Protein AF-A0A6F9C7K9-F1 (afdb_monomer)

Secondary structure (DSSP, 8-state):
--------PPPHHHHHHHHHHHHHHHHHHHHHHHHHHHHHHHHHHHHHHHHHHHHHHHHHHHHHHHHHHHHHHHHHHHHHHHHHHHHHHHHHHHHHHHHHHHHHHHHHHHS-SSSSS----------------SS-HHHHHHHHHHHHHHHHHHHHHTTHHHHHHHHHHHHHHHHHHHHHHHHHHHHHHHHHHHHHHHHHHHHHHHHHHHHHHHHHHHHHHHHHHHHHHHHHHHHHHHHHHHHHTTTS--SSPPP--S-TTSHHHHHHHHHHHHHHHHHHHHHHTTS-HHHHHHHHHSHHHHHHHHTTS-TT-------------TT-----------S---HHHHHHHHHHHHHHHH------PPPPP--

Mean predicted aligned error: 23.12 Å

Radius of gyration: 60.71 Å; Cα contacts (8 Å, |Δi|>4): 39; chains: 1; bounding box: 145×114×166 Å

Structure (mmCIF, N/CA/C/O backbone):
data_AF-A0A6F9C7K9-F1
#
_entry.id   AF-A0A6F9C7K9-F1
#
loop_
_atom_site.group_PDB
_atom_site.id
_atom_site.type_symbol
_atom_site.label_atom_id
_atom_site.label_alt_id
_atom_site.label_comp_id
_atom_site.label_asym_id
_atom_site.label_entity_id
_atom_site.label_seq_id
_atom_site.pdbx_PDB_ins_code
_atom_site.Cartn_x
_atom_site.Cartn_y
_atom_site.Cartn_z
_atom_site.occupancy
_atom_site.B_iso_or_equiv
_atom_site.auth_seq_id
_atom_site.auth_comp_id
_atom_site.auth_asym_id
_atom_site.auth_atom_id
_atom_site.pdbx_PDB_model_num
ATOM 1 N N . MET A 1 1 ? -5.956 -4.011 73.515 1.00 38.19 1 MET A N 1
ATOM 2 C CA . MET A 1 1 ? -6.904 -3.035 72.945 1.00 38.19 1 MET A CA 1
ATOM 3 C C . MET A 1 1 ? -6.121 -2.080 72.054 1.00 38.19 1 MET A C 1
ATOM 5 O O . MET A 1 1 ? -5.357 -1.295 72.604 1.00 38.19 1 MET A O 1
ATOM 9 N N . PRO A 1 2 ? -6.198 -2.186 70.718 1.00 47.75 2 PRO A N 1
ATOM 10 C CA . PRO A 1 2 ? -5.622 -1.188 69.830 1.00 47.75 2 PRO A CA 1
ATOM 11 C C . PRO A 1 2 ? -6.640 -0.061 69.613 1.00 47.75 2 PRO A C 1
ATOM 13 O O . PRO A 1 2 ? -7.808 -0.307 69.316 1.00 47.75 2 PRO A O 1
ATOM 16 N N . PHE A 1 3 ? -6.195 1.177 69.810 1.00 44.00 3 PHE A N 1
ATOM 17 C CA . PHE A 1 3 ? -6.966 2.378 69.516 1.00 44.00 3 PHE A CA 1
ATOM 18 C C . PHE A 1 3 ? -7.115 2.513 67.998 1.00 44.00 3 PHE A C 1
ATOM 20 O O . PHE A 1 3 ? -6.123 2.657 67.286 1.00 44.00 3 PHE A O 1
ATOM 27 N N . SER A 1 4 ? -8.354 2.453 67.508 1.00 47.62 4 SER A N 1
ATOM 28 C CA . SER A 1 4 ? -8.679 2.854 66.140 1.00 47.62 4 SER A CA 1
ATOM 29 C C . SER A 1 4 ? -8.619 4.375 66.090 1.00 47.62 4 SER A C 1
ATOM 31 O O . SER A 1 4 ? -9.435 5.048 66.716 1.00 47.62 4 SER A O 1
ATOM 33 N N . ALA A 1 5 ? -7.606 4.912 65.415 1.00 49.56 5 ALA A N 1
ATOM 34 C CA . ALA A 1 5 ? -7.524 6.334 65.130 1.00 49.56 5 ALA A CA 1
ATOM 35 C C . ALA A 1 5 ? -8.671 6.688 64.175 1.00 49.56 5 ALA A C 1
ATOM 37 O O . ALA A 1 5 ? -8.606 6.405 62.979 1.00 49.56 5 ALA A O 1
ATOM 38 N N . GLU A 1 6 ? -9.745 7.254 64.722 1.00 51.09 6 GLU A N 1
ATOM 39 C CA . GLU A 1 6 ? -10.795 7.899 63.944 1.00 51.09 6 GLU A CA 1
ATOM 40 C C . GLU A 1 6 ? -10.146 8.973 63.069 1.00 51.09 6 GLU A C 1
ATOM 42 O O . GLU A 1 6 ? -9.633 9.986 63.547 1.00 51.09 6 GLU A O 1
ATOM 47 N N . VAL A 1 7 ? -10.121 8.706 61.765 1.00 58.69 7 VAL A N 1
ATOM 48 C CA . VAL A 1 7 ? -9.693 9.657 60.746 1.00 58.69 7 VAL A CA 1
ATOM 49 C C . VAL A 1 7 ? -10.710 10.794 60.763 1.00 58.69 7 VAL A C 1
ATOM 51 O O . VAL A 1 7 ? -11.802 10.674 60.206 1.00 58.69 7 VAL A O 1
ATOM 54 N N . ILE A 1 8 ? -10.373 11.877 61.463 1.00 62.94 8 ILE A N 1
ATOM 55 C CA . ILE A 1 8 ? -11.171 13.102 61.521 1.00 62.94 8 ILE A CA 1
ATOM 56 C C . ILE A 1 8 ? -11.327 13.592 60.081 1.00 62.94 8 ILE A C 1
ATOM 58 O O . ILE A 1 8 ? -10.369 14.068 59.469 1.00 62.94 8 ILE A O 1
ATOM 62 N N . LYS A 1 9 ? -12.527 13.417 59.516 1.00 65.38 9 LYS A N 1
ATOM 63 C CA . LYS A 1 9 ? -12.838 13.895 58.170 1.00 65.38 9 LYS A CA 1
ATOM 64 C C . LYS A 1 9 ? -12.619 15.412 58.147 1.00 65.38 9 LYS A C 1
ATOM 66 O O . LYS A 1 9 ? -13.168 16.098 59.013 1.00 65.38 9 LYS A O 1
ATOM 71 N N . PRO A 1 10 ? -11.829 15.937 57.195 1.00 69.75 10 PRO A N 1
ATOM 72 C CA . PRO A 1 10 ? -11.591 17.368 57.101 1.00 69.75 10 PRO A CA 1
ATOM 73 C C . PRO A 1 10 ? -12.926 18.112 56.933 1.00 69.75 10 PRO A C 1
ATOM 75 O O . PRO A 1 10 ? -13.879 17.536 56.393 1.00 69.75 10 PRO A O 1
ATOM 78 N N . PRO A 1 11 ? -13.031 19.365 57.406 1.00 84.12 11 PRO A N 1
ATOM 79 C CA . PRO A 1 11 ? -14.241 20.171 57.288 1.00 84.12 11 PRO A CA 1
ATOM 80 C C . PRO A 1 11 ? -14.821 20.127 55.871 1.00 84.12 11 PRO A C 1
ATOM 82 O O . PRO A 1 11 ? -14.082 20.131 54.889 1.00 84.12 11 PRO A O 1
ATOM 85 N N . LEU A 1 12 ? -16.151 20.130 55.745 1.00 80.62 12 LEU A N 1
ATOM 86 C CA . LEU A 1 12 ? -16.840 20.073 54.445 1.00 80.62 12 LEU A CA 1
ATOM 87 C C . LEU A 1 12 ? -16.328 21.126 53.444 1.00 80.62 12 LEU A C 1
ATOM 89 O O . LEU A 1 12 ? -16.279 20.868 52.246 1.00 80.62 12 LEU A O 1
ATOM 93 N N . HIS A 1 13 ? -15.904 22.293 53.932 1.00 86.62 13 HIS A N 1
ATOM 94 C CA . HIS A 1 13 ? -15.316 23.354 53.116 1.00 86.62 13 HIS A CA 1
ATOM 95 C C . HIS A 1 13 ? -13.989 22.951 52.448 1.00 86.62 13 HIS A C 1
ATOM 97 O O . HIS A 1 13 ? -13.770 23.266 51.277 1.00 86.62 13 HIS A O 1
ATOM 103 N N . ASP A 1 14 ? -13.136 22.205 53.150 1.00 87.94 14 ASP A N 1
ATOM 104 C CA . ASP A 1 14 ? -11.855 21.733 52.618 1.00 87.94 14 ASP A CA 1
ATOM 105 C C . ASP A 1 14 ? -12.078 20.655 51.554 1.00 87.94 14 ASP A C 1
ATOM 107 O O . ASP A 1 14 ? -11.445 20.692 50.501 1.00 87.94 14 ASP A O 1
ATOM 111 N N . GLN A 1 15 ? -13.057 19.767 51.765 1.00 89.19 15 GLN A N 1
ATOM 112 C CA . GLN A 1 15 ? -13.453 18.759 50.774 1.00 89.19 15 GLN A CA 1
ATOM 113 C C . GLN A 1 15 ? -14.021 19.402 49.498 1.00 89.19 15 GLN A C 1
ATOM 115 O O . GLN A 1 15 ? -13.693 18.987 48.388 1.00 89.19 15 GLN A O 1
ATOM 120 N N . ILE A 1 16 ? -14.840 20.453 49.636 1.00 89.50 16 ILE A N 1
ATOM 121 C CA . ILE A 1 16 ? -15.353 21.225 48.492 1.00 89.50 16 ILE A CA 1
ATOM 122 C C . ILE A 1 16 ? -14.198 21.891 47.736 1.00 89.50 16 ILE A C 1
ATOM 124 O O . ILE A 1 16 ? -14.149 21.827 46.508 1.00 89.50 16 ILE A O 1
ATOM 128 N N . THR A 1 17 ? -13.250 22.491 48.456 1.00 92.12 17 THR A N 1
ATOM 129 C CA . THR A 1 17 ? -12.086 23.159 47.856 1.00 92.12 17 THR A CA 1
ATOM 130 C C . THR A 1 17 ? -11.175 22.163 47.129 1.00 92.12 17 THR A C 1
ATOM 132 O O . THR A 1 17 ? -10.664 22.450 46.044 1.00 92.12 17 THR A O 1
ATOM 135 N N . GLU A 1 18 ? -10.995 20.966 47.688 1.00 92.25 18 GLU A N 1
ATOM 136 C CA . GLU A 1 18 ? -10.233 19.882 47.069 1.00 92.25 18 GLU A CA 1
ATOM 137 C C . GLU A 1 18 ? -10.902 19.371 45.785 1.00 92.25 18 GLU A C 1
ATOM 139 O O . GLU A 1 18 ? -10.242 19.258 44.748 1.00 92.25 18 GLU A O 1
ATOM 144 N N . LEU A 1 19 ? -12.221 19.145 45.806 1.00 93.31 19 LEU A N 1
ATOM 145 C CA . LEU A 1 19 ? -12.985 18.763 44.614 1.00 93.31 19 LEU A CA 1
ATOM 146 C C . LEU A 1 19 ? -12.933 19.845 43.530 1.00 93.31 19 LEU A C 1
ATOM 148 O O . LEU A 1 19 ? -12.732 19.525 42.360 1.00 93.31 19 LEU A O 1
ATOM 152 N N . GLN A 1 20 ? -13.039 21.123 43.901 1.00 92.88 20 GLN A N 1
ATOM 153 C CA . GLN A 1 20 ? -12.903 22.244 42.966 1.00 92.88 20 GLN A CA 1
ATOM 154 C C . GLN A 1 20 ? -11.512 22.293 42.316 1.00 92.88 20 GLN A C 1
ATOM 156 O O . GLN A 1 20 ? -11.416 22.480 41.101 1.00 92.88 20 GLN A O 1
ATOM 161 N N . ARG A 1 21 ? -10.431 22.058 43.078 1.00 95.00 21 ARG A N 1
ATOM 162 C CA . ARG A 1 21 ? -9.076 21.928 42.505 1.00 95.00 21 ARG A CA 1
ATOM 163 C C . ARG A 1 21 ? -8.968 20.747 41.553 1.00 95.00 21 ARG A C 1
ATOM 165 O O . ARG A 1 21 ? -8.346 20.877 40.502 1.00 95.00 21 ARG A O 1
ATOM 172 N N . LYS A 1 22 ? -9.559 19.602 41.904 1.00 96.62 22 LYS A N 1
ATOM 173 C CA . LYS A 1 22 ? -9.534 18.406 41.055 1.00 96.62 22 LYS A CA 1
ATOM 174 C C . LYS A 1 22 ? -10.280 18.632 39.740 1.00 96.62 22 LYS A C 1
ATOM 176 O O . LYS A 1 22 ? -9.782 18.224 38.697 1.00 96.62 22 LYS A O 1
ATOM 181 N N . ILE A 1 23 ? -11.414 19.333 39.777 1.00 93.25 23 ILE A N 1
ATOM 182 C CA . ILE A 1 23 ? -12.148 19.754 38.576 1.00 93.25 23 ILE A CA 1
ATOM 183 C C . ILE A 1 23 ? -11.272 20.659 37.704 1.00 93.25 23 ILE A C 1
ATOM 185 O O . ILE A 1 23 ? -11.110 20.363 36.526 1.00 93.25 23 ILE A O 1
ATOM 189 N N . GLN A 1 24 ? -10.635 21.688 38.274 1.00 94.50 24 GLN A N 1
ATOM 190 C CA . GLN A 1 24 ? -9.745 22.577 37.511 1.00 94.50 24 GLN A CA 1
ATOM 191 C C . GLN A 1 24 ? -8.566 21.836 36.866 1.00 94.50 24 GLN A C 1
ATOM 193 O O . GLN A 1 24 ? -8.202 22.129 35.729 1.00 94.50 24 GLN A O 1
ATOM 198 N N . LEU A 1 25 ? -7.977 20.863 37.568 1.00 96.00 25 LEU A N 1
ATOM 199 C CA . LEU A 1 25 ? -6.909 20.018 37.028 1.00 96.00 25 LEU A CA 1
ATOM 200 C C . LEU A 1 25 ? -7.401 19.176 35.846 1.00 96.00 25 LEU A C 1
ATOM 202 O O . LEU A 1 25 ? -6.777 19.190 34.789 1.00 96.00 25 LEU A O 1
ATOM 206 N N . LEU A 1 26 ? -8.551 18.513 35.991 1.00 94.62 26 LEU A N 1
ATOM 207 C CA . LEU A 1 26 ? -9.153 17.716 34.919 1.00 94.62 26 LEU A CA 1
ATOM 208 C C . LEU A 1 26 ? -9.571 18.573 33.716 1.00 94.62 26 LEU A C 1
ATOM 210 O O . LEU A 1 26 ? -9.437 18.140 32.573 1.00 94.62 26 LEU A O 1
ATOM 214 N N . GLU A 1 27 ? -10.056 19.793 33.945 1.00 92.50 27 GLU A N 1
ATOM 215 C CA . GLU A 1 27 ? -10.358 20.755 32.882 1.00 92.50 27 GLU A CA 1
ATOM 216 C C . GLU A 1 27 ? -9.091 21.203 32.142 1.00 92.50 27 GLU A C 1
ATOM 218 O O . GLU A 1 27 ? -9.101 21.283 30.908 1.00 92.50 27 GLU A O 1
ATOM 223 N N . GLY A 1 28 ? -7.998 21.437 32.875 1.00 94.44 28 GLY A N 1
ATOM 224 C CA . GLY A 1 28 ? -6.680 21.736 32.318 1.00 94.44 28 GLY A CA 1
ATOM 225 C C . GLY A 1 28 ? -6.133 20.589 31.469 1.00 94.44 28 GLY A C 1
ATOM 226 O O . GLY A 1 28 ? -5.758 20.808 30.315 1.00 94.44 28 GLY A O 1
ATOM 227 N N . ASP A 1 29 ? -6.173 19.362 31.991 1.00 94.06 29 ASP A N 1
ATOM 228 C CA . ASP A 1 29 ? -5.761 18.157 31.267 1.00 94.06 29 ASP A CA 1
ATOM 229 C C . ASP A 1 29 ? -6.604 17.969 30.002 1.00 94.06 29 ASP A C 1
ATOM 231 O O . ASP A 1 29 ? -6.059 17.787 28.912 1.00 94.06 29 ASP A O 1
ATOM 235 N N . ARG A 1 30 ? -7.935 18.100 30.102 1.00 93.12 30 ARG A N 1
ATOM 236 C CA . ARG A 1 30 ? -8.843 18.022 28.947 1.00 93.12 30 ARG A CA 1
ATOM 237 C C . ARG A 1 30 ? -8.480 19.045 27.869 1.00 93.12 30 ARG A C 1
ATOM 239 O O . ARG A 1 30 ? -8.490 18.700 26.686 1.00 93.12 30 ARG A O 1
ATOM 246 N N . SER A 1 31 ? -8.161 20.281 28.258 1.00 94.81 31 SER A N 1
ATOM 247 C CA . SER A 1 31 ? -7.729 21.326 27.320 1.00 94.81 31 SER A CA 1
ATOM 248 C C . SER A 1 31 ? -6.407 20.962 26.644 1.00 94.81 31 SER A C 1
ATOM 250 O O . SER A 1 31 ? -6.309 21.024 25.421 1.00 94.81 31 SER A O 1
ATOM 252 N N . ALA A 1 32 ? -5.412 20.514 27.413 1.00 91.88 32 ALA A N 1
ATOM 253 C CA . ALA A 1 32 ? -4.111 20.122 26.878 1.00 91.88 32 ALA A CA 1
ATOM 254 C C . ALA A 1 32 ? -4.221 18.934 25.905 1.00 91.88 32 ALA A C 1
ATOM 256 O O . ALA A 1 32 ? -3.630 18.958 24.823 1.00 91.88 32 ALA A O 1
ATOM 257 N N . TYR A 1 33 ? -5.026 17.920 26.238 1.00 92.19 33 TYR A N 1
ATOM 258 C CA . TYR A 1 33 ? -5.306 16.793 25.344 1.00 92.19 33 TYR A CA 1
ATOM 259 C C . TYR A 1 33 ? -5.975 17.244 24.044 1.00 92.19 33 TYR A C 1
ATOM 261 O O . TYR A 1 33 ? -5.590 16.790 22.961 1.00 92.19 33 TYR A O 1
ATOM 269 N N . TYR A 1 34 ? -6.952 18.150 24.133 1.00 93.75 34 TYR A N 1
ATOM 270 C CA . TYR A 1 34 ? -7.608 18.708 22.956 1.00 93.75 34 TYR A CA 1
ATOM 271 C C . TYR A 1 34 ? -6.611 19.452 22.059 1.00 93.75 34 TYR A C 1
ATOM 273 O O . TYR A 1 34 ? -6.562 19.189 20.857 1.00 93.75 34 TYR A O 1
ATOM 281 N N . ASP A 1 35 ? -5.751 20.295 22.630 1.00 94.12 35 ASP A N 1
ATOM 282 C CA . ASP A 1 35 ? -4.752 21.058 21.877 1.00 94.12 35 ASP A CA 1
ATOM 283 C C . ASP A 1 35 ? -3.704 20.155 21.203 1.00 94.12 35 ASP A C 1
ATOM 285 O O . ASP A 1 35 ? -3.352 20.357 20.034 1.00 94.12 35 ASP A O 1
ATOM 289 N N . ILE A 1 36 ? -3.244 19.104 21.892 1.00 91.69 36 ILE A N 1
ATOM 290 C CA . ILE A 1 36 ? -2.322 18.101 21.332 1.00 91.69 36 ILE A CA 1
ATOM 291 C C . ILE A 1 36 ? -2.981 17.341 20.173 1.00 91.69 36 ILE A C 1
ATOM 293 O O . ILE A 1 36 ? -2.354 17.136 19.124 1.00 91.69 36 ILE A O 1
ATOM 297 N N . SER A 1 37 ? -4.249 16.952 20.329 1.00 88.81 37 SER A N 1
ATOM 298 C CA . SER A 1 37 ? -5.022 16.275 19.285 1.00 88.81 37 SER A CA 1
ATOM 299 C C . SER A 1 37 ? -5.218 17.178 18.065 1.00 88.81 37 SER A C 1
ATOM 301 O O . SER A 1 37 ? -4.895 16.781 16.944 1.00 88.81 37 SER A O 1
ATOM 303 N N . GLN A 1 38 ? -5.622 18.437 18.264 1.00 93.38 38 GLN A N 1
ATOM 304 C CA . GLN A 1 38 ? -5.781 19.414 17.182 1.00 93.38 38 GLN A CA 1
ATOM 305 C C . GLN A 1 38 ? -4.464 19.691 16.449 1.00 93.38 38 GLN A C 1
ATOM 307 O O . GLN A 1 38 ? -4.428 19.726 15.216 1.00 93.38 38 GLN A O 1
ATOM 312 N N . SER A 1 39 ? -3.358 19.824 17.185 1.00 92.38 39 SER A N 1
ATOM 313 C CA . SER A 1 39 ? -2.019 19.969 16.605 1.00 92.38 39 SER A CA 1
ATOM 314 C C . SER A 1 39 ? -1.637 18.755 15.750 1.00 92.38 39 SER A C 1
ATOM 316 O O . SER A 1 39 ? -1.128 18.908 14.636 1.00 92.38 39 SER A O 1
ATOM 318 N N . SER A 1 40 ? -1.949 17.543 16.216 1.00 91.12 40 SER A N 1
ATOM 319 C CA . SER A 1 40 ? -1.695 16.297 15.481 1.00 91.12 40 SER A CA 1
ATOM 320 C C . SER A 1 40 ? -2.562 16.180 14.225 1.00 91.12 40 SER A C 1
ATOM 322 O O . SER A 1 40 ? -2.051 15.868 13.150 1.00 91.12 40 SER A O 1
ATOM 324 N N . ILE A 1 41 ? -3.852 16.517 14.315 1.00 91.88 41 ILE A N 1
ATOM 325 C CA . ILE A 1 41 ? -4.772 16.564 13.170 1.00 91.88 41 ILE A CA 1
ATOM 326 C C . ILE A 1 41 ? -4.271 17.559 12.121 1.00 91.88 41 ILE A C 1
ATOM 328 O O . ILE A 1 41 ? -4.260 17.244 10.929 1.00 91.88 41 ILE A O 1
ATOM 332 N N . LYS A 1 42 ? -3.808 18.740 12.546 1.00 96.31 42 LYS A N 1
ATOM 333 C CA . LYS A 1 42 ? -3.253 19.755 11.646 1.00 96.31 42 LYS A CA 1
ATOM 334 C C . LYS A 1 42 ? -1.996 19.253 10.933 1.00 96.31 42 LYS A C 1
ATOM 336 O O . LYS A 1 42 ? -1.933 19.332 9.710 1.00 96.31 42 LYS A O 1
ATOM 341 N N . LYS A 1 43 ? -1.049 18.649 11.659 1.00 95.12 43 LYS A N 1
ATOM 342 C CA . LYS A 1 43 ? 0.160 18.042 11.067 1.00 95.12 43 LYS A CA 1
ATOM 343 C C . LYS A 1 43 ? -0.180 16.934 10.069 1.00 95.12 43 LYS A C 1
ATOM 345 O O . LYS A 1 43 ? 0.381 16.904 8.976 1.00 95.12 43 LYS A O 1
ATOM 350 N N . ASN A 1 44 ? -1.128 16.062 10.408 1.00 89.06 44 ASN A N 1
ATOM 351 C CA . ASN A 1 44 ? -1.586 15.002 9.511 1.00 89.06 44 ASN A CA 1
ATOM 352 C C . ASN A 1 44 ? -2.235 15.586 8.251 1.00 89.06 44 ASN A C 1
ATOM 354 O O . ASN A 1 44 ? -1.951 15.137 7.142 1.00 89.06 44 ASN A O 1
ATOM 358 N N . ARG A 1 45 ? -3.062 16.627 8.398 1.00 95.69 45 ARG A N 1
ATOM 359 C CA . ARG A 1 45 ? -3.682 17.337 7.275 1.00 95.69 45 ARG A CA 1
ATOM 360 C C . ARG A 1 45 ? -2.634 17.956 6.350 1.00 95.69 45 ARG A C 1
ATOM 362 O O . ARG A 1 45 ? -2.732 17.781 5.136 1.00 95.69 45 ARG A O 1
ATOM 369 N N . ASP A 1 46 ? -1.626 18.617 6.909 1.00 95.50 46 ASP A N 1
ATOM 370 C CA . ASP A 1 46 ? -0.535 19.224 6.144 1.00 95.50 46 ASP A CA 1
ATOM 371 C C . ASP A 1 46 ? 0.308 18.156 5.427 1.00 95.50 46 ASP A C 1
ATOM 373 O O . ASP A 1 46 ? 0.612 18.300 4.242 1.00 95.50 46 ASP A O 1
ATOM 377 N N . SER A 1 47 ? 0.597 17.033 6.093 1.00 95.00 47 SER A N 1
ATOM 378 C CA . SER A 1 47 ? 1.300 15.893 5.491 1.00 95.00 47 SER A CA 1
ATOM 379 C C . SER A 1 47 ? 0.518 15.286 4.318 1.00 95.00 47 SER A C 1
ATOM 381 O O . SER A 1 47 ? 1.076 15.071 3.241 1.00 95.00 47 SER A O 1
ATOM 383 N N . ILE A 1 48 ? -0.800 15.099 4.462 1.00 94.19 48 ILE A N 1
ATOM 384 C CA . ILE A 1 48 ? -1.667 14.622 3.372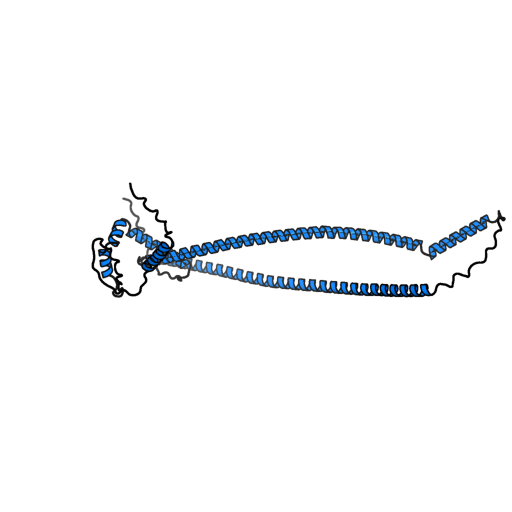 1.00 94.19 48 ILE A CA 1
ATOM 385 C C . ILE A 1 48 ? -1.649 15.597 2.189 1.00 94.19 48 ILE A C 1
ATOM 387 O O . ILE A 1 48 ? -1.608 15.161 1.036 1.00 94.19 48 ILE A O 1
ATOM 391 N N . LEU A 1 49 ? -1.673 16.910 2.438 1.00 96.06 49 LEU A N 1
ATOM 392 C CA . LEU A 1 49 ? -1.595 17.914 1.373 1.00 96.06 49 LEU A CA 1
ATOM 393 C C . LEU A 1 49 ? -0.253 17.856 0.635 1.00 96.06 49 LEU A C 1
ATOM 395 O O . LEU A 1 49 ? -0.247 17.854 -0.599 1.00 96.06 49 LEU A O 1
ATOM 399 N N . GLN A 1 50 ? 0.858 17.738 1.363 1.00 95.19 50 GLN A N 1
ATOM 400 C CA . GLN A 1 50 ? 2.190 17.583 0.773 1.00 95.19 50 GLN A CA 1
ATOM 401 C C . GLN A 1 50 ? 2.278 16.318 -0.088 1.00 95.19 50 GLN A C 1
ATOM 403 O O . GLN A 1 50 ? 2.655 16.398 -1.258 1.00 95.19 50 GLN A O 1
ATOM 408 N N . LEU A 1 51 ? 1.831 15.171 0.433 1.00 93.88 51 LEU A N 1
ATOM 409 C CA . LEU A 1 51 ? 1.813 13.903 -0.304 1.00 93.88 51 LEU A CA 1
ATOM 410 C C . LEU A 1 51 ? 0.938 13.973 -1.561 1.00 93.88 51 LEU A C 1
ATOM 412 O O . LEU A 1 51 ? 1.292 13.421 -2.604 1.00 93.88 51 LEU A O 1
ATOM 416 N N . ARG A 1 52 ? -0.201 14.673 -1.508 1.00 93.62 52 ARG A N 1
ATOM 417 C CA . ARG A 1 52 ? -1.056 14.894 -2.687 1.00 93.62 52 ARG A CA 1
ATOM 418 C C . ARG A 1 52 ? -0.366 15.764 -3.734 1.00 93.62 52 ARG A C 1
ATOM 420 O O . ARG A 1 52 ? -0.434 15.457 -4.926 1.00 93.62 52 ARG A O 1
ATOM 427 N N . GLN A 1 53 ? 0.303 16.835 -3.313 1.00 95.81 53 GLN A N 1
ATOM 428 C CA . GLN A 1 53 ? 1.036 17.718 -4.218 1.00 95.81 53 GLN A CA 1
ATOM 429 C C . GLN A 1 53 ? 2.228 17.000 -4.861 1.00 95.81 53 GLN A C 1
ATOM 431 O O . GLN A 1 53 ? 2.461 17.139 -6.065 1.00 95.81 53 GLN A O 1
ATOM 436 N N . GLU A 1 54 ? 2.944 16.184 -4.090 1.00 95.31 54 GLU A N 1
ATOM 437 C CA . GLU A 1 54 ? 4.046 15.373 -4.590 1.00 95.31 54 GLU A CA 1
ATOM 438 C C . GLU A 1 54 ? 3.571 14.297 -5.569 1.00 95.31 54 GLU A C 1
ATOM 440 O O . GLU A 1 54 ? 4.135 14.194 -6.659 1.00 95.31 54 GLU A O 1
ATOM 445 N N . ASN A 1 55 ? 2.483 13.584 -5.266 1.00 91.81 55 ASN A N 1
ATOM 446 C CA . ASN A 1 55 ? 1.869 12.647 -6.210 1.00 91.81 55 ASN A CA 1
ATOM 447 C C . ASN A 1 55 ? 1.495 13.338 -7.525 1.00 91.81 55 ASN A C 1
ATOM 449 O O . ASN A 1 55 ? 1.846 12.861 -8.604 1.00 91.81 55 ASN A O 1
ATOM 453 N N . LYS A 1 56 ? 0.862 14.515 -7.457 1.00 97.12 56 LYS A N 1
ATOM 454 C CA . LYS A 1 56 ? 0.534 15.307 -8.652 1.00 97.12 56 LYS A CA 1
ATOM 455 C C . LYS A 1 56 ? 1.786 15.657 -9.465 1.00 97.12 56 LYS A C 1
ATOM 457 O O . LYS A 1 56 ? 1.776 15.565 -10.693 1.00 97.12 56 LYS A O 1
ATOM 462 N N . ARG A 1 57 ? 2.878 16.041 -8.795 1.00 95.62 57 ARG A N 1
ATOM 463 C CA . ARG A 1 57 ? 4.168 16.346 -9.433 1.00 95.62 57 ARG A CA 1
ATOM 464 C C . ARG A 1 57 ? 4.787 15.108 -10.086 1.00 95.62 57 ARG A C 1
ATOM 466 O O . ARG A 1 57 ? 5.279 15.212 -11.208 1.00 95.62 57 ARG A O 1
ATOM 473 N N . LEU A 1 58 ? 4.770 13.962 -9.409 1.00 94.94 58 LEU A N 1
ATOM 474 C CA . LEU A 1 58 ? 5.304 12.700 -9.927 1.00 94.94 58 LEU A CA 1
ATOM 475 C C . LEU A 1 58 ? 4.520 12.225 -11.153 1.00 94.94 58 LEU A C 1
ATOM 477 O O . LEU A 1 58 ? 5.135 11.894 -12.164 1.00 94.94 58 LEU A O 1
ATOM 481 N N . HIS A 1 59 ? 3.188 12.298 -11.118 1.00 92.12 59 HIS A N 1
ATOM 482 C CA . HIS A 1 59 ? 2.355 12.001 -12.284 1.00 92.12 59 HIS A CA 1
ATOM 483 C C . HIS A 1 59 ? 2.678 12.904 -13.476 1.00 92.12 59 HIS A C 1
ATOM 485 O O . HIS A 1 59 ? 2.803 12.410 -14.595 1.00 92.12 59 HIS A O 1
ATOM 491 N N . LYS A 1 60 ? 2.877 14.209 -13.247 1.00 95.94 60 LYS A N 1
ATOM 492 C CA . LYS A 1 60 ? 3.277 15.134 -14.316 1.00 95.94 60 LYS A CA 1
ATOM 493 C C . LYS A 1 60 ? 4.638 14.759 -14.912 1.00 95.94 60 LYS A C 1
ATOM 495 O O . LYS A 1 60 ? 4.754 14.649 -16.125 1.00 95.94 60 LYS A O 1
ATOM 500 N N . LYS A 1 61 ? 5.642 14.494 -14.070 1.00 95.56 61 LYS A N 1
ATOM 501 C CA . LYS A 1 61 ? 6.973 14.057 -14.528 1.00 95.56 61 LYS A CA 1
ATOM 502 C C . LYS A 1 61 ? 6.915 12.767 -15.341 1.00 95.56 61 LYS A C 1
ATOM 504 O O . LYS A 1 61 ? 7.612 12.652 -16.343 1.00 95.56 61 LYS A O 1
ATOM 509 N N . LEU A 1 62 ? 6.093 11.810 -14.914 1.00 93.44 62 LEU A N 1
ATOM 510 C CA . LEU A 1 62 ? 5.893 10.561 -15.641 1.00 93.44 62 LEU A CA 1
ATOM 511 C C . LEU A 1 62 ? 5.268 10.820 -17.017 1.00 93.44 62 LEU A C 1
ATOM 513 O O . LEU A 1 62 ? 5.757 10.292 -18.011 1.00 93.44 62 LEU A O 1
ATOM 517 N N . ALA A 1 63 ? 4.237 11.666 -17.088 1.00 94.00 63 ALA A N 1
ATOM 518 C CA . ALA A 1 63 ? 3.612 12.047 -18.352 1.00 94.00 63 ALA A CA 1
ATOM 519 C C . ALA A 1 63 ? 4.607 12.734 -19.305 1.00 94.00 63 ALA A C 1
ATOM 521 O O . ALA A 1 63 ? 4.681 12.370 -20.478 1.00 94.00 63 ALA A O 1
ATOM 522 N N . ASP A 1 64 ? 5.423 13.661 -18.795 1.00 94.81 64 ASP A N 1
ATOM 523 C CA . ASP A 1 64 ? 6.449 14.354 -19.581 1.00 94.81 64 ASP A CA 1
ATOM 524 C C . ASP A 1 64 ? 7.519 13.375 -20.106 1.00 94.81 64 ASP A C 1
ATOM 526 O O . ASP A 1 64 ? 7.918 13.445 -21.271 1.00 94.81 64 ASP A O 1
ATOM 530 N N . ALA A 1 65 ? 7.951 12.415 -19.279 1.00 94.44 65 ALA A N 1
ATOM 531 C CA . ALA A 1 65 ? 8.911 11.385 -19.674 1.00 94.44 65 ALA A CA 1
ATOM 532 C C . ALA A 1 65 ? 8.346 10.443 -20.751 1.00 94.44 65 ALA A C 1
ATOM 534 O O . ALA A 1 65 ? 9.040 10.132 -21.722 1.00 94.44 65 ALA A O 1
ATOM 535 N N . LEU A 1 66 ? 7.081 10.031 -20.618 1.00 92.75 66 LEU A N 1
ATOM 536 C CA . LEU A 1 66 ? 6.391 9.223 -21.627 1.00 92.75 66 LEU A CA 1
ATOM 537 C C . LEU A 1 66 ? 6.253 9.983 -22.951 1.00 92.75 66 LEU A C 1
ATOM 539 O O . LEU A 1 66 ? 6.551 9.428 -24.008 1.00 92.75 66 LEU A O 1
ATOM 543 N N . ALA A 1 67 ? 5.878 11.263 -22.903 1.00 95.38 67 ALA A N 1
ATOM 544 C CA . ALA A 1 67 ? 5.783 12.107 -24.091 1.00 95.38 67 ALA A CA 1
ATOM 545 C C . ALA A 1 67 ? 7.144 12.276 -24.791 1.00 95.38 67 ALA A C 1
ATOM 547 O O . ALA A 1 67 ? 7.224 12.222 -26.020 1.00 95.38 67 ALA A O 1
ATOM 548 N N . ALA A 1 68 ? 8.227 12.444 -24.027 1.00 94.94 68 ALA A N 1
ATOM 549 C CA . ALA A 1 68 ? 9.579 12.517 -24.575 1.00 94.94 68 ALA A CA 1
ATOM 550 C C . ALA A 1 68 ? 10.011 11.192 -25.230 1.00 94.94 68 ALA A C 1
ATOM 552 O O . ALA A 1 68 ? 10.540 11.200 -26.343 1.00 94.94 68 ALA A O 1
ATOM 553 N N . ALA A 1 69 ? 9.747 10.055 -24.580 1.00 93.12 69 ALA A N 1
ATOM 554 C CA . ALA A 1 69 ? 10.060 8.735 -25.124 1.00 93.12 69 ALA A CA 1
ATOM 555 C C . ALA A 1 69 ? 9.303 8.456 -26.433 1.00 93.12 69 ALA A C 1
ATOM 557 O O . ALA A 1 69 ? 9.897 7.953 -27.389 1.00 93.12 69 ALA A O 1
ATOM 558 N N . LEU A 1 70 ? 8.024 8.838 -26.499 1.00 95.06 70 LEU A N 1
ATOM 559 C CA . LEU A 1 70 ? 7.193 8.675 -27.690 1.00 95.06 70 LEU A CA 1
ATOM 560 C C . LEU A 1 70 ? 7.736 9.489 -28.873 1.00 95.06 70 LEU A C 1
ATOM 562 O O . LEU A 1 70 ? 7.920 8.938 -29.954 1.00 95.06 70 LEU A O 1
ATOM 566 N N . LYS A 1 71 ? 8.143 10.747 -28.648 1.00 95.50 71 LYS A N 1
ATOM 567 C CA . LYS A 1 71 ? 8.802 11.570 -29.682 1.00 95.50 71 LYS A CA 1
ATOM 568 C C . LYS A 1 71 ? 10.089 10.938 -30.220 1.00 95.50 71 LYS A C 1
ATOM 570 O O . LYS A 1 71 ? 10.339 10.967 -31.423 1.00 95.50 71 LYS A O 1
ATOM 575 N N . VAL A 1 72 ? 10.920 10.366 -29.345 1.00 95.94 72 VAL A N 1
ATOM 576 C CA . VAL A 1 72 ? 12.159 9.683 -29.762 1.00 95.94 72 VAL A CA 1
ATOM 577 C C . VAL A 1 72 ? 11.847 8.435 -30.587 1.00 95.94 72 VAL A C 1
ATOM 579 O O . VAL A 1 72 ? 12.555 8.142 -31.556 1.00 95.94 72 VAL A O 1
ATOM 582 N N . LEU A 1 73 ? 10.806 7.689 -30.212 1.00 94.88 73 LEU A N 1
ATOM 583 C CA . LEU A 1 73 ? 10.373 6.512 -30.955 1.00 94.88 73 LEU A CA 1
ATOM 584 C C . LEU A 1 73 ? 9.869 6.896 -32.350 1.00 94.88 73 LEU A C 1
ATOM 586 O O . LEU A 1 73 ? 10.338 6.314 -33.328 1.00 94.88 73 LEU A O 1
ATOM 590 N N . ASP A 1 74 ? 9.011 7.912 -32.447 1.00 94.75 74 ASP A N 1
ATOM 591 C CA . ASP A 1 74 ? 8.496 8.426 -33.721 1.00 94.75 74 ASP A CA 1
ATOM 592 C C . ASP A 1 74 ? 9.630 8.870 -34.648 1.00 94.75 74 ASP A C 1
ATOM 594 O O . ASP A 1 74 ? 9.664 8.495 -35.824 1.00 94.75 74 ASP A O 1
ATOM 598 N N . GLN A 1 75 ? 10.623 9.587 -34.110 1.00 95.56 75 GLN A N 1
ATOM 599 C CA . GLN A 1 75 ? 11.802 9.989 -34.875 1.00 95.56 75 GLN A CA 1
ATOM 600 C C . GLN A 1 75 ? 12.569 8.769 -35.411 1.00 95.56 75 GLN A C 1
ATOM 602 O O . GLN A 1 75 ? 12.879 8.702 -36.602 1.00 95.56 75 GLN A O 1
ATOM 607 N N . LYS A 1 76 ? 12.820 7.756 -34.569 1.00 96.06 76 LYS A N 1
ATOM 608 C CA . LYS A 1 76 ? 13.504 6.520 -34.991 1.00 96.06 76 LYS A CA 1
ATOM 609 C C . LYS A 1 76 ? 12.722 5.752 -36.054 1.00 96.06 76 LYS A C 1
ATOM 611 O O . LYS A 1 76 ? 13.334 5.180 -36.959 1.00 96.06 76 LYS A O 1
ATOM 616 N N . VAL A 1 77 ? 11.395 5.705 -35.946 1.00 95.94 77 VAL A N 1
ATOM 617 C CA . VAL A 1 77 ? 10.525 5.062 -36.941 1.00 95.94 77 VAL A CA 1
ATOM 618 C C . VAL A 1 77 ? 10.609 5.810 -38.269 1.00 95.94 77 VAL A C 1
ATOM 620 O O . VAL A 1 77 ? 10.823 5.178 -39.305 1.00 95.94 77 VAL A O 1
ATOM 623 N N . CYS A 1 78 ? 10.541 7.141 -38.242 1.00 95.44 78 CYS A N 1
ATOM 624 C CA . CYS A 1 78 ? 10.692 7.983 -39.426 1.00 95.44 78 CYS A CA 1
ATOM 625 C C . CYS A 1 78 ? 12.051 7.766 -40.111 1.00 95.44 78 CYS A C 1
ATOM 627 O O . CYS A 1 78 ? 12.115 7.535 -41.321 1.00 95.44 78 CYS A O 1
ATOM 629 N N . ASP A 1 79 ? 13.142 7.737 -39.344 1.00 94.94 79 ASP A N 1
ATOM 630 C CA . ASP A 1 79 ? 14.487 7.521 -39.886 1.00 94.94 79 ASP A CA 1
ATOM 631 C C . ASP A 1 79 ? 14.660 6.116 -40.478 1.00 94.94 79 ASP A C 1
ATOM 633 O O . ASP A 1 79 ? 15.260 5.956 -41.547 1.00 94.94 79 ASP A O 1
ATOM 637 N N . LYS A 1 80 ? 14.099 5.083 -39.833 1.00 95.50 80 LYS A N 1
ATOM 638 C CA . LYS A 1 80 ? 14.071 3.722 -40.392 1.00 95.50 80 LYS A CA 1
ATOM 639 C C . LYS A 1 80 ? 13.255 3.656 -41.680 1.00 95.50 80 LYS A C 1
ATOM 641 O O . LYS A 1 80 ? 13.702 3.016 -42.628 1.00 95.50 80 LYS A O 1
ATOM 646 N N . MET A 1 81 ? 12.110 4.333 -41.740 1.00 95.88 81 MET A N 1
ATOM 647 C CA . MET A 1 81 ? 11.270 4.389 -42.939 1.00 95.88 81 MET A CA 1
ATOM 648 C C . MET A 1 81 ? 12.014 5.042 -44.109 1.00 95.88 81 MET A C 1
ATOM 650 O O . MET A 1 81 ? 12.036 4.497 -45.212 1.00 95.88 81 MET A O 1
ATOM 654 N N . LYS A 1 82 ? 12.700 6.167 -43.865 1.00 96.06 82 LYS A N 1
ATOM 655 C CA . LYS A 1 82 ? 13.532 6.840 -44.877 1.00 96.06 82 LYS A CA 1
ATOM 656 C C . LYS A 1 82 ? 14.632 5.919 -45.408 1.00 96.06 82 LYS A C 1
ATOM 658 O O . LYS A 1 82 ? 14.777 5.781 -46.622 1.00 96.06 82 LYS A O 1
ATOM 663 N N . LYS A 1 83 ? 15.364 5.240 -44.516 1.00 95.88 83 LYS A N 1
ATOM 664 C CA . LYS A 1 83 ? 16.405 4.266 -44.895 1.00 95.88 83 LYS A CA 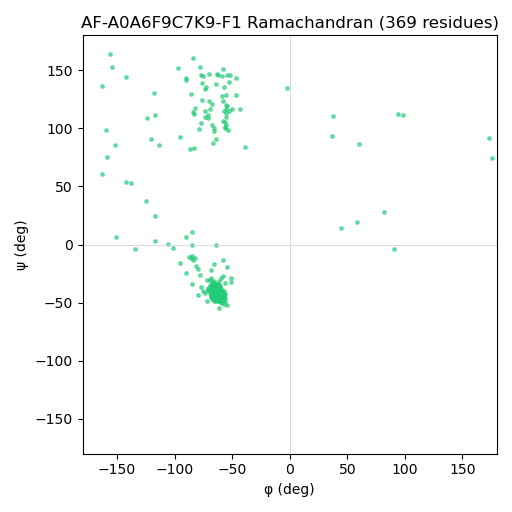1
ATOM 665 C C . LYS A 1 83 ? 15.835 3.096 -45.695 1.00 95.88 83 LYS A C 1
ATOM 667 O O . LYS A 1 83 ? 16.424 2.702 -46.698 1.00 95.88 83 LYS A O 1
ATOM 672 N N . LEU A 1 84 ? 14.681 2.569 -45.285 1.00 94.75 84 LEU A N 1
ATOM 673 C CA . LEU A 1 84 ? 14.001 1.482 -45.986 1.00 94.75 84 LEU A CA 1
ATOM 674 C C . LEU A 1 84 ? 13.588 1.899 -47.401 1.00 94.75 84 LEU A C 1
ATOM 676 O O . LEU A 1 84 ? 13.803 1.144 -48.344 1.00 94.75 84 LEU A O 1
ATOM 680 N N . ASN A 1 85 ? 13.032 3.099 -47.563 1.00 94.44 85 ASN A N 1
ATOM 681 C CA . ASN A 1 85 ? 12.632 3.613 -48.872 1.00 94.44 85 ASN A CA 1
ATOM 682 C C . ASN A 1 85 ? 13.841 3.841 -49.791 1.00 94.44 85 ASN A C 1
ATOM 684 O O . ASN A 1 85 ? 13.788 3.463 -50.961 1.00 94.44 85 ASN A O 1
ATOM 688 N N . ALA A 1 86 ? 14.952 4.362 -49.260 1.00 95.81 86 ALA A N 1
ATOM 689 C CA . ALA A 1 86 ? 16.200 4.487 -50.012 1.00 95.81 86 ALA A CA 1
ATOM 690 C C . ALA A 1 86 ? 16.725 3.118 -50.480 1.00 95.81 86 ALA A C 1
ATOM 692 O O . ALA A 1 86 ? 17.058 2.953 -51.652 1.00 95.81 86 ALA A O 1
ATOM 693 N N . LEU A 1 87 ? 16.731 2.115 -49.592 1.00 94.94 87 LEU A N 1
ATOM 694 C CA . LEU A 1 87 ? 17.173 0.758 -49.921 1.00 94.94 87 LEU A CA 1
ATOM 695 C C . LEU A 1 87 ? 16.253 0.069 -50.941 1.00 94.94 87 LEU A C 1
ATOM 697 O O . LEU A 1 87 ? 16.724 -0.632 -51.835 1.00 94.94 87 LEU A O 1
ATOM 701 N N . LYS A 1 88 ? 14.935 0.277 -50.840 1.00 95.56 88 LYS A N 1
ATOM 702 C CA . LYS A 1 88 ? 13.972 -0.212 -51.838 1.00 95.56 88 LYS A CA 1
ATOM 703 C C . LYS A 1 88 ? 14.264 0.376 -53.215 1.00 95.56 88 LYS A C 1
ATOM 705 O O . LYS A 1 88 ? 14.299 -0.376 -54.185 1.00 95.56 88 LYS A O 1
ATOM 710 N N . HIS A 1 89 ? 14.523 1.682 -53.292 1.00 95.38 89 HIS A N 1
ATOM 711 C CA . HIS A 1 89 ? 14.853 2.345 -54.551 1.00 95.38 89 HIS A CA 1
ATOM 712 C C . HIS A 1 89 ? 16.156 1.806 -55.156 1.00 95.38 89 HIS A C 1
ATOM 714 O O . HIS A 1 89 ? 16.175 1.438 -56.327 1.00 95.38 89 HIS A O 1
ATOM 720 N N . THR A 1 90 ? 17.234 1.682 -54.372 1.00 94.06 90 THR A N 1
ATOM 721 C CA . THR A 1 90 ? 18.500 1.124 -54.884 1.00 94.06 90 THR A CA 1
ATOM 722 C C . THR A 1 90 ? 18.327 -0.312 -55.370 1.00 94.06 90 THR A C 1
ATOM 724 O O . THR A 1 90 ? 18.760 -0.637 -56.473 1.00 94.06 90 THR A O 1
ATOM 727 N N . THR A 1 91 ? 17.627 -1.150 -54.601 1.00 92.56 91 THR A N 1
ATOM 728 C CA . THR A 1 91 ? 17.320 -2.539 -54.978 1.00 92.56 91 THR A CA 1
ATOM 729 C C . THR A 1 91 ? 16.530 -2.605 -56.285 1.00 92.56 91 THR A C 1
ATOM 731 O O . THR A 1 91 ? 16.831 -3.423 -57.151 1.00 92.56 91 THR A O 1
ATOM 734 N N . GLN A 1 92 ? 15.536 -1.731 -56.456 1.00 94.06 92 GLN A N 1
ATOM 735 C CA . GLN A 1 92 ? 14.732 -1.667 -57.674 1.00 94.06 92 GLN A CA 1
ATOM 736 C C . GLN A 1 92 ? 15.560 -1.231 -58.890 1.00 94.06 92 GLN A C 1
ATOM 738 O O . GLN A 1 92 ? 15.394 -1.793 -59.971 1.00 94.06 92 GLN A O 1
ATOM 743 N N . THR A 1 93 ? 16.485 -0.286 -58.716 1.00 92.75 93 THR A N 1
ATOM 744 C CA . THR A 1 93 ? 17.408 0.143 -59.777 1.00 92.75 93 THR A CA 1
ATOM 745 C C . THR A 1 93 ? 18.343 -0.983 -60.205 1.00 92.75 93 THR A C 1
ATOM 747 O O . THR A 1 93 ? 18.517 -1.202 -61.402 1.00 92.75 93 THR A O 1
ATOM 750 N N . TYR A 1 94 ? 18.922 -1.725 -59.255 1.00 90.50 94 TYR A N 1
ATOM 751 C CA . TYR A 1 94 ? 19.754 -2.886 -59.584 1.00 90.50 94 TYR A CA 1
ATOM 752 C C . TYR A 1 94 ? 18.954 -3.977 -60.294 1.00 90.50 94 TYR A C 1
ATOM 754 O O . TYR A 1 94 ? 19.450 -4.550 -61.257 1.00 90.50 94 TYR A O 1
ATOM 762 N N . ARG A 1 95 ? 17.704 -4.217 -59.876 1.00 93.44 95 ARG A N 1
ATOM 763 C CA . ARG A 1 95 ? 16.816 -5.181 -60.536 1.00 93.44 95 ARG A CA 1
ATOM 764 C C . ARG A 1 95 ? 16.550 -4.811 -61.997 1.00 93.44 95 ARG A C 1
ATOM 766 O O . ARG A 1 95 ? 16.730 -5.663 -62.853 1.00 93.44 95 ARG A O 1
ATOM 773 N N . ARG A 1 96 ? 16.224 -3.543 -62.284 1.00 93.88 96 ARG A N 1
ATOM 774 C CA . ARG A 1 96 ? 16.042 -3.065 -63.668 1.00 93.88 96 ARG A CA 1
ATOM 775 C C . ARG A 1 96 ? 17.297 -3.257 -64.516 1.00 93.88 96 ARG A C 1
ATOM 777 O O . ARG A 1 96 ? 17.211 -3.801 -65.603 1.00 93.88 96 ARG A O 1
ATOM 784 N N . ARG A 1 97 ? 18.474 -2.891 -63.992 1.00 92.88 97 ARG A N 1
ATOM 785 C CA . ARG A 1 97 ? 19.746 -3.101 -64.710 1.00 92.88 97 ARG A CA 1
ATOM 786 C C . ARG A 1 97 ? 20.018 -4.578 -65.002 1.00 92.88 97 ARG A C 1
ATOM 788 O O . ARG A 1 97 ? 20.601 -4.891 -66.033 1.00 92.88 97 ARG A O 1
ATOM 795 N N . LEU A 1 98 ? 19.629 -5.470 -64.090 1.00 87.75 98 LEU A N 1
ATOM 796 C CA . LEU A 1 98 ? 19.764 -6.911 -64.281 1.00 87.75 98 LEU A CA 1
ATOM 797 C C . LEU A 1 98 ? 18.833 -7.414 -65.395 1.00 87.75 98 LEU A C 1
ATOM 799 O O . LEU A 1 98 ? 19.275 -8.171 -66.253 1.00 87.75 98 LEU A O 1
ATOM 803 N N . GLU A 1 99 ? 17.576 -6.961 -65.397 1.00 90.69 99 GLU A N 1
ATOM 804 C CA . GLU A 1 99 ? 16.599 -7.251 -66.455 1.00 90.69 99 GLU A CA 1
ATOM 805 C C . GLU A 1 99 ? 17.105 -6.741 -67.818 1.00 90.69 99 GLU A C 1
ATOM 807 O O . GLU A 1 99 ? 17.113 -7.495 -68.790 1.00 90.69 99 GLU A O 1
ATOM 812 N N . ASP A 1 100 ? 17.628 -5.511 -67.881 1.00 90.12 100 ASP A N 1
ATOM 813 C CA . ASP A 1 100 ? 18.201 -4.934 -69.104 1.00 90.12 100 ASP A CA 1
ATOM 814 C C . ASP A 1 100 ? 19.361 -5.795 -69.644 1.00 90.12 100 ASP A C 1
ATOM 816 O O . ASP A 1 100 ? 19.370 -6.152 -70.824 1.00 90.12 100 ASP A O 1
ATOM 820 N N . LEU A 1 101 ? 20.308 -6.202 -68.788 1.00 87.25 101 LEU A N 1
ATOM 821 C CA . LEU A 1 101 ? 21.431 -7.067 -69.183 1.00 87.25 101 LEU A CA 1
ATOM 822 C C . LEU A 1 101 ? 20.962 -8.430 -69.709 1.00 87.25 101 LEU A C 1
ATOM 824 O O . LEU A 1 101 ? 21.431 -8.865 -70.759 1.00 87.25 101 LEU A O 1
ATOM 828 N N . GLN A 1 102 ? 19.993 -9.065 -69.044 1.00 86.06 102 GLN A N 1
ATOM 829 C CA . GLN A 1 102 ? 19.421 -10.338 -69.495 1.00 86.06 102 GLN A CA 1
ATOM 830 C C . GLN A 1 102 ? 18.740 -10.213 -70.867 1.00 86.06 102 GLN A C 1
ATOM 832 O O . GLN A 1 102 ? 18.856 -11.113 -71.699 1.00 86.06 102 GLN A O 1
ATOM 837 N N . THR A 1 103 ? 18.072 -9.087 -71.150 1.00 81.88 103 THR A N 1
ATOM 838 C CA . THR A 1 103 ? 17.490 -8.852 -72.484 1.00 81.88 103 THR A CA 1
ATOM 839 C C . THR A 1 103 ? 18.548 -8.623 -73.565 1.00 81.88 103 THR A C 1
ATOM 841 O O . THR A 1 103 ? 18.349 -9.044 -74.704 1.00 81.88 103 THR A O 1
ATOM 844 N N . HIS A 1 104 ? 19.673 -7.982 -73.236 1.00 77.38 104 HIS A N 1
ATOM 845 C CA . HIS A 1 104 ? 20.785 -7.785 -74.168 1.00 77.38 104 HIS A CA 1
ATOM 846 C C . HIS A 1 104 ? 21.539 -9.088 -74.463 1.00 77.38 104 HIS A C 1
ATOM 848 O O . HIS A 1 104 ? 21.874 -9.329 -75.620 1.00 77.38 104 HIS A O 1
ATOM 854 N N . GLU A 1 105 ? 21.752 -9.951 -73.466 1.00 72.25 105 GLU A N 1
ATOM 855 C CA . GLU A 1 105 ? 22.336 -11.285 -73.670 1.00 72.25 105 GLU A CA 1
ATOM 856 C C . GLU A 1 105 ? 21.426 -12.187 -74.513 1.00 72.25 105 GLU A C 1
ATOM 858 O O . GLU A 1 105 ? 21.911 -12.855 -75.425 1.00 72.25 105 GLU A O 1
ATOM 863 N N . GLY A 1 106 ? 20.105 -12.152 -74.291 1.00 69.25 106 GLY A N 1
ATOM 864 C CA . GLY A 1 106 ? 19.142 -12.876 -75.129 1.00 69.25 106 GLY A CA 1
ATOM 865 C C . GLY A 1 106 ? 19.177 -12.439 -76.599 1.00 69.25 106 GLY A C 1
ATOM 866 O O . GLY A 1 106 ? 19.173 -13.281 -77.491 1.00 69.25 106 GLY A O 1
ATOM 867 N N . LYS A 1 107 ? 19.299 -11.130 -76.861 1.00 68.81 107 LYS A N 1
ATOM 868 C CA . LYS A 1 107 ? 19.435 -10.582 -78.225 1.00 68.81 107 LYS A CA 1
ATOM 869 C C . LYS A 1 107 ? 20.793 -10.904 -78.862 1.00 68.81 107 LYS A C 1
ATOM 871 O O . LYS A 1 107 ? 20.848 -11.231 -80.041 1.00 68.81 107 LYS A O 1
ATOM 876 N N . ALA A 1 108 ? 21.886 -10.856 -78.098 1.00 62.28 108 ALA A N 1
ATOM 877 C CA . ALA A 1 108 ? 23.223 -11.199 -78.592 1.00 62.28 108 ALA A CA 1
ATOM 878 C C . ALA A 1 108 ? 23.378 -12.702 -78.899 1.00 62.28 108 ALA A C 1
ATOM 880 O O . ALA A 1 108 ? 24.120 -13.067 -79.811 1.00 62.28 108 ALA A O 1
ATOM 881 N N . ALA A 1 109 ? 22.662 -13.569 -78.176 1.00 60.25 109 ALA A N 1
ATOM 882 C CA . ALA A 1 109 ? 22.597 -15.000 -78.467 1.00 60.25 109 ALA A CA 1
ATOM 883 C C . ALA A 1 109 ? 21.840 -15.310 -79.776 1.00 60.25 109 ALA A C 1
ATOM 885 O O . ALA A 1 109 ? 22.173 -16.288 -80.443 1.00 60.25 109 ALA A O 1
ATOM 886 N N . GLU A 1 110 ? 20.877 -14.472 -80.184 1.00 57.31 110 GLU A N 1
ATOM 887 C CA . GLU A 1 110 ? 20.200 -14.594 -81.487 1.00 57.31 110 GLU A CA 1
ATOM 888 C C . GLU A 1 110 ? 21.045 -14.062 -82.666 1.00 57.31 110 GLU A C 1
ATOM 890 O O . GLU A 1 110 ? 20.910 -14.554 -83.786 1.00 57.31 110 GLU A O 1
ATOM 895 N N . GLU A 1 111 ? 21.966 -13.114 -82.445 1.00 56.91 111 GLU A N 1
ATOM 896 C CA . GLU A 1 111 ? 22.777 -12.491 -83.511 1.00 56.91 111 GLU A CA 1
ATOM 897 C C . GLU A 1 111 ? 24.059 -13.262 -83.908 1.00 56.91 111 GLU A C 1
ATOM 899 O O . GLU A 1 111 ? 24.781 -12.830 -84.814 1.00 56.91 111 GLU A O 1
ATOM 904 N N . HIS A 1 112 ? 24.372 -14.409 -83.288 1.00 47.94 112 HIS A N 1
ATOM 905 C CA . HIS A 1 112 ? 25.647 -15.109 -83.513 1.00 47.94 112 HIS A CA 1
ATOM 906 C C . HIS A 1 112 ? 25.508 -16.481 -84.209 1.00 47.94 112 HIS A C 1
ATOM 908 O O . HIS A 1 112 ? 25.568 -17.526 -83.560 1.00 47.94 112 HIS A O 1
ATOM 914 N N . PRO A 1 113 ? 25.458 -16.496 -85.560 1.00 48.03 113 PRO A N 1
ATOM 915 C CA . PRO A 1 113 ? 26.270 -17.462 -86.304 1.00 48.03 113 PRO A CA 1
ATOM 916 C C . PRO A 1 113 ? 26.850 -16.880 -87.612 1.00 48.03 113 PRO A C 1
ATOM 918 O O . PRO A 1 113 ? 26.636 -17.460 -88.670 1.00 48.03 113 PRO A O 1
ATOM 921 N N . GLN A 1 114 ? 27.560 -15.736 -87.611 1.00 53.50 114 GLN A N 1
ATOM 922 C CA . GLN A 1 114 ? 28.106 -15.220 -88.892 1.00 53.50 114 GLN A CA 1
ATOM 923 C C . GLN A 1 114 ? 29.405 -14.390 -88.871 1.00 53.50 114 GLN A C 1
ATOM 925 O O . GLN A 1 114 ? 29.833 -13.915 -89.920 1.00 53.50 114 GLN A O 1
ATOM 930 N N . LYS A 1 115 ? 30.105 -14.244 -87.737 1.00 52.19 115 LYS A N 1
ATOM 931 C CA . LYS A 1 115 ? 31.351 -13.440 -87.660 1.00 52.19 115 LYS A CA 1
ATOM 932 C C . LYS A 1 115 ? 32.573 -14.191 -87.113 1.00 52.19 115 LYS A C 1
ATOM 934 O O . LYS A 1 115 ? 33.396 -13.610 -86.421 1.00 52.19 115 LYS A O 1
ATOM 939 N N . ALA A 1 116 ? 32.726 -15.469 -87.461 1.00 47.16 116 ALA A N 1
ATOM 940 C CA . ALA A 1 116 ? 33.913 -16.271 -87.120 1.00 47.16 116 ALA A CA 1
ATOM 941 C C . ALA A 1 116 ? 34.707 -16.755 -88.352 1.00 47.16 116 ALA A C 1
ATOM 943 O O . ALA A 1 116 ? 35.407 -17.759 -88.287 1.00 47.16 116 ALA A O 1
ATOM 944 N N . GLN A 1 117 ? 34.611 -16.059 -89.492 1.00 48.69 117 GLN A N 1
ATOM 945 C CA . GLN A 1 117 ? 35.255 -16.495 -90.737 1.00 48.69 117 GLN A CA 1
ATOM 946 C C . GLN A 1 117 ? 35.906 -15.332 -91.499 1.00 48.69 117 GLN A C 1
ATOM 948 O O . GLN A 1 117 ? 35.615 -15.101 -92.667 1.00 48.69 117 GLN A O 1
ATOM 953 N N . ARG A 1 118 ? 36.766 -14.544 -90.834 1.00 45.16 118 ARG A N 1
ATOM 954 C CA . ARG A 1 118 ? 37.643 -13.576 -91.525 1.00 45.16 118 ARG A CA 1
ATOM 955 C C . ARG A 1 118 ? 38.814 -13.085 -90.664 1.00 45.16 118 ARG A C 1
ATOM 957 O O . ARG A 1 118 ? 38.923 -11.900 -90.389 1.00 45.16 118 ARG A O 1
ATOM 964 N N . ALA A 1 119 ? 39.681 -13.992 -90.223 1.00 44.19 119 ALA A N 1
ATOM 965 C CA . ALA A 1 119 ? 41.012 -13.637 -89.714 1.00 44.19 119 ALA A CA 1
ATOM 966 C C . ALA A 1 119 ? 41.944 -14.860 -89.775 1.00 44.19 119 ALA A C 1
ATOM 968 O O . ALA A 1 119 ? 42.205 -15.522 -88.778 1.00 44.19 119 ALA A O 1
ATOM 969 N N . ALA A 1 120 ? 42.396 -15.186 -90.982 1.00 42.16 120 ALA A N 1
ATOM 970 C CA . ALA A 1 120 ? 43.518 -16.079 -91.257 1.00 42.16 120 ALA A CA 1
ATOM 971 C C . ALA A 1 120 ? 44.266 -15.484 -92.463 1.00 42.16 120 ALA A C 1
ATOM 973 O O . ALA A 1 120 ? 43.593 -14.965 -93.352 1.00 42.16 120 ALA A O 1
ATOM 974 N N . MET A 1 121 ? 45.605 -15.592 -92.483 1.00 33.56 121 MET A N 1
ATOM 975 C CA . MET A 1 121 ? 46.611 -14.907 -93.339 1.00 33.56 121 MET A CA 1
ATOM 976 C C . MET A 1 121 ? 47.160 -13.633 -92.653 1.00 33.56 121 MET A C 1
ATOM 978 O O . MET A 1 121 ? 46.404 -12.692 -92.463 1.00 33.56 121 MET A O 1
ATOM 982 N N . GLN A 1 122 ? 48.423 -13.503 -92.216 1.00 37.56 122 GLN A N 1
ATOM 983 C CA . GLN A 1 122 ? 49.702 -14.141 -92.584 1.00 37.56 122 GLN A CA 1
ATOM 984 C C . GLN A 1 122 ? 50.739 -14.078 -91.426 1.00 37.56 122 GLN A C 1
ATOM 986 O O . GLN A 1 122 ? 50.578 -13.231 -90.545 1.00 37.56 122 GLN A O 1
ATOM 991 N N . PRO A 1 123 ? 51.830 -14.874 -91.462 1.00 41.00 123 PRO A N 1
ATOM 992 C CA . PRO A 1 123 ? 53.094 -14.567 -90.787 1.00 41.00 123 PRO A CA 1
ATOM 993 C C . PRO A 1 123 ? 54.264 -14.419 -91.786 1.00 41.00 123 PRO A C 1
ATOM 995 O O . PRO A 1 123 ? 54.475 -15.295 -92.617 1.00 41.00 123 PRO A O 1
ATOM 998 N N . ASP A 1 124 ? 55.023 -13.331 -91.668 1.00 29.94 124 ASP A N 1
ATOM 999 C CA . ASP A 1 124 ? 56.307 -13.046 -92.339 1.00 29.94 124 ASP A CA 1
ATOM 1000 C C . ASP A 1 124 ? 56.936 -11.897 -91.520 1.00 29.94 124 ASP A C 1
ATOM 1002 O O . ASP A 1 124 ? 56.210 -11.001 -91.093 1.00 29.94 124 ASP A O 1
ATOM 1006 N N . GLU A 1 125 ? 58.209 -11.812 -91.153 1.00 34.50 125 GLU A N 1
ATOM 1007 C CA . GLU A 1 125 ? 59.420 -12.574 -91.434 1.00 34.50 125 GLU A CA 1
ATOM 1008 C C . GLU A 1 125 ? 60.367 -12.343 -90.225 1.00 34.50 125 GLU A C 1
ATOM 1010 O O . GLU A 1 125 ? 60.285 -11.320 -89.537 1.00 34.50 125 GLU A O 1
ATOM 1015 N N . LEU A 1 126 ? 61.252 -13.296 -89.932 1.00 35.78 126 LEU A N 1
ATOM 1016 C CA . LEU A 1 126 ? 62.307 -13.179 -88.919 1.00 35.78 126 LEU A CA 1
ATOM 1017 C C . LEU A 1 126 ? 63.552 -12.469 -89.481 1.00 35.78 126 LEU A C 1
ATOM 1019 O O . LEU A 1 126 ? 63.853 -12.582 -90.662 1.00 35.78 126 LEU A O 1
ATOM 1023 N N . SER A 1 127 ? 64.370 -11.958 -88.553 1.00 28.78 127 SER A N 1
ATOM 1024 C CA . SER A 1 127 ? 65.841 -11.876 -88.625 1.00 28.78 127 SER A CA 1
ATOM 1025 C C . SER A 1 127 ? 66.480 -10.552 -89.061 1.00 28.78 127 SER A C 1
ATOM 1027 O O . SER A 1 127 ? 66.483 -10.176 -90.228 1.00 28.78 127 SER A O 1
ATOM 1029 N N . SER A 1 128 ? 67.157 -9.904 -88.107 1.00 37.50 128 SER A N 1
ATOM 1030 C CA . SER A 1 128 ? 68.520 -9.383 -88.294 1.00 37.50 128 SER A CA 1
ATOM 1031 C C . SER A 1 128 ? 69.163 -9.173 -86.925 1.00 37.50 128 SER A C 1
ATOM 1033 O O . SER A 1 128 ? 68.910 -8.202 -86.214 1.00 37.50 128 SER A O 1
ATOM 1035 N N . GLU A 1 129 ? 69.959 -10.164 -86.559 1.00 35.06 129 GLU A N 1
ATOM 1036 C CA . GLU A 1 129 ? 70.814 -10.229 -85.388 1.00 35.06 129 GLU A CA 1
ATOM 1037 C C . GLU A 1 129 ? 71.997 -9.254 -85.517 1.00 35.06 129 GLU A C 1
ATOM 1039 O O . GLU A 1 129 ? 72.515 -9.021 -86.604 1.00 35.06 129 GLU A O 1
ATOM 1044 N N . ALA A 1 130 ? 72.402 -8.710 -84.369 1.00 35.56 130 ALA A N 1
ATOM 1045 C CA . ALA A 1 130 ? 73.772 -8.386 -83.977 1.00 35.56 130 ALA A CA 1
ATOM 1046 C C . ALA A 1 130 ? 74.751 -7.845 -85.042 1.00 35.56 130 ALA A C 1
ATOM 1048 O O . ALA A 1 130 ? 75.295 -8.612 -85.825 1.00 35.56 130 ALA A O 1
ATOM 1049 N N . GLN A 1 131 ? 75.120 -6.558 -84.923 1.00 39.03 131 GLN A N 1
ATOM 1050 C CA . GLN A 1 131 ? 76.521 -6.078 -84.908 1.00 39.03 131 GLN A CA 1
ATOM 1051 C C . GLN A 1 131 ? 76.592 -4.539 -84.934 1.00 39.03 131 GLN A C 1
ATOM 1053 O O . GLN A 1 131 ? 76.685 -3.939 -85.999 1.00 39.03 131 GLN A O 1
ATOM 1058 N N . ARG A 1 132 ? 76.637 -3.895 -83.756 1.00 38.97 132 ARG A N 1
ATOM 1059 C CA . ARG A 1 132 ? 77.464 -2.695 -83.489 1.00 38.97 132 ARG A CA 1
ATOM 1060 C C . ARG A 1 132 ? 77.829 -2.648 -82.008 1.00 38.97 132 ARG A C 1
ATOM 1062 O O . ARG A 1 132 ? 77.169 -2.022 -81.188 1.00 38.97 132 ARG A O 1
ATOM 1069 N N . SER A 1 133 ? 78.905 -3.347 -81.677 1.00 46.34 133 SER A N 1
ATOM 1070 C CA . SER A 1 133 ? 79.611 -3.210 -80.408 1.00 46.34 133 SER A CA 1
ATOM 1071 C C . SER A 1 133 ? 80.477 -1.943 -80.427 1.00 46.34 133 SER A C 1
ATOM 1073 O O . SER A 1 133 ? 81.061 -1.604 -81.453 1.00 46.34 133 SER A O 1
ATOM 1075 N N . ALA A 1 134 ? 80.600 -1.308 -79.257 1.00 44.94 134 ALA A N 1
ATOM 1076 C CA . ALA A 1 134 ? 81.641 -0.343 -78.877 1.00 44.94 134 ALA A CA 1
ATOM 1077 C C . ALA A 1 134 ? 81.512 1.136 -79.312 1.00 44.94 134 ALA A C 1
ATOM 1079 O O . ALA A 1 134 ? 82.501 1.863 -79.368 1.00 44.94 134 ALA A O 1
ATOM 1080 N N . THR A 1 135 ? 80.290 1.641 -79.499 1.00 48.31 135 THR A N 1
ATOM 1081 C CA . THR A 1 135 ? 79.983 3.082 -79.288 1.00 48.31 135 THR A CA 1
ATOM 1082 C C . THR A 1 135 ? 78.680 3.298 -78.493 1.00 48.31 135 THR A C 1
ATOM 1084 O O . THR A 1 135 ? 78.363 4.416 -78.102 1.00 48.31 135 THR A O 1
ATOM 1087 N N . GLY A 1 136 ? 77.961 2.214 -78.171 1.00 50.59 136 GLY A N 1
ATOM 1088 C CA . GLY A 1 136 ? 76.628 2.251 -77.565 1.00 50.59 136 GLY A CA 1
ATOM 1089 C C . GLY A 1 136 ? 76.570 2.358 -76.040 1.00 50.59 136 GLY A C 1
ATOM 1090 O O . GLY A 1 136 ? 75.505 2.667 -75.535 1.00 50.59 136 GLY A O 1
ATOM 1091 N N . LEU A 1 137 ? 77.665 2.188 -75.286 1.00 50.69 137 LEU A N 1
ATOM 1092 C CA . LEU A 1 137 ? 77.591 2.220 -73.810 1.00 50.69 137 LEU A CA 1
ATOM 1093 C C . LEU A 1 137 ? 77.105 3.577 -73.275 1.00 50.69 137 LEU A C 1
ATOM 1095 O O . LEU A 1 137 ? 76.335 3.625 -72.324 1.00 50.69 137 LEU A O 1
ATOM 1099 N N . GLY A 1 138 ? 77.474 4.676 -73.939 1.00 56.31 138 GLY A N 1
ATOM 1100 C CA . GLY A 1 138 ? 76.974 6.008 -73.590 1.00 56.31 138 GLY A CA 1
ATOM 1101 C C . GLY A 1 138 ? 75.564 6.308 -74.113 1.00 56.31 138 GLY A C 1
ATOM 1102 O O . GLY A 1 138 ? 74.910 7.204 -73.590 1.00 56.31 138 GLY A O 1
ATOM 1103 N N . GLU A 1 139 ? 75.088 5.602 -75.143 1.00 58.41 139 GLU A N 1
ATOM 1104 C CA . GLU A 1 139 ? 73.717 5.736 -75.661 1.00 58.41 139 GLU A CA 1
ATOM 1105 C C . GLU A 1 139 ? 72.734 4.863 -74.880 1.00 58.41 139 GLU A C 1
ATOM 1107 O O . GLU A 1 139 ? 71.612 5.288 -74.642 1.00 58.41 139 GLU A O 1
ATOM 1112 N N . GLU A 1 140 ? 73.172 3.697 -74.414 1.00 57.69 140 GLU A N 1
ATOM 1113 C CA . GLU A 1 140 ? 72.420 2.768 -73.574 1.00 57.69 140 GLU A CA 1
ATOM 1114 C C . GLU A 1 140 ? 72.298 3.315 -72.147 1.00 57.69 140 GLU A C 1
ATOM 1116 O O . GLU A 1 140 ? 71.204 3.337 -71.599 1.00 57.69 140 GLU A O 1
ATOM 1121 N N . GLU A 1 141 ? 73.361 3.901 -71.585 1.00 63.50 141 GLU A N 1
ATOM 1122 C CA . GLU A 1 141 ? 73.306 4.616 -70.301 1.00 63.50 141 GLU A CA 1
ATOM 1123 C C . GLU A 1 141 ? 72.451 5.896 -70.379 1.00 63.50 141 GLU A C 1
ATOM 1125 O O . GLU A 1 141 ? 71.675 6.190 -69.465 1.00 63.50 141 GLU A O 1
ATOM 1130 N N . ARG A 1 142 ? 72.507 6.635 -71.501 1.00 70.06 142 ARG A N 1
ATOM 1131 C CA . ARG A 1 142 ? 71.580 7.753 -71.760 1.00 70.06 142 ARG A CA 1
ATOM 1132 C C . ARG A 1 142 ? 70.144 7.269 -71.941 1.00 70.06 142 ARG A C 1
ATOM 1134 O O . ARG A 1 142 ? 69.245 7.892 -71.389 1.00 70.06 142 ARG A O 1
ATOM 1141 N N . ALA A 1 143 ? 69.915 6.167 -72.652 1.00 76.56 143 ALA A N 1
ATOM 1142 C CA . ALA A 1 143 ? 68.591 5.578 -72.825 1.00 76.56 143 ALA A CA 1
ATOM 1143 C C . ALA A 1 143 ? 68.021 5.120 -71.477 1.00 76.56 143 ALA A C 1
ATOM 1145 O O . ALA A 1 143 ? 66.903 5.497 -71.135 1.00 76.56 143 ALA A O 1
ATOM 1146 N N . ILE A 1 144 ? 68.810 4.412 -70.665 1.00 79.62 144 ILE A N 1
ATOM 1147 C CA . ILE A 1 144 ? 68.466 4.018 -69.293 1.00 79.62 144 ILE A CA 1
ATOM 1148 C C . ILE A 1 144 ? 68.124 5.256 -68.461 1.00 79.62 144 ILE A C 1
ATOM 1150 O O . ILE A 1 144 ? 67.044 5.302 -67.881 1.00 79.62 144 ILE A O 1
ATOM 1154 N N . SER A 1 145 ? 68.953 6.304 -68.493 1.00 82.75 145 SER A N 1
ATOM 1155 C CA . SER A 1 145 ? 68.680 7.557 -67.772 1.00 82.75 145 SER A CA 1
ATOM 1156 C C . SER A 1 145 ? 67.377 8.224 -68.230 1.00 82.75 145 SER A C 1
ATOM 1158 O O . SER A 1 145 ? 66.584 8.676 -67.405 1.00 82.75 145 SER A O 1
ATOM 1160 N N . THR A 1 146 ? 67.102 8.250 -69.539 1.00 83.81 146 THR A N 1
ATOM 1161 C CA . THR A 1 146 ? 65.849 8.807 -70.074 1.00 83.81 146 THR A CA 1
ATOM 1162 C C . THR A 1 146 ? 64.629 7.960 -69.721 1.00 83.81 146 THR A C 1
ATOM 1164 O O . THR A 1 146 ? 63.571 8.517 -69.429 1.00 83.81 146 THR A O 1
ATOM 1167 N N . PHE A 1 147 ? 64.757 6.630 -69.691 1.00 86.00 147 PHE A N 1
ATOM 1168 C CA . PHE A 1 147 ? 63.693 5.737 -69.245 1.00 86.00 147 PHE A CA 1
ATOM 1169 C C . PHE A 1 147 ? 63.446 5.888 -67.748 1.00 86.00 147 PHE A C 1
ATOM 1171 O O . PHE A 1 147 ? 62.294 5.988 -67.341 1.00 86.00 147 PHE A O 1
ATOM 1178 N N . GLU A 1 148 ? 64.488 5.968 -66.925 1.00 85.31 148 GLU A N 1
ATOM 1179 C CA . GLU A 1 148 ? 64.368 6.223 -65.489 1.00 85.31 148 GLU A CA 1
ATOM 1180 C C . GLU A 1 148 ? 63.702 7.570 -65.201 1.00 85.31 148 GLU A C 1
ATOM 1182 O O . GLU A 1 148 ? 62.836 7.662 -64.325 1.00 85.31 148 GLU A O 1
ATOM 1187 N N . GLU A 1 149 ? 64.051 8.612 -65.957 1.00 83.75 149 GLU A N 1
ATOM 1188 C CA . GLU A 1 149 ? 63.407 9.916 -65.848 1.00 83.75 149 GLU A CA 1
ATOM 1189 C C . GLU A 1 149 ? 61.943 9.861 -66.312 1.00 83.75 149 GLU A C 1
ATOM 1191 O O . GLU A 1 149 ? 61.064 10.395 -65.633 1.00 83.75 149 GLU A O 1
ATOM 1196 N N . ALA A 1 150 ? 61.639 9.147 -67.401 1.00 84.38 150 ALA A N 1
ATOM 1197 C CA . ALA A 1 150 ? 60.269 8.912 -67.852 1.00 84.38 150 ALA A CA 1
ATOM 1198 C C . ALA A 1 150 ? 59.453 8.115 -66.817 1.00 84.38 150 ALA A C 1
ATOM 1200 O O . ALA A 1 150 ? 58.326 8.493 -66.512 1.00 84.38 150 ALA A O 1
ATOM 1201 N N . PHE A 1 151 ? 60.024 7.075 -66.202 1.00 83.00 151 PHE A N 1
ATOM 1202 C CA . PHE A 1 151 ? 59.397 6.313 -65.119 1.00 83.00 151 PHE A CA 1
ATOM 1203 C C . PHE A 1 151 ? 59.168 7.166 -63.874 1.00 83.00 151 PHE A C 1
ATOM 1205 O O . PHE A 1 151 ? 58.140 7.008 -63.215 1.00 83.00 151 PHE A O 1
ATOM 1212 N N . ARG A 1 152 ? 60.089 8.078 -63.545 1.00 82.94 152 ARG A N 1
ATOM 1213 C CA . ARG A 1 152 ? 59.922 9.027 -62.439 1.00 82.94 152 ARG A CA 1
ATOM 1214 C C . ARG A 1 152 ? 58.785 10.002 -62.723 1.00 82.94 152 ARG A C 1
ATOM 1216 O O . ARG A 1 152 ? 57.882 10.109 -61.900 1.00 82.94 152 ARG A O 1
ATOM 1223 N N . ARG A 1 153 ? 58.757 10.601 -63.917 1.00 83.25 153 ARG A N 1
ATOM 1224 C CA . ARG A 1 153 ? 57.667 11.481 -64.367 1.00 83.25 153 ARG A CA 1
ATOM 1225 C C . ARG A 1 153 ? 56.326 10.754 -64.404 1.00 83.25 153 ARG A C 1
ATOM 1227 O O . ARG A 1 153 ? 55.332 11.321 -63.977 1.00 83.25 153 ARG A O 1
ATOM 1234 N N . ILE A 1 154 ? 56.285 9.494 -64.844 1.00 82.00 154 ILE A N 1
ATOM 1235 C CA . ILE A 1 154 ? 55.075 8.662 -64.789 1.00 82.00 154 ILE A CA 1
ATOM 1236 C C . ILE A 1 154 ? 54.684 8.394 -63.333 1.00 82.00 154 ILE A C 1
ATOM 1238 O O . ILE A 1 154 ? 53.523 8.562 -62.982 1.00 82.00 154 ILE A O 1
ATOM 1242 N N . LYS A 1 155 ? 55.616 8.017 -62.455 1.00 82.94 155 LYS A N 1
ATOM 1243 C CA . LYS A 1 155 ? 55.336 7.760 -61.032 1.00 82.94 155 LYS A CA 1
ATOM 1244 C C . LYS A 1 155 ? 54.794 9.005 -60.314 1.00 82.94 155 LYS A C 1
ATOM 1246 O O . LYS A 1 155 ? 53.868 8.873 -59.516 1.00 82.94 155 LYS A O 1
ATOM 1251 N N . GLU A 1 156 ? 55.323 10.181 -60.640 1.00 78.69 156 GLU A N 1
ATOM 1252 C CA . GLU A 1 156 ? 54.867 11.484 -60.141 1.00 78.69 156 GLU A CA 1
ATOM 1253 C C . GLU A 1 156 ? 53.511 11.885 -60.748 1.00 78.69 156 GLU A C 1
ATOM 1255 O O . GLU A 1 156 ? 52.582 12.188 -60.005 1.00 78.69 156 GLU A O 1
ATOM 1260 N N . ALA A 1 157 ? 53.340 11.800 -62.073 1.00 75.50 157 ALA A N 1
ATOM 1261 C CA . ALA A 1 157 ? 52.099 12.161 -62.770 1.00 75.50 157 ALA A CA 1
ATOM 1262 C C . ALA A 1 157 ? 50.927 11.225 -62.442 1.00 75.50 157 ALA A C 1
ATOM 1264 O O . ALA A 1 157 ? 49.777 11.652 -62.398 1.00 75.50 157 ALA A O 1
ATOM 1265 N N . THR A 1 158 ? 51.216 9.947 -62.195 1.00 74.62 158 THR A N 1
ATOM 1266 C CA . THR A 1 158 ? 50.208 8.955 -61.800 1.00 74.62 158 THR A CA 1
ATOM 1267 C C . THR A 1 158 ? 49.913 9.035 -60.293 1.00 74.62 158 THR A C 1
ATOM 1269 O O . THR A 1 158 ? 48.961 8.416 -59.826 1.00 74.62 158 THR A O 1
ATOM 1272 N N . GLY A 1 159 ? 50.714 9.771 -59.505 1.00 79.12 159 GLY A N 1
ATOM 1273 C CA . GLY A 1 159 ? 50.482 9.996 -58.071 1.00 79.12 159 GLY A CA 1
ATOM 1274 C C . GLY A 1 159 ? 50.418 8.716 -57.228 1.00 79.12 159 GLY A C 1
ATOM 1275 O O . GLY A 1 159 ? 49.869 8.718 -56.125 1.00 79.12 159 GLY A O 1
ATOM 1276 N N . VAL A 1 160 ? 50.944 7.595 -57.739 1.00 79.56 160 VAL A N 1
ATOM 1277 C CA . VAL A 1 160 ? 50.763 6.255 -57.147 1.00 79.56 160 VAL A CA 1
ATOM 1278 C C . VAL A 1 160 ? 51.423 6.171 -55.774 1.00 79.56 160 VAL A C 1
ATOM 1280 O O . VAL A 1 160 ? 50.897 5.542 -54.863 1.00 79.56 160 VAL A O 1
ATOM 1283 N N . THR A 1 161 ? 52.556 6.848 -55.582 1.00 78.81 161 THR A N 1
ATOM 1284 C CA . THR A 1 161 ? 53.237 6.894 -54.282 1.00 78.81 161 THR A CA 1
ATOM 1285 C C . THR A 1 161 ? 52.451 7.673 -53.236 1.00 78.81 161 THR A C 1
ATOM 1287 O O . THR A 1 161 ? 52.469 7.302 -52.062 1.00 78.81 161 THR A O 1
ATOM 1290 N N . ASP A 1 162 ? 51.758 8.735 -53.639 1.00 82.50 162 ASP A N 1
ATOM 1291 C CA . ASP A 1 162 ? 50.999 9.581 -52.719 1.00 82.50 162 ASP A CA 1
ATOM 1292 C C . ASP A 1 162 ? 49.660 8.938 -52.369 1.00 82.50 162 ASP A C 1
ATOM 1294 O O . ASP A 1 162 ? 49.340 8.812 -51.188 1.00 82.50 162 ASP A O 1
ATOM 1298 N N . THR A 1 163 ? 48.963 8.381 -53.361 1.00 81.69 163 THR A N 1
ATOM 1299 C CA . THR A 1 163 ? 47.770 7.546 -53.141 1.00 81.69 163 THR A CA 1
ATOM 1300 C C . THR A 1 163 ? 48.084 6.294 -52.317 1.00 81.69 163 THR A C 1
ATOM 1302 O O . THR A 1 163 ? 47.299 5.919 -51.450 1.00 81.69 163 THR A O 1
ATOM 1305 N N . GLN A 1 164 ? 49.253 5.664 -52.483 1.00 80.50 164 GLN A N 1
ATOM 1306 C CA . GLN A 1 164 ? 49.680 4.538 -51.643 1.00 80.50 164 GLN A CA 1
ATOM 1307 C C . GLN A 1 164 ? 49.938 4.956 -50.186 1.00 80.50 164 GLN A C 1
ATOM 1309 O O . GLN A 1 164 ? 49.535 4.244 -49.263 1.00 80.50 164 GLN A O 1
ATOM 1314 N N . LYS A 1 165 ? 50.572 6.114 -49.955 1.00 87.44 165 LYS A N 1
ATOM 1315 C CA . LYS A 1 165 ? 50.766 6.672 -48.604 1.00 87.44 165 LYS A CA 1
ATOM 1316 C C . LYS A 1 165 ? 49.437 7.068 -47.960 1.00 87.44 165 LYS A C 1
ATOM 1318 O O . LYS A 1 165 ? 49.245 6.824 -46.771 1.00 87.44 165 LYS A O 1
ATOM 1323 N N . GLU A 1 166 ? 48.520 7.656 -48.720 1.00 86.75 166 GLU A N 1
ATOM 1324 C CA . GLU A 1 166 ? 47.186 8.042 -48.253 1.00 86.75 166 GLU A CA 1
ATOM 1325 C C . GLU A 1 166 ? 46.318 6.819 -47.930 1.00 86.75 166 GLU A C 1
ATOM 1327 O O . GLU A 1 166 ? 45.735 6.744 -46.847 1.00 86.75 166 GLU A O 1
ATOM 1332 N N . ASN A 1 167 ? 46.332 5.796 -48.787 1.00 85.88 167 ASN A N 1
ATOM 1333 C CA . ASN A 1 167 ? 45.707 4.502 -48.513 1.00 85.88 167 ASN A CA 1
ATOM 1334 C C . ASN A 1 167 ? 46.284 3.852 -47.252 1.00 85.88 167 ASN A C 1
ATOM 1336 O O . ASN A 1 167 ? 45.543 3.292 -46.454 1.00 85.88 167 ASN A O 1
ATOM 1340 N N . HIS A 1 168 ? 47.599 3.945 -47.030 1.00 90.56 168 HIS A N 1
ATOM 1341 C CA . HIS A 1 168 ? 48.217 3.423 -45.813 1.00 90.56 168 HIS A CA 1
ATOM 1342 C C . HIS A 1 168 ? 47.761 4.186 -44.558 1.00 90.56 168 HIS A C 1
ATOM 1344 O O . HIS A 1 168 ? 47.430 3.566 -43.548 1.00 90.56 168 HIS A O 1
ATOM 1350 N N . ARG A 1 169 ? 47.686 5.522 -44.629 1.00 92.00 169 ARG A N 1
ATOM 1351 C CA . ARG A 1 169 ? 47.191 6.375 -43.534 1.00 92.00 169 ARG A CA 1
ATOM 1352 C C . ARG A 1 169 ? 45.729 6.086 -43.200 1.00 92.00 169 ARG A C 1
ATOM 1354 O O . ARG A 1 169 ? 45.402 5.911 -42.031 1.00 92.00 169 ARG A O 1
ATOM 1361 N N . THR A 1 170 ? 44.869 5.980 -44.209 1.00 91.19 170 THR A N 1
ATOM 1362 C CA . THR A 1 170 ? 43.447 5.655 -44.018 1.00 91.19 170 THR A CA 1
ATOM 1363 C C . THR A 1 170 ? 43.258 4.241 -43.466 1.00 91.19 170 THR A C 1
ATOM 1365 O O . THR A 1 170 ? 42.440 4.044 -42.573 1.00 91.19 170 THR A O 1
ATOM 1368 N N . LEU A 1 171 ? 44.063 3.261 -43.896 1.00 92.94 171 LEU A N 1
ATOM 1369 C CA . LEU A 1 171 ? 44.060 1.910 -43.319 1.00 92.94 171 LEU A CA 1
ATOM 1370 C C . LEU A 1 171 ? 44.435 1.900 -41.834 1.00 92.94 171 LEU A C 1
ATOM 1372 O O . LEU A 1 171 ? 43.844 1.142 -41.067 1.00 92.94 171 LEU A O 1
ATOM 1376 N N . LEU A 1 172 ? 45.418 2.709 -41.429 1.00 94.75 172 LEU A N 1
ATOM 1377 C CA . LEU A 1 172 ? 45.802 2.842 -40.022 1.00 94.75 172 LEU A CA 1
ATOM 1378 C C . LEU A 1 172 ? 44.676 3.476 -39.200 1.00 94.75 172 LEU A C 1
ATOM 1380 O O . LEU A 1 172 ? 44.286 2.906 -38.186 1.00 94.75 17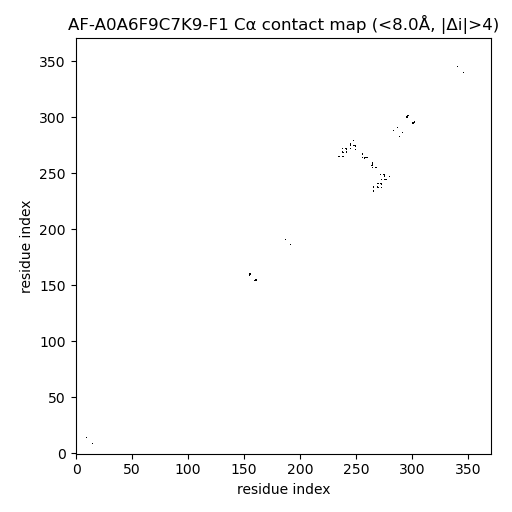2 LEU A O 1
ATOM 1384 N N . GLN A 1 173 ? 44.080 4.566 -39.686 1.00 93.50 173 GLN A N 1
ATOM 1385 C CA . GLN A 1 173 ? 42.933 5.204 -39.030 1.00 93.50 173 GLN A CA 1
ATOM 1386 C C . GLN A 1 173 ? 41.743 4.248 -38.892 1.00 93.50 173 GLN A C 1
ATOM 1388 O O . GLN A 1 173 ? 41.168 4.130 -37.816 1.00 93.50 173 GLN A O 1
ATOM 1393 N N . LEU A 1 174 ? 41.412 3.493 -39.944 1.00 93.44 174 LEU A N 1
ATOM 1394 C CA . LEU A 1 174 ? 40.336 2.501 -39.897 1.00 93.44 174 LEU A CA 1
ATOM 1395 C C . LEU A 1 174 ? 40.630 1.362 -38.914 1.00 93.44 174 LEU A C 1
ATOM 1397 O O . LEU A 1 174 ? 39.703 0.843 -38.294 1.00 93.44 174 LEU A O 1
ATOM 1401 N N . LYS A 1 175 ? 41.897 0.961 -38.751 1.00 93.31 175 LYS A N 1
ATOM 1402 C CA . LYS A 1 175 ? 42.293 -0.025 -37.734 1.00 93.31 175 LYS A CA 1
ATOM 1403 C C . LYS A 1 175 ? 42.121 0.532 -36.324 1.00 93.31 175 LYS A C 1
ATOM 1405 O O . LYS A 1 175 ? 41.538 -0.149 -35.486 1.00 93.31 175 LYS A O 1
ATOM 1410 N N . GLU A 1 176 ? 42.567 1.760 -36.081 1.00 95.69 176 GLU A N 1
ATOM 1411 C CA . GLU A 1 176 ? 42.395 2.434 -34.791 1.00 95.69 176 GLU A CA 1
ATOM 1412 C C . GLU A 1 176 ? 40.913 2.643 -34.456 1.00 95.69 176 GLU A C 1
ATOM 1414 O O . GLU A 1 176 ? 40.479 2.336 -33.345 1.00 95.69 176 GLU A O 1
ATOM 1419 N N . ASP A 1 177 ? 40.107 3.087 -35.422 1.00 92.44 177 ASP A N 1
ATOM 1420 C CA . ASP A 1 177 ? 38.663 3.256 -35.260 1.00 92.44 177 ASP A CA 1
ATOM 1421 C C . ASP A 1 177 ? 37.957 1.918 -35.019 1.00 92.44 177 ASP A C 1
ATOM 1423 O O . ASP A 1 177 ? 37.086 1.833 -34.148 1.00 92.44 177 ASP A O 1
ATOM 1427 N N . ARG A 1 178 ? 38.351 0.853 -35.733 1.00 93.81 178 ARG A N 1
ATOM 1428 C CA . ARG A 1 178 ? 37.864 -0.513 -35.488 1.00 93.81 178 ARG A CA 1
ATOM 1429 C C . ARG A 1 178 ? 38.170 -0.945 -34.057 1.00 93.81 178 ARG A C 1
ATOM 1431 O O . ARG A 1 178 ? 37.277 -1.454 -33.384 1.00 93.81 178 ARG A O 1
ATOM 1438 N N . ASP A 1 179 ? 39.397 -0.743 -33.589 1.00 94.00 179 ASP A N 1
ATOM 1439 C CA . ASP A 1 179 ? 39.823 -1.175 -32.255 1.00 94.00 179 ASP A CA 1
ATOM 1440 C C . ASP A 1 179 ? 39.142 -0.351 -31.156 1.00 94.00 179 ASP A C 1
ATOM 1442 O O . ASP A 1 179 ? 38.658 -0.911 -30.166 1.00 94.00 179 ASP A O 1
ATOM 1446 N N . ARG A 1 180 ? 38.986 0.962 -31.367 1.00 96.06 180 ARG A N 1
ATOM 1447 C CA . ARG A 1 180 ? 38.217 1.842 -30.478 1.00 96.06 180 ARG A CA 1
ATOM 1448 C C . ARG A 1 180 ? 36.760 1.400 -30.388 1.00 96.06 180 ARG A C 1
ATOM 1450 O O . ARG A 1 180 ? 36.212 1.301 -29.289 1.00 96.06 180 ARG A O 1
ATOM 1457 N N . LEU A 1 181 ? 36.134 1.120 -31.530 1.00 93.56 181 LEU A N 1
ATOM 1458 C CA . LEU A 1 181 ? 34.741 0.688 -31.584 1.00 93.56 181 LEU A CA 1
ATOM 1459 C C . LEU A 1 181 ? 34.558 -0.695 -30.949 1.00 93.56 181 LEU A C 1
ATOM 1461 O O . LEU A 1 181 ? 33.583 -0.915 -30.234 1.00 93.56 181 LEU A O 1
ATOM 1465 N N . HIS A 1 182 ? 35.512 -1.604 -31.154 1.00 92.06 182 HIS A N 1
ATOM 1466 C CA . HIS A 1 182 ? 35.494 -2.930 -30.549 1.00 92.06 182 HIS A CA 1
ATOM 1467 C C . HIS A 1 182 ? 35.568 -2.857 -29.020 1.00 92.06 182 HIS A C 1
ATOM 1469 O O . HIS A 1 182 ? 34.759 -3.489 -28.339 1.00 92.06 182 HIS A O 1
ATOM 1475 N N . LYS A 1 183 ? 36.472 -2.034 -28.475 1.00 94.38 183 LYS A N 1
ATOM 1476 C CA . LYS A 1 183 ? 36.565 -1.799 -27.029 1.00 94.38 183 LYS A CA 1
ATOM 1477 C C . LYS A 1 183 ? 35.267 -1.212 -26.472 1.00 94.38 183 LYS A C 1
ATOM 1479 O O . LYS A 1 183 ? 34.733 -1.721 -25.493 1.00 94.38 183 LYS A O 1
ATOM 1484 N N . HIS A 1 184 ? 34.703 -0.211 -27.148 1.00 89.75 184 HIS A N 1
ATOM 1485 C CA . HIS A 1 184 ? 33.441 0.395 -26.724 1.00 89.75 184 HIS A CA 1
ATOM 1486 C C . HIS A 1 184 ? 32.269 -0.599 -26.737 1.00 89.75 184 HIS A C 1
ATOM 1488 O O . HIS A 1 184 ? 31.427 -0.585 -25.840 1.00 89.75 184 HIS A O 1
ATOM 1494 N N . PHE A 1 185 ? 32.225 -1.495 -27.727 1.00 89.56 185 PHE A N 1
ATOM 1495 C CA . PHE A 1 185 ? 31.223 -2.554 -27.783 1.00 89.56 185 PHE A CA 1
ATOM 1496 C C . PHE A 1 185 ? 31.358 -3.535 -26.615 1.00 89.56 185 PHE A C 1
ATOM 1498 O O . PHE A 1 185 ? 30.350 -3.890 -26.006 1.00 89.56 185 PHE A O 1
ATOM 1505 N N . GLN A 1 186 ? 32.582 -3.952 -26.279 1.00 91.12 186 GLN A N 1
ATOM 1506 C CA . GLN A 1 186 ? 32.824 -4.802 -25.113 1.00 91.12 186 GLN A CA 1
ATOM 1507 C C . GLN A 1 186 ? 32.365 -4.108 -23.825 1.00 91.12 186 GLN A C 1
ATOM 1509 O O . GLN A 1 186 ? 31.599 -4.699 -23.066 1.00 91.12 186 GLN A O 1
ATOM 1514 N N . ASP A 1 187 ? 32.736 -2.842 -23.625 1.00 89.81 187 ASP A N 1
ATOM 1515 C CA . ASP A 1 187 ? 32.326 -2.068 -22.449 1.00 89.81 187 ASP A CA 1
ATOM 1516 C C . ASP A 1 187 ? 30.799 -1.995 -22.328 1.00 89.81 187 ASP A C 1
ATOM 1518 O O . ASP A 1 187 ? 30.248 -2.234 -21.253 1.00 89.81 187 ASP A O 1
ATOM 1522 N N . ILE A 1 188 ? 30.085 -1.717 -23.426 1.00 80.88 188 ILE A N 1
ATOM 1523 C CA . ILE A 1 188 ? 28.615 -1.687 -23.432 1.00 80.88 188 ILE A CA 1
ATOM 1524 C C . ILE A 1 188 ? 28.035 -3.071 -23.145 1.00 80.88 188 ILE A C 1
ATOM 1526 O O . ILE A 1 188 ? 27.082 -3.174 -22.375 1.00 80.88 188 ILE A O 1
ATOM 1530 N N . LYS A 1 189 ? 28.589 -4.130 -23.742 1.00 87.38 189 LYS A N 1
ATOM 1531 C CA . LYS A 1 189 ? 28.093 -5.495 -23.559 1.00 87.38 189 LYS A CA 1
ATOM 1532 C C . LYS A 1 189 ? 28.194 -5.913 -22.094 1.00 87.38 189 LYS A C 1
ATOM 1534 O O . LYS A 1 189 ? 27.182 -6.248 -21.489 1.00 87.38 189 LYS A O 1
ATOM 1539 N N . TYR A 1 190 ? 29.385 -5.811 -21.510 1.00 83.31 190 TYR A N 1
ATOM 1540 C CA . TYR A 1 190 ? 29.626 -6.282 -20.148 1.00 83.31 190 TYR A CA 1
ATOM 1541 C C . TYR A 1 190 ? 29.033 -5.345 -19.087 1.00 83.31 190 TYR A C 1
ATOM 1543 O O . TYR A 1 190 ? 28.433 -5.815 -18.123 1.00 83.31 190 TYR A O 1
ATOM 1551 N N . SER A 1 191 ? 29.116 -4.019 -19.264 1.00 79.06 191 SER A N 1
ATOM 1552 C CA . SER A 1 191 ? 28.488 -3.084 -18.314 1.00 79.06 191 SER A CA 1
ATOM 1553 C C . SER A 1 191 ? 26.961 -3.072 -18.422 1.00 79.06 191 SER A C 1
ATOM 1555 O O . SER A 1 191 ? 26.279 -2.851 -17.422 1.00 79.06 191 SER A O 1
ATOM 1557 N N . GLY A 1 192 ? 26.407 -3.321 -19.611 1.00 76.06 192 GLY A N 1
ATOM 1558 C CA . GLY A 1 192 ? 24.971 -3.463 -19.827 1.00 76.06 192 GLY A CA 1
ATOM 1559 C C . GLY A 1 192 ? 24.423 -4.727 -19.173 1.00 76.06 192 GLY A C 1
ATOM 1560 O O . GLY A 1 192 ? 23.417 -4.659 -18.471 1.00 76.06 192 GLY A O 1
ATOM 1561 N N . GLU A 1 193 ? 25.116 -5.852 -19.338 1.00 76.88 193 GLU A N 1
ATOM 1562 C CA . GLU A 1 193 ? 24.757 -7.132 -18.722 1.00 76.88 193 GLU A CA 1
ATOM 1563 C C . GLU A 1 193 ? 24.833 -7.069 -17.189 1.00 76.88 193 GLU A C 1
ATOM 1565 O O . GLU A 1 193 ? 23.880 -7.456 -16.513 1.00 76.88 193 GLU A O 1
ATOM 1570 N N . ALA A 1 194 ? 25.884 -6.456 -16.632 1.00 76.19 194 ALA A N 1
ATOM 1571 C CA . ALA A 1 194 ? 26.002 -6.235 -15.190 1.00 76.19 194 ALA A CA 1
ATOM 1572 C C . ALA A 1 194 ? 24.871 -5.353 -14.628 1.00 76.19 194 ALA A C 1
ATOM 1574 O O . ALA A 1 194 ? 24.306 -5.655 -13.577 1.00 76.19 194 ALA A O 1
ATOM 1575 N N . LYS A 1 195 ? 24.493 -4.277 -15.335 1.00 82.19 195 LYS A N 1
ATOM 1576 C CA . LYS A 1 195 ? 23.375 -3.406 -14.928 1.00 82.19 195 LYS A CA 1
ATOM 1577 C C . LYS A 1 195 ? 22.022 -4.107 -15.028 1.00 82.19 195 LYS A C 1
ATOM 1579 O O . LYS A 1 195 ? 21.175 -3.892 -14.167 1.00 82.19 195 LYS A O 1
ATOM 1584 N N . LEU A 1 196 ? 21.813 -4.932 -16.056 1.00 76.44 196 LEU A N 1
ATOM 1585 C CA . LEU A 1 196 ? 20.592 -5.725 -16.212 1.00 76.44 196 LEU A CA 1
ATOM 1586 C C . LEU A 1 196 ? 20.463 -6.758 -15.093 1.00 76.44 196 LEU A C 1
ATOM 1588 O O . LEU A 1 196 ? 19.412 -6.825 -14.464 1.00 76.44 196 LEU A O 1
ATOM 1592 N N . SER A 1 197 ? 21.538 -7.495 -14.807 1.00 83.62 197 SER A N 1
ATOM 1593 C CA . SER A 1 197 ? 21.574 -8.478 -13.722 1.00 83.62 197 SER A CA 1
ATOM 1594 C C . SER A 1 197 ? 21.355 -7.820 -12.355 1.00 83.62 197 SER A C 1
ATOM 1596 O O . SER A 1 197 ? 20.498 -8.258 -11.592 1.00 83.62 197 SER A O 1
ATOM 1598 N N . SER A 1 198 ? 22.029 -6.699 -12.078 1.00 80.31 198 SER A N 1
ATOM 1599 C CA . SER A 1 198 ? 21.817 -5.934 -10.844 1.00 80.31 198 SER A CA 1
ATOM 1600 C C . SER A 1 198 ? 20.381 -5.406 -10.724 1.00 80.31 198 SER A C 1
ATOM 1602 O O . SER A 1 198 ? 19.781 -5.499 -9.655 1.00 80.31 198 SER A O 1
ATOM 1604 N N . GLY A 1 199 ? 19.797 -4.903 -11.815 1.00 80.12 199 GLY A N 1
ATOM 1605 C CA . GLY A 1 199 ? 18.408 -4.444 -11.833 1.00 80.12 199 GLY A CA 1
ATOM 1606 C C . GLY A 1 199 ? 17.395 -5.576 -11.628 1.00 80.12 199 GLY A C 1
ATOM 1607 O O . GLY A 1 199 ? 16.390 -5.374 -10.949 1.00 80.12 199 GLY A O 1
ATOM 1608 N N . GLN A 1 200 ? 17.662 -6.765 -12.177 1.00 81.50 200 GLN A N 1
ATOM 1609 C CA . GLN A 1 200 ? 16.847 -7.962 -11.952 1.00 81.50 200 GLN A CA 1
ATOM 1610 C C . GLN A 1 200 ? 16.890 -8.400 -10.486 1.00 81.50 200 GLN A C 1
ATOM 1612 O O . GLN A 1 200 ? 15.826 -8.607 -9.906 1.00 81.50 200 GLN A O 1
ATOM 1617 N N . GLN A 1 201 ? 18.075 -8.436 -9.870 1.00 87.38 201 GLN 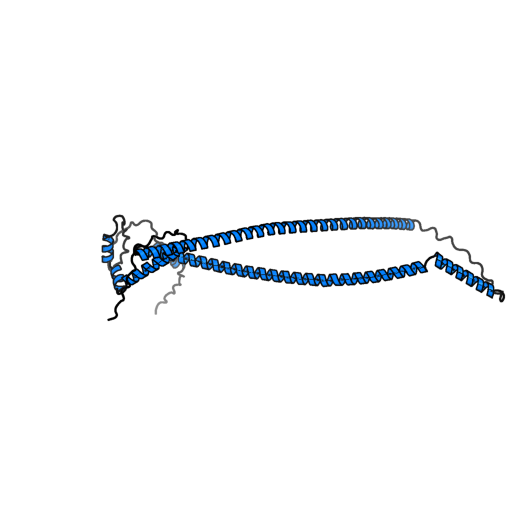A N 1
ATOM 1618 C CA . GLN A 1 201 ? 18.219 -8.759 -8.448 1.00 87.38 201 GLN A CA 1
ATOM 1619 C C . GLN A 1 201 ? 17.429 -7.783 -7.567 1.00 87.38 201 GLN A C 1
ATOM 1621 O O . GLN A 1 201 ? 16.639 -8.202 -6.728 1.00 87.38 201 GLN A O 1
ATOM 1626 N N . MET A 1 202 ? 17.561 -6.473 -7.806 1.00 84.88 202 MET A N 1
ATOM 1627 C CA . MET A 1 202 ? 16.799 -5.468 -7.057 1.00 84.88 202 MET A CA 1
ATOM 1628 C C . MET A 1 202 ? 15.285 -5.646 -7.220 1.00 84.88 202 MET A C 1
ATOM 1630 O O . MET A 1 202 ? 14.528 -5.463 -6.269 1.00 84.88 202 MET A O 1
ATOM 1634 N N . LEU A 1 203 ? 14.824 -6.001 -8.423 1.00 86.50 203 LEU A N 1
ATOM 1635 C CA . LEU A 1 203 ? 13.411 -6.266 -8.676 1.00 86.50 203 LEU A CA 1
ATOM 1636 C C . LEU A 1 203 ? 12.921 -7.487 -7.884 1.00 86.50 203 LEU A C 1
ATOM 1638 O O . LEU A 1 203 ? 11.817 -7.453 -7.341 1.00 86.50 203 LEU A O 1
ATOM 1642 N N . GLU A 1 204 ? 13.711 -8.557 -7.832 1.00 90.31 204 GLU A N 1
ATOM 1643 C CA . GLU A 1 204 ? 13.406 -9.757 -7.047 1.00 90.31 204 GLU A CA 1
ATOM 1644 C C . GLU A 1 204 ? 13.376 -9.460 -5.548 1.00 90.31 204 GLU A C 1
ATOM 1646 O O . GLU A 1 204 ? 12.404 -9.819 -4.882 1.00 90.31 204 GLU A O 1
ATOM 1651 N N . ASP A 1 205 ? 14.344 -8.702 -5.036 1.00 87.00 205 ASP A N 1
ATOM 1652 C CA . ASP A 1 205 ? 14.380 -8.280 -3.635 1.00 87.00 205 ASP A CA 1
ATOM 1653 C C . ASP A 1 205 ? 13.149 -7.433 -3.277 1.00 87.00 205 ASP A C 1
ATOM 1655 O O . ASP A 1 205 ? 12.510 -7.657 -2.243 1.00 87.00 205 ASP A O 1
ATOM 1659 N N . CYS A 1 206 ? 12.760 -6.496 -4.152 1.00 82.94 206 CYS A N 1
ATOM 1660 C CA . CYS A 1 206 ? 11.541 -5.704 -3.989 1.00 82.94 206 CYS A CA 1
ATOM 1661 C C . CYS A 1 206 ? 10.276 -6.575 -4.013 1.00 82.94 206 CYS A C 1
ATOM 1663 O O . CYS A 1 206 ? 9.362 -6.339 -3.221 1.00 82.94 206 CYS A O 1
ATOM 1665 N N . LYS A 1 207 ? 10.205 -7.584 -4.892 1.00 83.38 207 LYS A N 1
ATOM 1666 C CA . LYS A 1 207 ? 9.079 -8.532 -4.933 1.00 83.38 207 LYS A CA 1
ATOM 1667 C C . LYS A 1 207 ? 8.995 -9.352 -3.649 1.00 83.38 207 LYS A C 1
ATOM 1669 O O . LYS A 1 207 ? 7.906 -9.474 -3.092 1.00 83.38 207 LYS A O 1
ATOM 1674 N N . HIS A 1 208 ? 10.122 -9.861 -3.156 1.00 88.88 208 HIS A N 1
ATOM 1675 C CA . HIS A 1 208 ? 10.175 -10.591 -1.892 1.00 88.88 208 HIS A CA 1
ATOM 1676 C C . HIS A 1 208 ? 9.742 -9.720 -0.711 1.00 88.88 208 HIS A C 1
ATOM 1678 O O . HIS A 1 208 ? 8.935 -10.165 0.104 1.00 88.88 208 HIS A O 1
ATOM 1684 N N . HIS A 1 209 ? 10.198 -8.465 -0.648 1.00 88.25 209 HIS A N 1
ATOM 1685 C CA . HIS A 1 209 ? 9.761 -7.522 0.385 1.00 88.25 209 HIS A CA 1
ATOM 1686 C C . HIS A 1 209 ? 8.258 -7.255 0.311 1.00 88.25 209 HIS A C 1
ATOM 1688 O O . HIS A 1 209 ? 7.576 -7.310 1.331 1.00 88.25 209 HIS A O 1
ATOM 1694 N N . LEU A 1 210 ? 7.720 -7.023 -0.890 1.00 88.25 210 LEU A N 1
ATOM 1695 C CA . LEU A 1 210 ? 6.285 -6.820 -1.075 1.00 88.25 210 LEU A CA 1
ATOM 1696 C C . LEU A 1 210 ? 5.478 -8.034 -0.599 1.00 88.25 210 LEU A C 1
ATOM 1698 O O . LEU A 1 210 ? 4.485 -7.864 0.102 1.00 88.25 210 LEU A O 1
ATOM 1702 N N . GLN A 1 211 ? 5.911 -9.248 -0.944 1.00 89.75 211 GLN A N 1
ATOM 1703 C CA . GLN A 1 211 ? 5.244 -10.479 -0.527 1.00 89.75 211 GLN A CA 1
ATOM 1704 C C . GLN A 1 211 ? 5.306 -10.679 0.996 1.00 89.75 211 GLN A C 1
ATOM 1706 O O . GLN A 1 211 ? 4.313 -11.073 1.607 1.00 89.75 211 GLN A O 1
ATOM 1711 N N . ALA A 1 212 ? 6.443 -10.371 1.626 1.00 90.31 212 ALA A N 1
ATOM 1712 C CA . ALA A 1 212 ? 6.592 -10.440 3.078 1.00 90.31 212 ALA A CA 1
ATOM 1713 C C . ALA A 1 212 ? 5.676 -9.435 3.801 1.00 90.31 212 ALA A C 1
ATOM 1715 O O . ALA A 1 212 ? 5.008 -9.794 4.773 1.00 90.31 212 ALA A O 1
ATOM 1716 N N . GLU A 1 213 ? 5.593 -8.197 3.305 1.00 85.75 213 GLU A N 1
ATOM 1717 C CA . GLU A 1 213 ? 4.693 -7.175 3.853 1.00 85.75 213 GLU A CA 1
ATOM 1718 C C . GLU A 1 213 ? 3.216 -7.514 3.626 1.00 85.75 213 GLU A C 1
ATOM 1720 O O . GLU A 1 213 ? 2.389 -7.302 4.513 1.00 85.75 213 GLU A O 1
ATOM 1725 N N . GLN A 1 214 ? 2.870 -8.107 2.479 1.00 90.25 214 GLN A N 1
ATOM 1726 C CA . GLN A 1 214 ? 1.525 -8.634 2.234 1.00 90.25 214 GLN A CA 1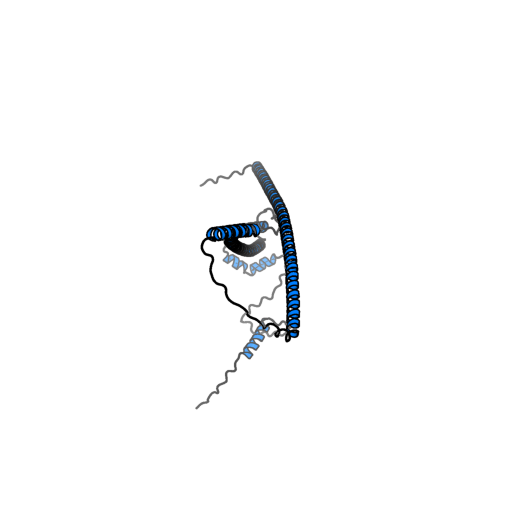
ATOM 1727 C C . GLN A 1 214 ? 1.162 -9.717 3.253 1.00 90.25 214 GLN A C 1
ATOM 1729 O O . GLN A 1 214 ? 0.109 -9.620 3.880 1.00 90.25 214 GLN A O 1
ATOM 1734 N N . GLY A 1 215 ? 2.061 -10.676 3.496 1.00 92.62 215 GLY A N 1
ATOM 1735 C CA . GLY A 1 215 ? 1.862 -11.707 4.514 1.00 92.62 215 GLY A CA 1
ATOM 1736 C C . GLY A 1 215 ? 1.697 -11.132 5.925 1.00 92.62 215 GLY A C 1
ATOM 1737 O O . GLY A 1 215 ? 0.795 -11.541 6.655 1.00 92.62 215 GLY A O 1
ATOM 1738 N N . ARG A 1 216 ? 2.502 -10.128 6.307 1.00 94.25 216 ARG A N 1
ATOM 1739 C CA . ARG A 1 216 ? 2.335 -9.419 7.593 1.00 94.25 216 ARG A CA 1
ATOM 1740 C C . ARG A 1 216 ? 0.977 -8.742 7.706 1.00 94.25 216 ARG A C 1
ATOM 1742 O O . ARG A 1 216 ? 0.334 -8.841 8.749 1.00 94.25 216 ARG A O 1
ATOM 1749 N N . ARG A 1 217 ? 0.545 -8.052 6.649 1.00 92.88 217 ARG A N 1
ATOM 1750 C CA . ARG A 1 217 ? -0.751 -7.370 6.604 1.00 92.88 217 ARG A CA 1
ATOM 1751 C C . ARG A 1 217 ? -1.902 -8.364 6.743 1.00 92.88 217 ARG A C 1
ATOM 1753 O O . ARG A 1 217 ? -2.842 -8.087 7.483 1.00 92.88 217 ARG A O 1
ATOM 1760 N N . ASP A 1 218 ? -1.823 -9.502 6.062 1.00 93.94 218 ASP A N 1
ATOM 1761 C CA . ASP A 1 218 ? -2.859 -10.534 6.109 1.00 93.94 218 ASP A CA 1
ATOM 1762 C C . ASP A 1 218 ? -2.944 -11.161 7.507 1.00 93.94 218 ASP A C 1
ATOM 1764 O O . ASP A 1 218 ? -4.026 -11.195 8.090 1.00 93.94 218 ASP A O 1
ATOM 1768 N N . ALA A 1 219 ? -1.806 -11.510 8.114 1.00 95.25 219 ALA A N 1
ATOM 1769 C CA . ALA A 1 219 ? -1.760 -12.015 9.488 1.00 95.25 219 ALA A CA 1
ATOM 1770 C C . ALA A 1 219 ? -2.287 -10.994 10.517 1.00 95.25 219 ALA A C 1
ATOM 1772 O O . ALA A 1 219 ? -3.013 -11.346 11.450 1.00 95.25 219 ALA A O 1
ATOM 1773 N N . ALA A 1 220 ? -1.954 -9.709 10.354 1.00 94.38 220 ALA A N 1
ATOM 1774 C CA . ALA A 1 220 ? -2.477 -8.646 11.210 1.00 94.38 220 ALA A CA 1
ATOM 1775 C C . ALA A 1 220 ? -3.997 -8.484 11.054 1.00 94.38 220 ALA A C 1
ATOM 1777 O O . ALA A 1 220 ? -4.697 -8.280 12.048 1.00 94.38 220 ALA A O 1
ATOM 1778 N N . LYS A 1 221 ? -4.514 -8.617 9.827 1.00 96.19 221 LYS A N 1
ATOM 1779 C CA . LYS A 1 221 ? -5.950 -8.570 9.545 1.00 96.19 221 LYS A CA 1
ATOM 1780 C C . LYS A 1 221 ? -6.686 -9.747 10.183 1.00 96.19 221 LYS A C 1
ATOM 1782 O O . LYS A 1 221 ? -7.684 -9.527 10.856 1.00 96.19 221 LYS A O 1
ATOM 1787 N N . GLU A 1 222 ? -6.176 -10.967 10.043 1.00 97.56 222 GLU A N 1
ATOM 1788 C CA . GLU A 1 222 ? -6.768 -12.145 10.690 1.00 97.56 222 GLU A CA 1
ATOM 1789 C C . GLU A 1 222 ? -6.801 -12.001 12.215 1.00 97.56 222 GLU A C 1
ATOM 1791 O O . GLU A 1 222 ? -7.811 -12.306 12.852 1.00 97.56 222 GLU A O 1
ATOM 1796 N N . ARG A 1 223 ? -5.725 -11.469 12.809 1.00 97.62 223 ARG A N 1
ATOM 1797 C CA . ARG A 1 223 ? -5.672 -11.189 14.248 1.00 97.62 223 ARG A CA 1
ATOM 1798 C C . ARG A 1 223 ? -6.698 -10.137 14.668 1.00 97.62 223 ARG A C 1
ATOM 1800 O O . ARG A 1 223 ? -7.329 -10.303 15.709 1.00 97.62 223 ARG A O 1
ATOM 1807 N N . LEU A 1 224 ? -6.873 -9.076 13.880 1.00 96.44 224 LEU A N 1
ATOM 1808 C CA . LEU A 1 224 ? -7.882 -8.046 14.131 1.00 96.44 224 LEU A CA 1
ATOM 1809 C C . LEU A 1 224 ? -9.303 -8.616 14.033 1.00 96.44 224 LEU A C 1
ATOM 1811 O O . LEU A 1 224 ? -10.126 -8.362 14.912 1.00 96.44 224 LEU A O 1
ATOM 1815 N N . ASP A 1 225 ? -9.578 -9.420 13.007 1.00 96.88 225 ASP A N 1
ATOM 1816 C CA . ASP A 1 225 ? -10.877 -10.066 12.813 1.00 96.88 225 ASP A CA 1
ATOM 1817 C C . ASP A 1 225 ? -11.197 -11.012 13.982 1.00 96.88 225 ASP A C 1
ATOM 1819 O O . ASP A 1 225 ? -12.321 -11.028 14.488 1.00 96.88 225 ASP A O 1
ATOM 1823 N N . TRP A 1 226 ? -10.203 -11.770 14.457 1.00 98.19 226 TRP A N 1
ATOM 1824 C CA . TRP A 1 226 ? -10.342 -12.618 15.640 1.00 98.19 226 TRP A CA 1
ATOM 1825 C C . TRP A 1 226 ? -10.609 -11.802 16.913 1.00 98.19 226 TRP A C 1
ATOM 1827 O O . TRP A 1 226 ? -11.569 -12.095 17.625 1.00 98.19 226 TRP A O 1
ATOM 1837 N N . LEU A 1 227 ? -9.823 -10.749 17.175 1.00 97.00 227 LEU A N 1
ATOM 1838 C CA . LEU A 1 227 ? -10.019 -9.867 18.333 1.00 97.00 227 LEU A CA 1
ATOM 1839 C C . LEU A 1 227 ? -11.408 -9.220 18.325 1.00 97.00 227 LEU A C 1
ATOM 1841 O O . LEU A 1 227 ? -12.073 -9.199 19.355 1.00 97.00 227 LEU A O 1
ATOM 1845 N N . THR A 1 228 ? -11.873 -8.762 17.163 1.00 95.31 228 THR A N 1
ATOM 1846 C CA . THR A 1 228 ? -13.190 -8.129 17.003 1.00 95.31 228 THR A CA 1
ATOM 1847 C C . THR A 1 228 ? -14.322 -9.100 17.337 1.00 95.31 228 THR A C 1
ATOM 1849 O O . THR A 1 228 ? -15.249 -8.749 18.065 1.00 95.31 228 THR A O 1
ATOM 1852 N N . ARG A 1 229 ? -14.252 -10.353 16.861 1.00 96.88 229 ARG A N 1
ATOM 1853 C CA . ARG A 1 229 ? -15.255 -11.386 17.189 1.00 96.88 229 ARG A CA 1
ATOM 1854 C C . ARG A 1 229 ? -15.277 -11.701 18.683 1.00 96.88 229 ARG A C 1
ATOM 1856 O O . ARG A 1 229 ? -16.355 -11.791 19.272 1.00 96.88 229 ARG A O 1
ATOM 1863 N N . THR A 1 230 ? -14.102 -11.843 19.292 1.00 96.81 230 THR A N 1
ATOM 1864 C CA . THR A 1 230 ? -13.975 -12.095 20.732 1.00 96.81 230 THR A CA 1
ATOM 1865 C C . THR A 1 230 ? -14.537 -10.928 21.537 1.00 96.81 230 THR A C 1
ATOM 1867 O O . THR A 1 230 ? -15.354 -11.146 22.425 1.00 96.81 230 THR A O 1
ATOM 1870 N N . LEU A 1 231 ? -14.183 -9.689 21.186 1.00 93.50 231 LEU A N 1
ATOM 1871 C CA . LEU A 1 231 ? -14.662 -8.496 21.879 1.00 93.50 231 LEU A CA 1
ATOM 1872 C C . LEU A 1 231 ? -16.180 -8.330 21.752 1.00 93.50 231 LEU A C 1
ATOM 1874 O O . LEU A 1 231 ? -16.836 -8.044 22.745 1.00 93.50 231 LEU A O 1
ATOM 1878 N N . ASN A 1 232 ? -16.756 -8.594 20.576 1.00 92.75 232 ASN A N 1
ATOM 1879 C CA . ASN A 1 232 ? -18.210 -8.587 20.393 1.00 92.75 232 ASN A CA 1
ATOM 1880 C C . ASN A 1 232 ? -18.911 -9.645 21.257 1.00 92.75 232 ASN A C 1
ATOM 1882 O O . ASN A 1 232 ? -19.974 -9.380 21.812 1.00 92.75 232 ASN A O 1
ATOM 1886 N N . THR A 1 233 ? -18.305 -10.827 21.404 1.00 95.81 233 THR A N 1
ATOM 1887 C CA . THR A 1 233 ? -18.832 -11.890 22.275 1.00 95.81 233 THR A CA 1
ATOM 1888 C C . THR A 1 233 ? -18.781 -11.471 23.744 1.00 95.81 233 THR A C 1
ATOM 1890 O O . THR A 1 233 ? -19.757 -11.650 24.467 1.00 95.81 233 THR A O 1
ATOM 1893 N N . VAL A 1 234 ? -17.668 -10.869 24.179 1.00 94.44 234 VAL A N 1
ATOM 1894 C CA . VAL A 1 234 ? -17.522 -10.326 25.538 1.00 94.44 234 VAL A CA 1
ATOM 1895 C C . VAL A 1 234 ? -18.529 -9.204 25.778 1.00 94.44 234 VAL A C 1
ATOM 1897 O O . VAL A 1 234 ? -19.223 -9.242 26.786 1.00 94.44 234 VAL A O 1
ATOM 1900 N N . ARG A 1 235 ? -18.680 -8.259 24.842 1.00 92.69 235 ARG A N 1
ATOM 1901 C CA . ARG A 1 235 ? -19.657 -7.164 24.918 1.00 92.69 235 ARG A CA 1
ATOM 1902 C C . ARG A 1 235 ? -21.072 -7.692 25.139 1.00 92.69 235 ARG A C 1
ATOM 1904 O O . ARG A 1 235 ? -21.709 -7.290 26.105 1.00 92.69 235 ARG A O 1
ATOM 1911 N N . ALA A 1 236 ? -21.519 -8.635 24.309 1.00 92.31 236 ALA A N 1
ATOM 1912 C CA . ALA A 1 236 ? -22.827 -9.265 24.478 1.00 92.31 236 ALA A CA 1
ATOM 1913 C C . ALA A 1 236 ? -22.945 -9.985 25.834 1.00 92.31 236 ALA A C 1
ATOM 1915 O O . ALA A 1 236 ? -23.965 -9.881 26.508 1.00 92.31 236 ALA A O 1
ATOM 1916 N N . GLY A 1 237 ? -21.892 -10.683 26.275 1.00 94.38 237 GLY A N 1
ATOM 1917 C CA . GLY A 1 237 ? -21.856 -11.333 27.588 1.00 94.38 237 GLY A CA 1
ATOM 1918 C C . GLY A 1 237 ? -22.002 -10.356 28.759 1.00 94.38 237 GLY A C 1
ATOM 1919 O O . GLY A 1 237 ? -22.734 -10.647 29.702 1.00 94.38 237 GLY A O 1
ATOM 1920 N N . VAL A 1 238 ? -21.352 -9.192 28.689 1.00 92.56 238 VAL A N 1
ATOM 1921 C CA . VAL A 1 238 ? -21.456 -8.131 29.703 1.00 92.56 238 VAL A CA 1
ATOM 1922 C C . VAL A 1 238 ? -22.842 -7.482 29.692 1.00 92.56 238 VAL A C 1
ATOM 1924 O O . VAL A 1 238 ? -23.414 -7.278 30.760 1.00 92.56 238 VAL A O 1
ATOM 1927 N N . GLU A 1 239 ? -23.414 -7.218 28.512 1.00 90.69 239 GLU A N 1
ATOM 1928 C CA . GLU A 1 239 ? -24.797 -6.732 28.375 1.00 90.69 239 GLU A CA 1
ATOM 1929 C C . GLU A 1 239 ? -25.785 -7.707 29.039 1.00 90.69 239 GLU A C 1
ATOM 1931 O O . GLU A 1 239 ? -26.526 -7.325 29.942 1.00 90.69 239 GLU A O 1
ATOM 1936 N N . HIS A 1 240 ? -25.704 -8.998 28.701 1.00 93.12 240 HIS A N 1
ATOM 1937 C CA . HIS A 1 240 ? -26.548 -10.033 29.305 1.00 93.12 240 HIS A CA 1
ATOM 1938 C C . HIS A 1 240 ? -26.353 -10.191 30.818 1.00 93.12 240 HIS A C 1
ATOM 1940 O O . HIS A 1 240 ? -27.309 -10.491 31.538 1.00 93.12 240 HIS A O 1
ATOM 1946 N N . LEU A 1 241 ? -25.120 -10.048 31.313 1.00 93.25 241 LEU A N 1
ATOM 1947 C CA . LEU A 1 241 ? -24.837 -10.099 32.745 1.00 93.25 241 LEU A CA 1
ATOM 1948 C C . LEU A 1 241 ? -25.507 -8.927 33.466 1.00 93.25 241 LEU A C 1
ATOM 1950 O O . LEU A 1 241 ? -26.167 -9.131 34.483 1.00 93.25 241 LEU A O 1
ATOM 1954 N N . SER A 1 242 ? -25.388 -7.722 32.915 1.00 90.00 242 SER A N 1
ATOM 1955 C CA . SER A 1 242 ? -26.014 -6.533 33.485 1.00 90.00 242 SER A CA 1
ATOM 1956 C C . SER A 1 242 ? -27.536 -6.639 33.525 1.00 90.00 242 SER A C 1
ATOM 1958 O O . SER A 1 242 ? -28.133 -6.356 34.566 1.00 90.00 242 SER A O 1
ATOM 1960 N N . ASP A 1 243 ? -28.150 -7.150 32.451 1.00 89.62 243 ASP A N 1
ATOM 1961 C CA . ASP A 1 243 ? -29.593 -7.404 32.389 1.00 89.62 243 ASP A CA 1
ATOM 1962 C C . ASP A 1 243 ? -30.045 -8.342 33.519 1.00 89.62 243 ASP A C 1
ATOM 1964 O O . ASP A 1 243 ? -31.051 -8.094 34.185 1.00 89.62 243 ASP A O 1
ATOM 1968 N N . LYS A 1 244 ? -29.278 -9.406 33.801 1.00 91.12 244 LYS A N 1
ATOM 1969 C CA . LYS A 1 244 ? -29.568 -10.334 34.911 1.00 91.12 244 LYS A CA 1
ATOM 1970 C C . LYS A 1 244 ? -29.427 -9.676 36.284 1.00 91.12 244 LYS A C 1
ATOM 1972 O O . LYS A 1 244 ? -30.171 -10.013 37.201 1.00 91.12 244 LYS A O 1
ATOM 1977 N N . LEU A 1 245 ? -28.493 -8.740 36.430 1.00 89.56 245 LEU A N 1
ATOM 1978 C CA . LEU A 1 245 ? -28.213 -8.036 37.682 1.00 89.56 245 LEU A CA 1
ATOM 1979 C C . LEU A 1 245 ? -29.039 -6.746 37.839 1.00 89.56 245 LEU A C 1
ATOM 1981 O O . LEU A 1 245 ? -28.821 -5.984 38.784 1.00 89.56 245 LEU A O 1
ATOM 1985 N N . GLN A 1 246 ? -29.995 -6.455 36.951 1.00 86.31 246 GLN A N 1
ATOM 1986 C CA . GLN A 1 246 ? -30.776 -5.208 36.988 1.00 86.31 246 GLN A CA 1
ATOM 1987 C C . GLN A 1 246 ? -31.540 -4.993 38.309 1.00 86.31 246 GLN A C 1
ATOM 1989 O O . GLN A 1 246 ? -31.786 -3.856 38.703 1.00 86.31 246 GLN A O 1
ATOM 1994 N N . HIS A 1 247 ? -31.892 -6.076 39.007 1.00 85.81 247 HIS A N 1
ATOM 1995 C CA . HIS A 1 247 ? -32.678 -6.036 40.242 1.00 85.81 247 HIS A CA 1
ATOM 1996 C C . HIS A 1 247 ? -31.848 -5.705 41.489 1.00 85.81 247 HIS A C 1
ATOM 1998 O O . HIS A 1 247 ? -32.409 -5.270 42.495 1.00 85.81 247 HIS A O 1
ATOM 2004 N N . ILE A 1 248 ? -30.523 -5.867 41.417 1.00 85.81 248 ILE A N 1
ATOM 2005 C CA . ILE A 1 248 ? -29.602 -5.526 42.502 1.00 85.81 248 ILE A CA 1
ATOM 2006 C C . ILE A 1 248 ? -29.310 -4.031 42.405 1.00 85.81 248 ILE A C 1
ATOM 2008 O O . ILE A 1 248 ? -28.704 -3.556 41.437 1.00 85.81 248 ILE A O 1
ATOM 2012 N N . LYS A 1 249 ? -29.789 -3.272 43.392 1.00 81.94 249 LYS A N 1
ATOM 2013 C CA . LYS A 1 249 ? -29.642 -1.816 43.428 1.00 81.94 249 LYS A CA 1
ATOM 2014 C C . LYS A 1 249 ? -28.281 -1.453 44.013 1.00 81.94 249 LYS A C 1
ATOM 2016 O O . LYS A 1 249 ? -28.038 -1.671 45.193 1.00 81.94 249 LYS A O 1
ATOM 2021 N N . LEU A 1 250 ? -27.421 -0.855 43.194 1.00 75.31 250 LEU A N 1
ATOM 2022 C CA . LEU A 1 250 ? -26.259 -0.118 43.687 1.00 75.31 250 LEU A CA 1
ATOM 2023 C C . LEU A 1 250 ? -26.759 1.196 44.301 1.00 75.31 250 LEU A C 1
ATOM 2025 O O . LEU A 1 250 ? -27.641 1.837 43.725 1.00 75.31 250 LEU A O 1
ATOM 2029 N N . GLY A 1 251 ? -26.242 1.573 45.474 1.00 64.50 251 GLY A N 1
ATOM 2030 C CA . GLY A 1 251 ? -26.569 2.855 46.111 1.00 64.50 251 GLY A CA 1
ATOM 2031 C C . GLY A 1 251 ? -26.364 4.023 45.142 1.00 64.50 251 GLY A C 1
ATOM 2032 O O . GLY A 1 251 ? -25.478 3.936 44.299 1.00 64.50 251 GLY A O 1
ATOM 2033 N N . GLU A 1 252 ? -27.208 5.063 45.242 1.00 55.97 252 GLU A N 1
ATOM 2034 C CA . GLU A 1 252 ? -27.359 6.194 44.303 1.00 55.97 252 GLU A CA 1
ATOM 2035 C C . GLU 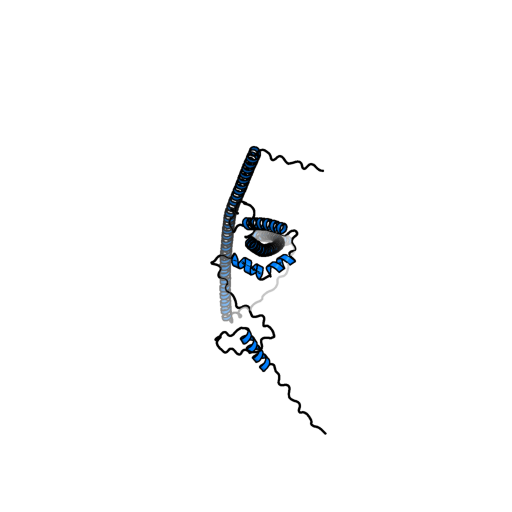A 1 252 ? -26.032 6.711 43.708 1.00 55.97 252 GLU A C 1
ATOM 2037 O O . GLU A 1 252 ? -25.429 7.673 44.179 1.00 55.97 252 GLU A O 1
ATOM 2042 N N . GLY A 1 253 ? -25.579 6.058 42.640 1.00 56.38 253 GLY A N 1
ATOM 2043 C CA . GLY A 1 253 ? -24.494 6.500 41.781 1.00 56.38 253 GLY A CA 1
ATOM 2044 C C . GLY A 1 253 ? -25.074 7.202 40.554 1.00 56.38 253 GLY A C 1
ATOM 2045 O O . GLY A 1 253 ? -26.199 6.887 40.151 1.00 56.38 253 GLY A O 1
ATOM 2046 N N . PRO A 1 254 ? -24.350 8.157 39.941 1.00 53.69 254 PRO A N 1
ATOM 2047 C CA . PRO A 1 254 ? -24.833 8.844 38.752 1.00 53.69 254 PRO A CA 1
ATOM 2048 C C . PRO A 1 254 ? -25.177 7.813 37.674 1.00 53.69 254 PRO A C 1
ATOM 2050 O O . PRO A 1 254 ? -24.353 6.956 37.355 1.00 53.69 254 PRO A O 1
ATOM 2053 N N . ALA A 1 255 ? -26.385 7.895 37.112 1.00 58.38 255 ALA A N 1
ATOM 2054 C CA . ALA A 1 255 ? -26.768 7.058 35.982 1.00 58.38 255 ALA A CA 1
ATOM 2055 C C . ALA A 1 255 ? -25.710 7.183 34.866 1.00 58.38 255 ALA A C 1
ATOM 2057 O O . ALA A 1 255 ? -25.236 8.302 34.625 1.00 58.38 255 ALA A O 1
ATOM 2058 N N . PRO A 1 256 ? -25.336 6.084 34.183 1.00 56.97 256 PRO A N 1
ATOM 2059 C CA . PRO A 1 256 ? -24.333 6.130 33.126 1.00 56.97 256 PRO A CA 1
ATOM 2060 C C . PRO A 1 256 ? -24.750 7.156 32.067 1.00 56.97 256 PRO A C 1
ATOM 2062 O O . PRO A 1 256 ? -25.743 6.970 31.370 1.00 56.97 256 PRO A O 1
ATOM 2065 N N . GLN A 1 257 ? -24.003 8.255 31.943 1.00 61.06 257 GLN A N 1
ATOM 2066 C CA . GLN A 1 257 ? -24.266 9.299 30.940 1.00 61.06 257 GLN A CA 1
ATOM 2067 C C . GLN A 1 257 ? -23.637 8.971 29.575 1.00 61.06 257 GLN A C 1
ATOM 2069 O O . GLN A 1 257 ? -23.553 9.827 28.694 1.00 61.06 257 GLN A O 1
ATOM 2074 N N . LEU A 1 258 ? -23.149 7.741 29.405 1.00 68.31 258 LEU A N 1
ATOM 2075 C CA . LEU A 1 258 ? -22.439 7.306 28.212 1.00 68.31 258 LEU A CA 1
ATOM 2076 C C . LEU A 1 258 ? -23.414 6.726 27.176 1.00 68.31 258 LEU A C 1
ATOM 2078 O O . LEU A 1 258 ? -24.365 6.035 27.546 1.00 68.31 258 LEU A O 1
ATOM 2082 N N . PRO A 1 259 ? -23.195 6.983 25.875 1.00 74.81 259 PRO A N 1
ATOM 2083 C CA . PRO A 1 259 ? -24.009 6.403 24.816 1.00 74.81 259 PRO A CA 1
ATOM 2084 C C . PRO A 1 259 ? -23.996 4.863 24.877 1.00 74.81 259 PRO A C 1
ATOM 2086 O O . PRO A 1 259 ? -22.910 4.291 24.935 1.00 74.81 259 PRO A O 1
ATOM 2089 N N . PRO A 1 260 ? -25.144 4.171 24.736 1.00 70.00 260 PRO A N 1
ATOM 2090 C CA . PRO A 1 260 ? -25.230 2.699 24.796 1.00 70.00 260 PRO A CA 1
ATOM 2091 C C . PRO A 1 260 ? -24.364 1.941 23.768 1.00 70.00 260 PRO A C 1
ATOM 2093 O O . PRO A 1 260 ? -24.189 0.727 23.847 1.00 70.00 260 PRO A O 1
ATOM 2096 N N . GLY A 1 261 ? -23.845 2.650 22.761 1.00 71.31 261 GLY A N 1
ATOM 2097 C CA . GLY A 1 261 ? -22.980 2.104 21.718 1.00 71.31 261 GLY A CA 1
ATOM 2098 C C . GLY A 1 261 ? -21.485 2.379 21.896 1.00 71.31 261 GLY A C 1
ATOM 2099 O O . GLY A 1 261 ? -20.722 1.930 21.045 1.00 71.31 261 GLY A O 1
ATOM 2100 N N . SER A 1 262 ? -21.047 3.122 22.923 1.00 80.31 262 SER A N 1
ATOM 2101 C CA . SER A 1 262 ? -19.613 3.374 23.129 1.00 80.31 262 SER A CA 1
ATOM 2102 C C . SER A 1 262 ? -18.910 2.167 23.756 1.00 80.31 262 SER A C 1
ATOM 2104 O O . SER A 1 262 ? -19.517 1.373 24.474 1.00 80.31 262 SER A O 1
ATOM 2106 N N . GLU A 1 263 ? -17.612 2.020 23.493 1.00 80.81 263 GLU A N 1
ATOM 2107 C CA . GLU A 1 263 ? -16.795 0.973 24.120 1.00 80.81 263 GLU A CA 1
ATOM 2108 C C . GLU A 1 263 ? -16.658 1.226 25.629 1.00 80.81 263 GLU A C 1
ATOM 2110 O O . GLU A 1 263 ? -16.759 0.298 26.431 1.00 80.81 263 GLU A O 1
ATOM 2115 N N . GLU A 1 264 ? -16.558 2.496 26.031 1.00 85.00 264 GLU A N 1
ATOM 2116 C CA . GLU A 1 264 ? -16.532 2.919 27.432 1.00 85.00 264 GLU A CA 1
ATOM 2117 C C . GLU A 1 264 ? -17.812 2.544 28.190 1.00 85.00 264 GLU A C 1
ATOM 2119 O O . GLU A 1 264 ? -17.742 2.237 29.378 1.00 85.00 264 GLU A O 1
ATOM 2124 N N . TYR A 1 265 ? -18.973 2.508 27.522 1.00 86.38 265 TYR A N 1
ATOM 2125 C CA . TYR A 1 265 ? -20.229 2.090 28.150 1.00 86.38 265 TYR A CA 1
ATOM 2126 C C . TYR A 1 265 ? -20.175 0.626 28.602 1.00 86.38 265 TYR A C 1
ATOM 2128 O O . TYR A 1 265 ? -20.638 0.301 29.690 1.00 86.38 265 TYR A O 1
ATOM 2136 N N . VAL A 1 266 ? -19.559 -0.255 27.809 1.00 88.75 266 VAL A N 1
ATOM 2137 C CA . VAL A 1 266 ? -19.420 -1.683 28.145 1.00 88.75 266 VAL A CA 1
ATOM 2138 C C . VAL A 1 266 ? -18.490 -1.875 29.344 1.00 88.75 266 VAL A C 1
ATOM 2140 O O . VAL A 1 266 ? -18.753 -2.719 30.197 1.00 88.75 266 VAL A O 1
ATOM 2143 N N . VAL A 1 267 ? -17.418 -1.082 29.434 1.00 89.44 267 VAL A N 1
ATOM 2144 C CA . VAL A 1 267 ? -16.483 -1.119 30.571 1.00 89.44 267 VAL A CA 1
ATOM 2145 C C . VAL A 1 267 ? -17.168 -0.650 31.855 1.00 89.44 267 VAL A C 1
ATOM 2147 O O . VAL A 1 267 ? -17.039 -1.299 32.892 1.00 89.44 267 VAL A O 1
ATOM 2150 N N . GLU A 1 268 ? -17.949 0.426 31.777 1.00 87.88 268 GLU A N 1
ATOM 2151 C CA . GLU A 1 268 ? -18.763 0.912 32.893 1.00 87.88 268 GLU A CA 1
ATOM 2152 C C . GLU A 1 268 ? -19.779 -0.154 33.338 1.00 87.88 268 GLU A C 1
ATOM 2154 O O . GLU A 1 268 ? -19.906 -0.454 34.526 1.00 87.88 268 GLU A O 1
ATOM 2159 N N . LEU A 1 269 ? -20.447 -0.801 32.377 1.00 88.75 269 LEU A N 1
ATOM 2160 C CA . LEU A 1 269 ? -21.410 -1.871 32.628 1.00 88.75 269 LEU A CA 1
ATOM 2161 C C . LEU A 1 269 ? -20.765 -3.081 33.320 1.00 88.75 269 LEU A C 1
ATOM 2163 O O . LEU A 1 269 ? -21.363 -3.679 34.219 1.00 88.75 269 LEU A O 1
ATOM 2167 N N . LEU A 1 270 ? -19.534 -3.424 32.933 1.00 91.69 270 LEU A N 1
ATOM 2168 C CA . LEU A 1 270 ? -18.748 -4.476 33.573 1.00 91.69 270 LEU A CA 1
ATOM 2169 C C . LEU A 1 270 ? -18.386 -4.104 35.017 1.00 91.69 270 LEU A C 1
ATOM 2171 O O . LEU A 1 270 ? -18.560 -4.933 35.905 1.00 91.69 270 LEU A O 1
ATOM 2175 N N . SER A 1 271 ? -17.955 -2.863 35.265 1.00 90.62 271 SER A N 1
ATOM 2176 C CA . SER A 1 271 ? -17.637 -2.389 36.619 1.00 90.62 271 SER A CA 1
ATOM 2177 C C . SER A 1 271 ? -18.866 -2.396 37.534 1.00 90.62 271 SER A C 1
ATOM 2179 O O . SER A 1 271 ? -18.804 -2.855 38.673 1.00 90.62 271 SER A O 1
ATOM 2181 N N . GLN A 1 272 ? -20.024 -1.975 37.024 1.00 89.44 272 GLN A N 1
ATOM 2182 C CA . GLN A 1 272 ? -21.280 -2.046 37.774 1.00 89.44 272 GLN A CA 1
ATOM 2183 C C . GLN A 1 272 ? -21.706 -3.490 38.039 1.00 89.44 272 GLN A C 1
ATOM 2185 O O . GLN A 1 272 ? -22.184 -3.807 39.128 1.00 89.44 272 GLN A O 1
ATOM 2190 N N . SER A 1 273 ? -21.521 -4.378 37.061 1.00 91.62 273 SER A N 1
ATOM 2191 C CA . SER A 1 273 ? -21.802 -5.805 37.230 1.00 91.62 273 SER A CA 1
ATOM 2192 C C . SER A 1 273 ? -20.910 -6.427 38.306 1.00 91.62 273 SER A C 1
ATOM 2194 O O . SER A 1 273 ? -21.408 -7.177 39.139 1.00 91.62 273 SER A O 1
ATOM 2196 N N . GLU A 1 274 ? -19.623 -6.073 38.348 1.00 92.31 274 GLU A N 1
ATOM 2197 C CA . GLU A 1 274 ? -18.691 -6.496 39.401 1.00 92.31 274 GLU A CA 1
ATOM 2198 C C . GLU A 1 274 ? -19.164 -6.046 40.790 1.00 92.31 274 GLU A C 1
ATOM 2200 O O . GLU A 1 274 ? -19.291 -6.875 41.688 1.00 92.31 274 GLU A O 1
ATOM 2205 N N . GLN A 1 275 ? -19.506 -4.766 40.962 1.00 91.69 275 GLN A N 1
ATOM 2206 C CA . GLN A 1 275 ? -19.990 -4.246 42.247 1.00 91.69 275 GLN A CA 1
ATOM 2207 C C . GLN A 1 275 ? -21.271 -4.951 42.712 1.00 91.69 275 GLN A C 1
ATOM 2209 O O . GLN A 1 275 ? -21.395 -5.309 43.882 1.00 91.69 275 GLN A O 1
ATOM 2214 N N . LYS A 1 276 ? -22.219 -5.193 41.798 1.00 91.44 276 LYS A N 1
ATOM 2215 C CA . LYS A 1 276 ? -23.460 -5.921 42.108 1.00 91.44 276 LYS A CA 1
ATOM 2216 C C . LYS A 1 276 ? -23.197 -7.371 42.501 1.00 91.44 276 LYS A C 1
ATOM 2218 O O . LYS A 1 276 ? -23.853 -7.875 43.407 1.00 91.44 276 LYS A O 1
ATOM 2223 N N . LEU A 1 277 ? -22.257 -8.039 41.833 1.00 92.06 277 LEU A N 1
ATOM 2224 C CA . LEU A 1 277 ? -21.867 -9.408 42.170 1.00 92.06 277 LEU A CA 1
ATOM 2225 C C . LEU A 1 277 ? -21.159 -9.486 43.524 1.00 92.06 277 LEU A C 1
ATOM 2227 O O . LEU A 1 277 ? -21.402 -10.436 44.260 1.00 92.06 277 LEU A O 1
ATOM 2231 N N . LEU A 1 278 ? -20.335 -8.495 43.874 1.00 91.94 278 LEU A N 1
ATOM 2232 C CA . LEU A 1 278 ? -19.704 -8.413 45.194 1.00 91.94 278 LEU A CA 1
ATOM 2233 C C . LEU A 1 278 ? -20.738 -8.218 46.308 1.00 91.94 278 LEU A C 1
ATOM 2235 O O . LEU A 1 278 ? -20.674 -8.916 47.314 1.00 91.94 278 LEU A O 1
ATOM 2239 N N . LEU A 1 279 ? -21.725 -7.339 46.104 1.00 90.31 279 LEU A N 1
ATOM 2240 C CA . LEU A 1 279 ? -22.841 -7.175 47.045 1.00 90.31 279 LEU A CA 1
ATOM 2241 C C . LEU A 1 279 ? -23.638 -8.473 47.204 1.00 90.31 279 LEU A C 1
ATOM 2243 O O . LEU A 1 279 ? -23.899 -8.902 48.322 1.00 90.31 279 LEU A O 1
ATOM 2247 N N . LEU A 1 280 ? -23.966 -9.139 46.091 1.00 89.50 280 LEU A N 1
ATOM 2248 C CA . LEU A 1 280 ? -24.649 -10.432 46.125 1.00 89.50 280 LEU A CA 1
ATOM 2249 C C . LEU A 1 280 ? -23.825 -11.489 46.870 1.00 89.50 280 LEU A C 1
ATOM 2251 O O . LEU A 1 280 ? -24.372 -12.299 47.612 1.00 89.50 280 LEU A O 1
ATOM 2255 N N . GLN A 1 281 ? -22.506 -11.494 46.675 1.00 88.94 281 GLN A N 1
ATOM 2256 C CA . GLN A 1 281 ? -21.607 -12.407 47.369 1.00 88.94 281 GLN A CA 1
ATOM 2257 C C . GLN A 1 281 ? -21.597 -12.151 48.880 1.00 88.94 281 GLN A C 1
ATOM 2259 O O . GLN A 1 281 ? -21.603 -13.117 49.638 1.00 88.94 281 GLN A O 1
ATOM 2264 N N . GLU A 1 282 ? -21.594 -10.887 49.309 1.00 90.19 282 GLU A N 1
ATOM 2265 C CA . GLU A 1 282 ? -21.662 -10.500 50.722 1.00 90.19 282 GLU A CA 1
ATOM 2266 C C . GLU A 1 282 ? -23.012 -10.887 51.348 1.00 90.19 282 GLU A C 1
ATOM 2268 O O . GLU A 1 282 ? -23.035 -11.495 52.415 1.00 90.19 282 GLU A O 1
ATOM 2273 N N . GLU A 1 283 ? -24.133 -10.639 50.661 1.00 87.25 283 GLU A N 1
ATOM 2274 C CA . GLU A 1 283 ? -25.478 -11.024 51.124 1.00 87.25 283 GLU A CA 1
ATOM 2275 C C . GLU A 1 283 ? -25.656 -12.544 51.256 1.00 87.25 283 GLU A C 1
ATOM 2277 O O . GLU A 1 283 ? -26.369 -13.025 52.139 1.00 87.25 283 GLU A O 1
ATOM 2282 N N . LEU A 1 284 ? -25.011 -13.316 50.379 1.00 86.25 284 LEU A N 1
ATOM 2283 C CA . LEU A 1 284 ? -25.039 -14.778 50.413 1.00 86.25 284 LEU A CA 1
ATOM 2284 C C . LEU A 1 284 ? -23.984 -15.372 51.358 1.00 86.25 284 LEU A C 1
ATOM 2286 O O . LEU A 1 284 ? -24.005 -16.578 51.621 1.00 86.25 284 LEU A O 1
ATOM 2290 N N . GLN A 1 285 ? -23.056 -14.565 51.876 1.00 87.69 285 GLN A N 1
ATOM 2291 C CA . GLN A 1 285 ? -21.970 -15.050 52.716 1.00 87.69 285 GLN A CA 1
ATOM 2292 C C . GLN A 1 285 ? -22.506 -15.559 54.060 1.00 87.69 285 GLN A C 1
ATOM 2294 O O . GLN A 1 285 ? -23.099 -14.824 54.841 1.00 87.69 285 GLN A O 1
ATOM 2299 N N . GLY A 1 286 ? -22.246 -16.835 54.356 1.00 81.62 286 GLY A N 1
ATOM 2300 C CA . GLY A 1 286 ? -22.700 -17.484 55.591 1.00 81.62 286 GLY A CA 1
ATOM 2301 C C . GLY A 1 286 ? -24.064 -18.171 55.488 1.00 81.62 286 GLY A C 1
ATOM 2302 O O . GLY A 1 286 ? -24.449 -18.857 56.432 1.00 81.62 286 GLY A O 1
ATOM 2303 N N . ASN A 1 287 ? -24.748 -18.060 54.346 1.00 83.25 287 ASN A N 1
ATOM 2304 C CA . ASN A 1 287 ? -25.981 -18.791 54.073 1.00 83.25 287 ASN A CA 1
ATOM 2305 C C . ASN A 1 287 ? -25.689 -20.143 53.399 1.00 83.25 287 ASN A C 1
ATOM 2307 O O . ASN A 1 287 ? -24.789 -20.252 52.562 1.00 83.25 287 ASN A O 1
ATOM 2311 N N . ASP A 1 288 ? -26.467 -21.178 53.730 1.00 87.06 288 ASP A N 1
ATOM 2312 C CA . ASP A 1 288 ? -26.403 -22.459 53.020 1.00 87.06 288 ASP A CA 1
ATOM 2313 C C . ASP A 1 288 ? -27.161 -22.357 51.690 1.00 87.06 288 ASP A C 1
ATOM 2315 O O . ASP A 1 288 ? -28.386 -22.464 51.622 1.00 87.06 288 ASP A O 1
ATOM 2319 N N . LEU A 1 289 ? -26.403 -22.151 50.615 1.00 82.75 289 LEU A N 1
ATOM 2320 C CA . LEU A 1 289 ? -26.920 -22.070 49.251 1.00 82.75 289 LEU A CA 1
ATOM 2321 C C . LEU A 1 289 ? -27.716 -23.314 48.844 1.00 82.75 289 LEU A C 1
ATOM 2323 O O . LEU A 1 289 ? -28.676 -23.180 48.090 1.00 82.75 289 LEU A O 1
ATOM 2327 N N . ALA A 1 290 ? -27.356 -24.506 49.331 1.00 83.38 290 ALA A N 1
ATOM 2328 C CA . ALA A 1 290 ? -28.078 -25.727 48.984 1.00 83.38 290 ALA A CA 1
ATOM 2329 C C . ALA A 1 290 ? -29.466 -25.761 49.638 1.00 83.38 290 ALA A C 1
ATOM 2331 O O . ALA A 1 290 ? -30.429 -26.190 49.003 1.00 83.38 290 ALA A O 1
ATOM 2332 N N . ALA A 1 291 ? -29.578 -25.261 50.871 1.00 84.44 291 ALA A N 1
ATOM 2333 C CA . ALA A 1 291 ? -30.859 -25.098 51.550 1.00 84.44 291 ALA A CA 1
ATOM 2334 C C . ALA A 1 291 ? -31.728 -24.034 50.861 1.00 84.44 291 ALA A C 1
ATOM 2336 O O . ALA A 1 291 ? -32.877 -24.316 50.544 1.00 84.44 291 ALA A O 1
ATOM 2337 N N . ILE A 1 292 ? -31.161 -22.868 50.524 1.00 80.44 292 ILE A N 1
ATOM 2338 C CA . ILE A 1 292 ? -31.892 -21.793 49.828 1.00 80.44 292 ILE A CA 1
ATOM 2339 C C . ILE A 1 292 ? -32.371 -22.244 48.445 1.00 80.44 292 ILE A C 1
ATOM 2341 O O . ILE A 1 292 ? -33.515 -21.997 48.077 1.00 80.44 292 ILE A O 1
ATOM 2345 N N . MET A 1 293 ? -31.521 -22.916 47.663 1.00 81.12 293 MET A N 1
ATOM 2346 C CA . MET A 1 293 ? -31.923 -23.430 46.350 1.00 81.12 293 MET A CA 1
ATOM 2347 C C . MET A 1 293 ? -33.049 -24.459 46.465 1.00 81.12 293 MET A C 1
ATOM 2349 O O . MET A 1 293 ? -33.952 -24.452 45.637 1.00 81.12 293 MET A O 1
ATOM 2353 N N . LYS A 1 294 ? -33.023 -25.300 47.504 1.00 85.38 294 LYS A N 1
ATOM 2354 C CA . LYS A 1 294 ? -34.085 -26.269 47.771 1.00 85.38 294 LYS A CA 1
ATOM 2355 C C . LYS A 1 294 ? -35.394 -25.585 48.185 1.00 85.38 294 LYS A C 1
ATOM 2357 O O . LYS A 1 294 ? -36.431 -25.943 47.647 1.00 85.38 294 LYS A O 1
ATOM 2362 N N . GLU A 1 295 ? -35.350 -24.572 49.051 1.00 78.12 295 GLU A N 1
ATOM 2363 C CA . GLU A 1 295 ? -36.527 -23.756 49.406 1.00 78.12 295 GLU A CA 1
ATOM 2364 C C . GLU A 1 295 ? -37.105 -23.019 48.185 1.00 78.12 295 GLU A C 1
ATOM 2366 O O . GLU A 1 295 ? -38.316 -22.881 48.047 1.00 78.12 295 GLU A O 1
ATOM 2371 N N . MET A 1 296 ? -36.258 -22.582 47.247 1.00 70.12 296 MET A N 1
ATOM 2372 C CA . MET A 1 296 ? -36.714 -21.971 45.994 1.00 70.12 296 MET A CA 1
ATOM 2373 C C . MET A 1 296 ? -37.422 -22.952 45.045 1.00 70.12 296 MET A C 1
ATOM 2375 O O . MET A 1 296 ? -38.168 -22.498 44.176 1.00 70.12 296 MET A O 1
ATOM 2379 N N . GLU A 1 297 ? -37.178 -24.259 45.177 1.00 76.00 297 GLU A N 1
ATOM 2380 C CA . GLU A 1 297 ? -37.861 -25.320 44.423 1.00 76.00 297 GLU A CA 1
ATOM 2381 C C . GLU A 1 297 ? -39.199 -25.729 45.066 1.00 76.00 297 GLU A C 1
ATOM 2383 O O . GLU A 1 297 ? -40.001 -26.417 44.430 1.00 76.00 297 GLU A O 1
ATOM 2388 N N . GLU A 1 298 ? -39.459 -25.317 46.310 1.00 78.81 298 GLU A N 1
ATOM 2389 C CA . GLU A 1 298 ? -40.691 -25.649 47.020 1.00 78.81 298 GLU A CA 1
ATOM 2390 C C . GLU A 1 298 ? -41.886 -24.855 46.460 1.00 78.81 298 GLU A C 1
ATOM 2392 O O . GLU A 1 298 ? -41.843 -23.638 46.255 1.00 78.81 298 GLU A O 1
ATOM 2397 N N . GLU A 1 299 ? -43.002 -25.549 46.220 1.00 61.25 299 GLU A N 1
ATOM 2398 C CA . GLU A 1 299 ? -44.223 -24.960 45.648 1.00 61.25 299 GLU A CA 1
ATOM 2399 C C . GLU A 1 299 ? -44.794 -23.819 46.505 1.00 61.25 299 GLU A C 1
ATOM 2401 O O . GLU A 1 299 ? -45.381 -22.872 45.976 1.00 61.25 299 GLU A O 1
ATOM 2406 N N . GLU A 1 300 ? -44.572 -23.860 47.820 1.00 64.56 300 GLU A N 1
ATOM 2407 C CA . GLU A 1 300 ? -44.989 -22.815 48.758 1.00 64.56 300 GLU A CA 1
ATOM 2408 C C . GLU A 1 300 ? -44.275 -21.482 48.494 1.00 64.56 300 GLU A C 1
ATOM 2410 O O . GLU A 1 300 ? -44.895 -20.412 48.544 1.00 64.56 300 GLU A O 1
ATOM 2415 N N . PHE A 1 301 ? -42.991 -21.528 48.122 1.00 66.25 301 PHE A N 1
ATOM 2416 C CA . PHE A 1 301 ? -42.244 -20.342 47.719 1.00 66.25 301 PHE A CA 1
ATOM 2417 C C . PHE A 1 301 ? -42.827 -19.750 46.430 1.00 66.25 301 PHE A C 1
ATOM 2419 O O . PHE A 1 301 ? -43.086 -18.543 46.366 1.00 66.25 301 PHE A O 1
ATOM 2426 N N . HIS A 1 302 ? -43.138 -20.587 45.434 1.00 67.38 302 HIS A N 1
ATOM 2427 C CA . HIS A 1 302 ? -43.794 -20.152 44.198 1.00 67.38 302 HIS A CA 1
ATOM 2428 C C . HIS A 1 302 ? -45.177 -19.536 44.443 1.00 67.38 302 HIS A C 1
ATOM 2430 O O . HIS A 1 302 ? -45.453 -18.465 43.901 1.00 67.38 302 HIS A O 1
ATOM 2436 N N . ALA A 1 303 ? -46.005 -20.134 45.303 1.00 68.19 303 ALA A N 1
ATOM 2437 C CA . ALA A 1 303 ? -47.307 -19.587 45.685 1.00 68.19 303 ALA A CA 1
ATOM 2438 C C . ALA A 1 303 ? -47.179 -18.226 46.402 1.00 68.19 303 ALA A C 1
ATOM 2440 O O . ALA A 1 303 ? -47.953 -17.298 46.151 1.00 68.19 303 ALA A O 1
ATOM 2441 N N . SER A 1 304 ? -46.157 -18.062 47.249 1.00 69.62 304 SER A N 1
ATOM 2442 C CA . SER A 1 304 ? -45.883 -16.793 47.940 1.00 69.62 304 SER A CA 1
ATOM 2443 C C . SER A 1 304 ? -45.440 -15.669 46.990 1.00 69.62 304 SER A C 1
ATOM 2445 O O 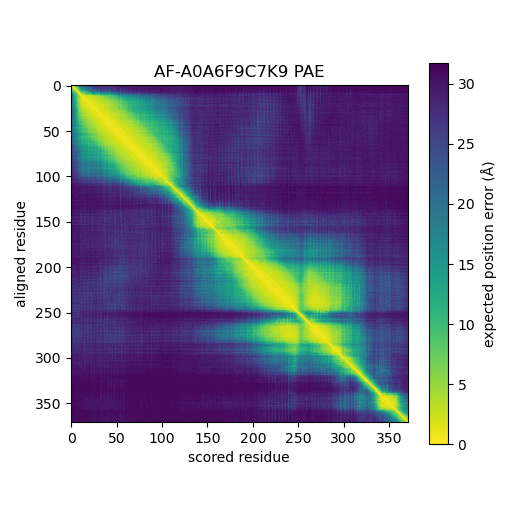. SER A 1 304 ? -45.750 -14.494 47.215 1.00 69.62 304 SER A O 1
ATOM 2447 N N . ILE A 1 305 ? -44.736 -16.021 45.910 1.00 69.62 305 ILE A N 1
ATOM 2448 C CA . ILE A 1 305 ? -44.329 -15.097 44.848 1.00 69.62 305 ILE A CA 1
ATOM 2449 C C . ILE A 1 305 ? -45.510 -14.783 43.920 1.00 69.62 305 ILE A C 1
ATOM 2451 O O . ILE A 1 305 ? -45.669 -13.630 43.516 1.00 69.62 305 ILE A O 1
ATOM 2455 N N . GLU A 1 306 ? -46.382 -15.757 43.640 1.00 65.56 306 GLU A N 1
ATOM 2456 C CA . GLU A 1 306 ? -47.629 -15.569 42.883 1.00 65.56 306 GLU A CA 1
ATOM 2457 C C . GLU A 1 306 ? -48.551 -14.523 43.509 1.00 65.56 306 GLU A C 1
ATOM 2459 O O . GLU A 1 306 ? -49.074 -13.672 42.792 1.00 65.56 306 GLU A O 1
ATOM 2464 N N . GLY A 1 307 ? -48.662 -14.488 44.838 1.00 69.31 307 GLY A N 1
ATOM 2465 C CA . GLY A 1 307 ? -49.426 -13.452 45.541 1.00 69.31 307 GLY A CA 1
ATOM 2466 C C . GLY A 1 307 ? -48.854 -12.029 45.420 1.00 69.31 307 GLY A C 1
ATOM 2467 O O . GLY A 1 307 ? -49.559 -11.062 45.700 1.00 69.31 307 GLY A O 1
ATOM 2468 N N . LYS A 1 308 ? -47.587 -11.879 45.007 1.00 74.75 308 LYS A N 1
ATOM 2469 C CA . LYS A 1 308 ? -46.887 -10.585 44.876 1.00 74.75 308 LYS A CA 1
ATOM 2470 C C . LYS A 1 308 ? -46.724 -10.128 43.422 1.00 74.75 308 LYS A C 1
ATOM 2472 O O . LYS A 1 308 ? -46.141 -9.070 43.178 1.00 74.75 308 LYS A O 1
ATOM 2477 N N . LEU A 1 309 ? -47.214 -10.903 42.456 1.00 68.75 309 LEU A N 1
ATOM 2478 C CA . LEU A 1 309 ? -47.131 -10.570 41.037 1.00 68.75 309 LEU A CA 1
ATOM 2479 C C . LEU A 1 309 ? -48.162 -9.483 40.662 1.00 68.75 309 LEU A C 1
ATOM 2481 O O . LEU A 1 309 ? -49.301 -9.517 41.128 1.00 68.75 309 LEU A O 1
ATOM 2485 N N . PRO A 1 310 ? -47.798 -8.496 39.821 1.00 75.25 310 PRO A N 1
ATOM 2486 C CA . PRO A 1 310 ? -48.738 -7.480 39.357 1.00 75.25 310 PRO A CA 1
ATOM 2487 C C . PRO A 1 310 ? -49.942 -8.083 38.621 1.00 75.25 310 PRO A C 1
ATOM 2489 O O . PRO A 1 310 ? -49.787 -9.021 37.845 1.00 75.25 310 PRO A O 1
ATOM 2492 N N . HIS A 1 311 ? -51.122 -7.477 38.782 1.00 68.81 311 HIS A N 1
ATOM 2493 C CA . HIS A 1 311 ? -52.404 -7.948 38.227 1.00 68.81 311 HIS A CA 1
ATOM 2494 C C . HIS A 1 311 ? -52.423 -8.185 36.702 1.00 68.81 311 HIS A C 1
ATOM 2496 O O . HIS A 1 311 ? -53.305 -8.876 36.202 1.00 68.81 311 HIS A O 1
ATOM 2502 N N . TYR A 1 312 ? -51.479 -7.607 35.953 1.00 78.50 312 TYR A N 1
ATOM 2503 C CA . TYR A 1 312 ? -51.352 -7.788 34.503 1.00 78.50 312 TYR A CA 1
ATOM 2504 C C . TYR A 1 312 ? -50.507 -9.009 34.100 1.00 78.50 312 TYR A C 1
ATOM 2506 O O . TYR A 1 312 ? -50.496 -9.376 32.927 1.00 78.50 312 TYR A O 1
ATOM 2514 N N . ASN A 1 313 ? -49.807 -9.653 35.038 1.00 74.12 313 ASN A N 1
ATOM 2515 C CA . ASN A 1 313 ? -49.090 -10.899 34.782 1.00 74.12 313 ASN A CA 1
ATOM 2516 C C . ASN A 1 313 ? -50.067 -12.072 34.893 1.00 74.12 313 ASN A C 1
ATOM 2518 O O . ASN A 1 313 ? -50.177 -12.730 35.925 1.00 74.12 313 ASN A O 1
ATOM 2522 N N . THR A 1 314 ? -50.800 -12.334 33.813 1.00 68.94 314 THR A N 1
ATOM 2523 C CA . THR A 1 314 ? -51.672 -13.507 33.718 1.00 68.94 314 THR A CA 1
ATOM 2524 C C . THR A 1 314 ? -50.817 -14.743 33.447 1.00 68.94 314 THR A C 1
ATOM 2526 O O . THR A 1 314 ? -50.308 -14.936 32.342 1.00 68.94 314 THR A O 1
ATOM 2529 N N . ARG A 1 315 ? -50.618 -15.581 34.469 1.00 68.25 315 ARG A N 1
ATOM 2530 C CA . ARG A 1 315 ? -49.872 -16.836 34.332 1.00 68.25 315 ARG A CA 1
ATOM 2531 C C . ARG A 1 315 ? -50.705 -17.824 33.517 1.00 68.25 315 ARG A C 1
ATOM 2533 O O . ARG A 1 315 ? -51.744 -18.292 33.975 1.00 68.25 315 ARG A O 1
ATOM 2540 N N . ILE A 1 316 ? -50.256 -18.139 32.305 1.00 68.12 316 ILE A N 1
ATOM 2541 C CA . ILE A 1 316 ? -50.837 -19.225 31.511 1.00 68.12 316 ILE A CA 1
ATOM 2542 C C . ILE A 1 316 ? -50.414 -20.528 32.186 1.00 68.12 316 ILE A C 1
ATOM 2544 O O . ILE A 1 316 ? -49.235 -20.885 32.161 1.00 68.12 316 ILE A O 1
ATOM 2548 N N . LYS A 1 317 ? -51.362 -21.220 32.823 1.00 64.00 317 LYS A N 1
ATOM 2549 C CA . LYS A 1 317 ? -51.134 -22.591 33.275 1.00 64.00 317 LYS A CA 1
ATOM 2550 C C . LYS A 1 317 ? -51.004 -23.462 32.031 1.00 64.00 317 LYS A C 1
ATOM 2552 O O . LYS A 1 317 ? -51.987 -23.739 31.353 1.00 64.00 317 LYS A O 1
ATOM 2557 N N . LEU A 1 318 ? -49.771 -23.824 31.695 1.00 61.56 318 LEU A N 1
ATOM 2558 C CA . LEU A 1 318 ? -49.539 -24.953 30.805 1.00 61.56 318 LEU A CA 1
ATOM 2559 C C . LEU A 1 318 ? -50.061 -26.193 31.537 1.00 61.56 318 LEU A C 1
ATOM 2561 O O . LEU A 1 318 ? -49.831 -26.278 32.746 1.00 61.56 318 LEU A O 1
ATOM 2565 N N . PRO A 1 319 ? -50.759 -27.120 30.860 1.00 60.88 319 PRO A N 1
ATOM 2566 C CA . PRO A 1 319 ? -51.094 -28.400 31.458 1.00 60.88 319 PRO A CA 1
ATOM 2567 C C . PRO A 1 319 ? -49.810 -28.985 32.038 1.00 60.88 319 PRO A C 1
ATOM 2569 O O . PRO A 1 319 ? -48.837 -29.197 31.306 1.00 60.88 319 PRO A O 1
ATOM 2572 N N . GLU A 1 320 ? -49.770 -29.161 33.358 1.00 54.50 320 GLU A N 1
ATOM 2573 C CA . GLU A 1 320 ? -48.758 -29.999 33.978 1.00 54.50 320 GLU A CA 1
ATOM 2574 C C . GLU A 1 320 ? -48.857 -31.322 33.238 1.00 54.50 320 GLU A C 1
ATOM 2576 O O . GLU A 1 320 ? -49.915 -31.952 33.238 1.00 54.50 320 GLU A O 1
ATOM 2581 N N . ALA A 1 321 ? -47.800 -31.696 32.511 1.00 49.28 321 ALA A N 1
ATOM 2582 C CA . ALA A 1 321 ? -47.699 -33.048 32.003 1.00 49.28 321 ALA A CA 1
ATOM 2583 C C . ALA A 1 321 ? -47.823 -33.920 33.246 1.00 49.28 321 ALA A C 1
ATOM 2585 O O . ALA A 1 321 ? -46.890 -33.944 34.054 1.00 49.28 321 ALA A O 1
ATOM 2586 N N . GLN A 1 322 ? -49.012 -34.504 33.440 1.00 47.62 322 GLN A N 1
ATOM 2587 C CA . GLN A 1 322 ? -49.319 -35.370 34.561 1.00 47.62 322 GLN A CA 1
ATOM 2588 C C . GLN A 1 322 ? -48.110 -36.275 34.702 1.00 47.62 322 GLN A C 1
ATOM 2590 O O . GLN A 1 322 ? -47.751 -37.003 33.770 1.00 47.62 322 GLN A O 1
ATOM 2595 N N . ARG A 1 323 ? -47.423 -36.175 35.844 1.00 49.78 323 ARG A N 1
ATOM 2596 C CA . ARG A 1 323 ? -46.596 -37.285 36.284 1.00 49.78 323 ARG A CA 1
ATOM 2597 C C . ARG A 1 323 ? -47.579 -38.438 36.341 1.00 49.78 323 ARG A C 1
ATOM 2599 O O . ARG A 1 323 ? -48.420 -38.448 37.229 1.00 49.78 323 ARG A O 1
ATOM 2606 N N . GLN A 1 324 ? -47.556 -39.286 35.314 1.00 40.25 324 GLN A N 1
ATOM 2607 C CA . GLN A 1 324 ? -48.394 -40.468 35.255 1.00 40.25 324 GLN A CA 1
ATOM 2608 C C . GLN A 1 324 ? -48.076 -41.254 36.520 1.00 40.25 324 GLN A C 1
ATOM 2610 O O . GLN A 1 324 ? -46.978 -41.797 36.666 1.00 40.25 324 GLN A O 1
ATOM 2615 N N . ASP A 1 325 ? -49.009 -41.200 37.464 1.00 44.66 325 ASP A N 1
ATOM 2616 C CA . ASP A 1 325 ? -49.073 -42.140 38.559 1.00 44.66 325 ASP A CA 1
ATOM 2617 C C . ASP A 1 325 ? -49.184 -43.526 37.905 1.00 44.66 325 ASP A C 1
ATOM 2619 O O . ASP A 1 325 ? -50.067 -43.722 37.066 1.00 44.66 325 ASP A O 1
ATOM 2623 N N . PRO A 1 326 ? -48.277 -44.477 38.186 1.00 50.47 326 PRO A N 1
ATOM 2624 C CA . PRO A 1 326 ? -48.292 -45.787 37.543 1.00 50.47 326 PRO A C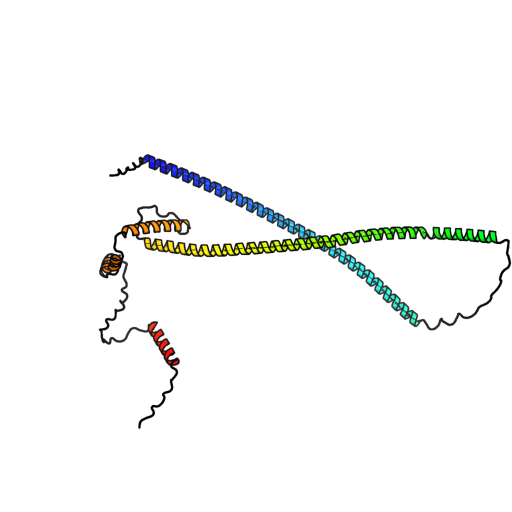A 1
ATOM 2625 C C . PRO A 1 326 ? -49.539 -46.635 37.845 1.00 50.47 326 PRO A C 1
ATOM 2627 O O . PRO A 1 326 ? -49.589 -47.771 37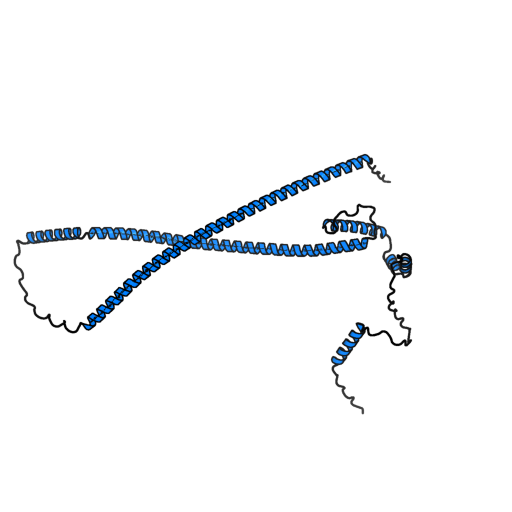.378 1.00 50.47 326 PRO A O 1
ATOM 2630 N N . TYR A 1 327 ? -50.489 -46.135 38.645 1.00 47.84 327 TYR A N 1
ATOM 2631 C CA . TYR A 1 327 ? -51.631 -46.893 39.158 1.00 47.84 327 TYR A CA 1
ATOM 2632 C C . TYR A 1 327 ? -53.019 -46.415 38.713 1.00 47.84 327 TYR A C 1
ATOM 2634 O O . TYR A 1 327 ? -53.992 -47.035 39.135 1.00 47.84 327 TYR A O 1
ATOM 2642 N N . ASP A 1 328 ? -53.147 -45.399 37.854 1.00 44.22 328 ASP A N 1
ATOM 2643 C CA . ASP A 1 328 ? -54.455 -45.084 37.254 1.00 44.22 328 ASP A CA 1
ATOM 2644 C C . ASP A 1 328 ? -54.674 -45.931 35.990 1.00 44.22 328 ASP A C 1
ATOM 2646 O O . ASP A 1 328 ? -54.394 -45.534 34.854 1.00 44.22 328 ASP A O 1
ATOM 2650 N N . GLU A 1 329 ? -55.117 -47.167 36.225 1.00 49.41 329 GLU A N 1
ATOM 2651 C CA . GLU A 1 329 ? -55.701 -48.044 35.214 1.00 49.41 329 GLU A CA 1
ATOM 2652 C C . GLU A 1 329 ? -57.082 -47.510 34.791 1.00 49.41 329 GLU A C 1
ATOM 2654 O O . GLU A 1 329 ? -57.993 -47.389 35.601 1.00 49.41 329 GLU A O 1
ATOM 2659 N N . GLU A 1 330 ? -57.213 -47.271 33.484 1.00 50.72 330 GLU A N 1
ATOM 2660 C CA . GLU A 1 330 ? -58.453 -47.345 32.700 1.00 50.72 330 GLU A CA 1
ATOM 2661 C C . GLU A 1 330 ? -59.620 -46.417 33.096 1.00 50.72 330 GLU A C 1
ATOM 2663 O O . GLU A 1 330 ? -60.612 -46.849 33.674 1.00 50.72 330 GLU A O 1
ATOM 2668 N N . GLU A 1 331 ? -59.615 -45.186 32.571 1.00 43.69 331 GLU A N 1
ATOM 2669 C CA . GLU A 1 331 ? -60.864 -44.598 32.068 1.00 43.69 331 GLU A CA 1
ATOM 2670 C C . GLU A 1 331 ? -60.716 -44.164 30.605 1.00 43.69 331 GLU A C 1
ATOM 2672 O O . GLU A 1 331 ? -60.022 -43.218 30.231 1.00 43.69 331 GLU A O 1
ATOM 2677 N N . GLU A 1 332 ? -61.391 -44.940 29.767 1.00 58.72 332 GLU A N 1
ATOM 2678 C CA . GLU A 1 332 ? -61.709 -44.689 28.375 1.00 58.72 332 GLU A CA 1
ATOM 2679 C C . GLU A 1 332 ? -62.469 -43.360 28.236 1.00 58.72 332 GLU A C 1
ATOM 2681 O O . GLU A 1 332 ? -63.674 -43.288 28.469 1.00 58.72 332 GLU A O 1
ATOM 2686 N N . SER A 1 333 ? -61.765 -42.295 27.845 1.00 47.22 333 SER A N 1
ATOM 2687 C CA . SER A 1 333 ? -62.389 -41.035 27.434 1.00 47.22 333 SER A CA 1
ATOM 2688 C C . SER A 1 333 ? -62.056 -40.755 25.975 1.00 47.22 333 SER A C 1
ATOM 2690 O O . SER A 1 333 ? -60.904 -40.527 25.605 1.00 47.22 333 SER A O 1
ATOM 2692 N N . GLY A 1 334 ? -63.100 -40.836 25.153 1.00 43.09 334 GLY A N 1
ATOM 2693 C CA . GLY A 1 334 ? -63.054 -40.723 23.705 1.00 43.09 334 GLY A CA 1
ATOM 2694 C C . GLY A 1 334 ? -62.565 -39.374 23.181 1.00 43.09 334 GLY A C 1
ATOM 2695 O O . GLY A 1 334 ? -62.820 -38.325 23.763 1.00 43.09 334 GLY A O 1
ATOM 2696 N N . ASP A 1 335 ? -61.862 -39.471 22.054 1.00 48.47 335 ASP A N 1
ATOM 2697 C CA . ASP A 1 335 ? -62.145 -38.744 20.813 1.00 48.47 335 ASP A CA 1
ATOM 2698 C C . ASP A 1 335 ? -62.654 -37.299 20.972 1.00 48.47 335 ASP A C 1
ATOM 2700 O O . ASP A 1 335 ? -63.853 -37.086 21.127 1.00 48.47 335 ASP A O 1
ATOM 2704 N N . ASP A 1 336 ? -61.734 -36.326 20.935 1.00 52.50 336 ASP A N 1
ATOM 2705 C CA . ASP A 1 336 ? -61.760 -35.168 20.015 1.00 52.50 336 ASP A CA 1
ATOM 2706 C C . ASP A 1 336 ? -60.592 -34.204 20.342 1.00 52.50 336 ASP A C 1
ATOM 2708 O O . ASP A 1 336 ? -60.767 -33.138 20.927 1.00 52.50 336 ASP A O 1
ATOM 2712 N N . GLU A 1 337 ? -59.359 -34.579 19.982 1.00 49.00 337 GLU A N 1
ATOM 2713 C CA . GLU A 1 337 ? -58.284 -33.598 19.772 1.00 49.00 337 GLU A CA 1
ATOM 2714 C C . GLU A 1 337 ? -57.795 -33.740 18.330 1.00 49.00 337 GLU A C 1
ATOM 2716 O O . GLU A 1 337 ? -56.956 -34.576 17.984 1.00 49.00 337 GLU A O 1
ATOM 2721 N N . GLY A 1 338 ? -58.432 -32.946 17.470 1.00 50.59 338 GLY A N 1
ATOM 2722 C CA . GLY A 1 338 ? -58.239 -32.946 16.031 1.00 50.59 338 GLY A CA 1
ATOM 2723 C C . GLY A 1 338 ? -56.791 -32.762 15.578 1.00 50.59 338 GLY A C 1
ATOM 2724 O O . GLY A 1 338 ? -56.015 -32.024 16.175 1.00 50.59 338 GLY A O 1
ATOM 2725 N N . ASP A 1 339 ? -56.471 -33.428 14.466 1.00 56.78 339 ASP A N 1
ATOM 2726 C CA . ASP A 1 339 ? -55.523 -33.058 13.403 1.00 56.78 339 ASP A CA 1
ATOM 2727 C C . ASP A 1 339 ? -54.133 -32.485 13.756 1.00 56.78 339 ASP A C 1
ATOM 2729 O O . ASP A 1 339 ? -53.417 -32.005 12.873 1.00 56.78 339 ASP A O 1
ATOM 2733 N N . ILE A 1 340 ? -53.656 -32.584 14.996 1.00 56.69 340 ILE A N 1
ATOM 2734 C CA . ILE A 1 340 ? -52.284 -32.205 15.338 1.00 56.69 340 ILE A CA 1
ATOM 2735 C C . ILE A 1 340 ? -51.423 -33.460 15.292 1.00 56.69 340 ILE A C 1
ATOM 2737 O O . ILE A 1 340 ? -51.244 -34.183 16.273 1.00 56.69 340 ILE A O 1
ATOM 2741 N N . ILE A 1 341 ? -50.828 -33.700 14.123 1.00 65.56 341 ILE A N 1
ATOM 2742 C CA . ILE A 1 341 ? -49.780 -34.708 13.961 1.00 65.56 341 ILE A CA 1
ATOM 2743 C C . ILE A 1 341 ? -48.575 -34.275 14.804 1.00 65.56 341 ILE A C 1
ATOM 2745 O O . ILE A 1 341 ? -47.687 -33.544 14.357 1.00 65.56 341 ILE A O 1
ATOM 2749 N N . THR A 1 342 ? -48.529 -34.727 16.053 1.00 75.75 342 THR A N 1
ATOM 2750 C CA . THR A 1 342 ? -47.398 -34.471 16.935 1.00 75.75 342 THR A CA 1
ATOM 2751 C C . THR A 1 342 ? -46.146 -35.130 16.370 1.00 75.75 342 THR A C 1
ATOM 2753 O O . THR A 1 342 ? -46.159 -36.215 15.780 1.00 75.75 342 THR A O 1
ATOM 2756 N N . ARG A 1 343 ? -45.000 -34.484 16.601 1.00 74.25 343 ARG A N 1
ATOM 2757 C CA . ARG A 1 343 ? -43.676 -34.985 16.202 1.00 74.25 343 ARG A CA 1
ATOM 2758 C C . ARG A 1 343 ? -43.425 -36.430 16.659 1.00 74.25 343 ARG A C 1
ATOM 2760 O O . ARG A 1 343 ? -42.670 -37.142 16.001 1.00 74.25 343 ARG A O 1
ATOM 2767 N N . ALA A 1 344 ? -44.031 -36.855 17.768 1.00 73.38 344 ALA A N 1
ATOM 2768 C CA . ALA A 1 344 ? -43.964 -38.225 18.264 1.00 73.38 344 ALA A CA 1
ATOM 2769 C C . ALA A 1 344 ? -44.690 -39.218 17.338 1.00 73.38 344 ALA A C 1
ATOM 2771 O O . ALA A 1 344 ? -44.087 -40.217 16.951 1.00 73.38 344 ALA A O 1
ATOM 2772 N N . ILE A 1 345 ? -45.915 -38.902 16.900 1.00 81.19 345 ILE A N 1
ATOM 2773 C CA . ILE A 1 345 ? -46.701 -39.724 15.965 1.00 81.19 345 ILE A CA 1
ATOM 2774 C C . ILE A 1 345 ? -45.973 -39.841 14.619 1.00 81.19 345 ILE A C 1
ATOM 2776 O O . ILE A 1 345 ? -45.780 -40.945 14.112 1.00 81.19 345 ILE A O 1
ATOM 2780 N N . LEU A 1 346 ? -45.464 -38.722 14.090 1.00 78.06 346 LEU A N 1
ATOM 2781 C CA . LEU A 1 346 ? -44.685 -38.683 12.842 1.00 78.06 346 LEU A CA 1
ATOM 2782 C C . LEU A 1 346 ? -43.402 -39.527 12.919 1.00 78.06 346 LEU A C 1
ATOM 2784 O O . LEU A 1 346 ? -43.067 -40.256 11.983 1.00 78.06 346 LEU A O 1
ATOM 2788 N N . LYS A 1 347 ? -42.684 -39.468 14.049 1.00 81.19 347 LYS A N 1
ATOM 2789 C CA . LYS A 1 347 ? -41.494 -40.299 14.284 1.00 81.19 347 LYS A CA 1
ATOM 2790 C C . LYS A 1 347 ? -41.838 -41.777 14.417 1.00 81.19 347 LYS A C 1
ATOM 2792 O O . LYS A 1 347 ? -41.134 -42.603 13.847 1.00 81.19 347 LYS A O 1
ATOM 2797 N N . HIS A 1 348 ? -42.904 -42.105 15.137 1.00 79.94 348 HIS A N 1
ATOM 2798 C CA . HIS A 1 348 ? -43.353 -43.481 15.313 1.00 79.94 348 HIS A CA 1
ATOM 2799 C C . HIS A 1 348 ? -43.781 -44.101 13.974 1.00 79.94 348 HIS A C 1
ATOM 2801 O O . HIS A 1 348 ? -43.348 -45.197 13.624 1.00 79.94 348 HIS A O 1
ATOM 2807 N N . GLN A 1 349 ? -44.543 -43.359 13.167 1.00 83.06 349 GLN A N 1
ATOM 2808 C CA . GLN A 1 349 ? -44.963 -43.789 11.833 1.00 83.06 349 GLN A CA 1
ATOM 2809 C C . GLN A 1 349 ? -43.768 -43.961 10.878 1.00 83.06 349 GLN A C 1
ATOM 2811 O O . GLN A 1 349 ? -43.685 -44.959 10.164 1.00 83.06 349 GLN A O 1
ATOM 2816 N N . SER A 1 350 ? -42.800 -43.038 10.914 1.00 80.81 350 SER A N 1
ATOM 2817 C CA . SER A 1 350 ? -41.525 -43.149 10.189 1.00 80.81 350 SER A CA 1
ATOM 2818 C C . SER A 1 350 ? -40.741 -44.408 10.588 1.00 80.81 350 SER A C 1
ATOM 2820 O O . SER A 1 350 ? -40.317 -45.177 9.720 1.00 80.81 350 SER A O 1
ATOM 2822 N N . GLN A 1 351 ? -40.611 -44.673 11.891 1.00 81.44 351 GLN A N 1
ATOM 2823 C CA . GLN A 1 351 ? -39.889 -45.836 12.400 1.00 81.44 351 GLN A CA 1
ATOM 2824 C C . GLN A 1 351 ? -40.573 -47.151 12.004 1.00 81.44 351 GLN A C 1
ATOM 2826 O O . GLN A 1 351 ? -39.899 -48.072 11.555 1.00 81.44 351 GLN A O 1
ATOM 2831 N N . LEU A 1 352 ? -41.908 -47.220 12.053 1.00 82.88 352 LEU A N 1
ATOM 2832 C CA . LEU A 1 352 ? -42.670 -48.383 11.583 1.00 82.88 352 LEU A CA 1
ATOM 2833 C C . LEU A 1 352 ? -42.437 -48.679 10.095 1.00 82.88 352 LEU A C 1
ATOM 2835 O O . LEU A 1 352 ? -42.294 -49.841 9.705 1.00 82.88 352 LEU A O 1
ATOM 2839 N N . ILE A 1 353 ? -42.355 -47.645 9.252 1.00 81.69 353 ILE A N 1
ATOM 2840 C CA . ILE A 1 353 ? -42.042 -47.810 7.827 1.00 81.69 353 ILE A CA 1
ATOM 2841 C C . ILE A 1 353 ? -40.620 -48.359 7.662 1.00 81.69 353 ILE A C 1
ATOM 2843 O O . ILE A 1 353 ? -40.424 -49.316 6.907 1.00 81.69 353 ILE A O 1
ATOM 2847 N N . ILE A 1 354 ? -39.642 -47.816 8.390 1.00 79.62 354 ILE A N 1
ATOM 2848 C CA . ILE A 1 354 ? -38.251 -48.291 8.360 1.00 79.62 354 ILE A CA 1
ATOM 2849 C C . ILE A 1 354 ? -38.169 -49.750 8.824 1.00 79.62 354 ILE A C 1
ATOM 2851 O O . ILE A 1 354 ? -37.578 -50.584 8.136 1.00 79.62 354 ILE A O 1
ATOM 2855 N N . ASP A 1 355 ? -38.815 -50.100 9.930 1.00 77.62 355 ASP A N 1
ATOM 2856 C CA . ASP A 1 355 ? -38.791 -51.446 10.505 1.00 77.62 355 ASP A CA 1
ATOM 2857 C C . ASP A 1 355 ? -39.491 -52.468 9.596 1.00 77.62 355 ASP A C 1
ATOM 2859 O O . ASP A 1 355 ? -39.020 -53.598 9.430 1.00 77.62 355 ASP A O 1
ATOM 2863 N N . SER A 1 356 ? -40.578 -52.066 8.929 1.00 75.75 356 SER A N 1
ATOM 2864 C CA . SER A 1 356 ? -41.276 -52.907 7.948 1.00 75.75 356 SER A CA 1
ATOM 2865 C C . SER A 1 356 ? -40.424 -53.202 6.705 1.00 75.75 356 SER A C 1
ATOM 2867 O O . SER A 1 356 ? -40.533 -54.281 6.119 1.00 75.75 356 SER A O 1
ATOM 2869 N N . LYS A 1 357 ? -39.540 -52.270 6.318 1.00 75.81 357 LYS A N 1
ATOM 2870 C CA . LYS A 1 357 ? -38.657 -52.385 5.145 1.00 75.81 357 LYS A CA 1
ATOM 2871 C C . LYS A 1 357 ? -37.307 -53.033 5.469 1.00 75.81 357 LYS A C 1
ATOM 2873 O O . LYS A 1 357 ? -36.683 -53.605 4.577 1.00 75.81 357 LYS A O 1
ATOM 2878 N N . THR A 1 358 ? -36.853 -52.963 6.721 1.00 69.12 358 THR A N 1
ATOM 2879 C CA . THR A 1 358 ? -35.547 -53.489 7.164 1.00 69.12 358 THR A CA 1
ATOM 2880 C C . THR A 1 358 ? -35.618 -54.900 7.749 1.00 69.12 358 THR A C 1
ATOM 2882 O O . THR A 1 358 ? -34.595 -55.592 7.774 1.00 69.12 358 THR A O 1
ATOM 2885 N N . LYS A 1 359 ? -36.805 -55.406 8.123 1.00 62.88 359 LYS A N 1
ATOM 2886 C CA . LYS A 1 359 ? -36.994 -56.828 8.459 1.00 62.88 359 LYS A CA 1
ATOM 2887 C C . LYS A 1 359 ? -36.809 -57.716 7.220 1.00 62.88 359 LYS A C 1
ATOM 2889 O O . LYS A 1 359 ? -37.756 -58.094 6.531 1.00 62.88 359 LYS A O 1
ATOM 2894 N N . ARG A 1 360 ? -35.559 -58.117 6.956 1.00 57.34 360 ARG A N 1
ATOM 2895 C CA . ARG A 1 360 ? -35.230 -59.245 6.070 1.00 57.34 360 ARG A CA 1
ATOM 2896 C C . ARG A 1 360 ? -35.972 -60.485 6.575 1.00 57.34 360 ARG A C 1
ATOM 2898 O O . ARG A 1 360 ? -35.697 -60.956 7.674 1.00 57.34 360 ARG A O 1
ATOM 2905 N N . LYS A 1 361 ? -36.890 -61.024 5.764 1.00 58.41 361 LYS A N 1
ATOM 2906 C CA . LYS A 1 361 ? -37.568 -62.309 6.005 1.00 58.41 361 LYS A CA 1
ATOM 2907 C C . LYS A 1 361 ? -36.524 -63.408 6.243 1.00 58.41 361 LYS A C 1
ATOM 2909 O O . LYS A 1 361 ? -35.971 -63.960 5.292 1.00 58.41 361 LYS A O 1
ATOM 2914 N N . THR A 1 362 ? -36.255 -63.753 7.499 1.00 50.97 362 THR A N 1
ATOM 2915 C CA . THR A 1 362 ? -35.513 -64.966 7.838 1.00 50.97 362 THR A CA 1
ATOM 2916 C C . THR A 1 362 ? -36.428 -66.164 7.604 1.00 50.97 362 THR A C 1
ATOM 2918 O O . THR A 1 362 ? -37.493 -66.322 8.194 1.00 50.97 362 THR A O 1
ATOM 2921 N N . ARG A 1 363 ? -36.017 -66.981 6.634 1.00 46.84 363 ARG A N 1
ATOM 2922 C CA . ARG A 1 363 ? -36.693 -68.181 6.144 1.00 46.84 363 ARG A CA 1
ATOM 2923 C C . ARG A 1 363 ? -36.983 -69.145 7.302 1.00 46.84 363 ARG A C 1
ATOM 2925 O O . ARG A 1 363 ? -36.053 -69.652 7.926 1.00 46.84 363 ARG A O 1
ATOM 2932 N N . THR A 1 364 ? -38.255 -69.443 7.551 1.00 52.00 364 THR A N 1
ATOM 2933 C CA . THR A 1 364 ? -38.694 -70.481 8.492 1.00 52.00 364 THR A CA 1
ATOM 2934 C C . THR A 1 364 ? -38.090 -71.838 8.101 1.00 52.00 364 THR A C 1
ATOM 2936 O O . THR A 1 364 ? -38.382 -72.391 7.040 1.00 52.00 364 THR A O 1
ATOM 2939 N N . LYS A 1 365 ? -37.213 -72.401 8.945 1.00 47.84 365 LYS A N 1
ATOM 2940 C CA . LYS A 1 365 ? -36.804 -73.810 8.833 1.00 47.84 365 LYS A CA 1
ATOM 2941 C C . LYS A 1 365 ? -37.868 -74.677 9.510 1.00 47.84 365 LYS A C 1
ATOM 2943 O O . LYS A 1 365 ? -38.110 -74.556 10.706 1.00 47.84 365 LYS A O 1
ATOM 2948 N N . LYS A 1 366 ? -38.503 -75.538 8.708 1.00 49.00 366 LYS A N 1
ATOM 2949 C CA . LYS A 1 366 ? -39.449 -76.587 9.116 1.00 49.00 366 LYS A CA 1
ATOM 2950 C C . LYS A 1 366 ? -38.914 -77.387 10.315 1.00 49.00 366 LYS A C 1
ATOM 2952 O O . LYS A 1 366 ? -37.812 -77.930 10.244 1.00 49.00 366 LYS A O 1
ATOM 2957 N N . LYS A 1 367 ? -39.737 -77.523 11.362 1.00 53.75 367 LYS A N 1
ATOM 2958 C CA . LYS A 1 367 ? -39.621 -78.578 12.383 1.00 53.75 367 LYS A CA 1
ATOM 2959 C C . LYS A 1 367 ? -39.624 -79.938 11.673 1.00 53.75 367 LYS A C 1
ATOM 2961 O O . LYS A 1 367 ? -40.600 -80.264 11.000 1.00 53.75 367 LYS A O 1
ATOM 2966 N N . LYS A 1 368 ? -38.559 -80.731 11.827 1.00 44.56 368 LYS A N 1
ATOM 2967 C CA . LYS A 1 368 ? -38.643 -82.182 11.616 1.00 44.56 368 LYS A CA 1
ATOM 2968 C C . LYS A 1 368 ? -39.331 -82.787 12.839 1.00 44.56 368 LYS A C 1
ATOM 2970 O O . LYS A 1 368 ? -38.922 -82.527 13.968 1.00 44.56 368 LYS A O 1
ATOM 2975 N N . GLY A 1 369 ? -40.414 -83.513 12.584 1.00 48.59 369 GLY A N 1
ATOM 2976 C CA . GLY A 1 369 ? -41.155 -84.272 13.578 1.00 48.59 369 GLY A CA 1
ATOM 2977 C C . GLY A 1 369 ? -40.438 -85.563 13.977 1.00 48.59 369 GLY A C 1
ATOM 2978 O O . GLY A 1 369 ? -39.762 -86.179 13.159 1.00 48.59 369 GLY A O 1
ATOM 2979 N N . LYS A 1 370 ? -40.615 -85.872 15.264 1.00 47.69 370 LYS A N 1
ATOM 2980 C CA . LYS A 1 370 ? -40.624 -87.153 15.990 1.00 47.69 370 LYS A CA 1
ATOM 2981 C C . LYS A 1 370 ? -40.446 -88.450 15.182 1.00 47.69 370 LYS A C 1
ATOM 2983 O O . LYS A 1 370 ? -41.217 -88.696 14.257 1.00 47.69 370 LYS A O 1
ATOM 2988 N N . LEU A 1 371 ? -39.590 -89.334 15.693 1.00 39.59 371 LEU A N 1
ATOM 2989 C CA . LEU A 1 371 ? -40.000 -90.560 16.397 1.00 39.59 371 LEU A CA 1
ATOM 2990 C C . LEU A 1 371 ? -38.894 -90.991 17.359 1.00 39.59 371 LEU A C 1
ATOM 2992 O O . LEU A 1 371 ? -37.715 -90.887 16.952 1.00 39.59 371 LEU A O 1
#

Foldseek 3Di:
DDDDPDPPDPPPVVVVVVVVVVVVVVVVVVVVVVVVVVVVVVVVVVVVVVVVVVVVVVVVVVVVVVVVVVVVVVVVVVVVVVVVVVVVVVVVVVVVVVVVVVVVVVVVVVVDDDPPPPDDDDDDDDDDDDDDPDPCPVVVVVVVVVVVVVVVVCCVVVCVVVVVVVVVVVVVVVVVVVVVVVVVVVCCVVVVVVVVVVVVVVVVVVVVVVVVVVVVVVVVVVVVVVVVVVVVVLLVVLVVLLVVLVPQDDPDDPDPPDDPPDPVVSVVSNVVSVVSVVVVCVVCPPPDPVVVVVVCVDVVVVVVVVVVDDPPPDDDDDPPPPPPPVPPPDDDDDDDDDDDCDPVNVVVVVVVVVCVVPPDPDDDDDDDDDD

Solvent-accessible surface area (backbone atoms only — not comparable to full-atom values): 22339 Å² total; per-residue (Å²): 137,85,83,78,78,76,78,76,74,71,57,72,67,56,54,51,52,50,52,52,52,51,50,52,51,52,53,50,50,53,49,53,53,50,53,53,49,52,52,48,53,51,52,51,51,51,50,52,52,50,53,50,53,48,50,53,50,52,54,49,53,51,51,53,51,52,53,51,52,50,54,55,50,53,51,52,50,51,53,50,50,53,52,49,52,52,50,50,51,53,52,50,53,53,50,51,55,51,52,52,50,54,53,50,52,57,53,55,63,73,69,66,88,80,86,88,84,87,86,81,89,86,89,86,83,85,89,84,81,88,90,79,84,90,74,44,71,69,52,50,53,47,48,51,52,52,49,53,49,50,52,48,51,48,46,60,75,65,37,52,67,57,54,50,52,49,51,50,52,51,52,50,50,52,50,52,52,50,52,52,51,50,52,52,49,49,52,51,52,57,55,47,51,52,50,50,53,52,51,50,51,53,51,51,53,52,50,52,51,52,53,51,51,49,51,51,52,50,53,51,48,54,51,49,55,51,50,52,55,52,49,52,52,50,49,52,51,41,53,54,50,35,64,73,47,65,82,58,77,73,75,96,62,84,74,83,88,57,57,93,82,42,72,67,37,52,53,51,42,41,53,52,40,50,54,48,49,51,51,52,50,58,75,48,58,92,58,62,63,70,60,54,56,50,51,66,70,34,67,66,48,52,54,61,50,58,76,69,55,60,92,84,70,75,79,78,80,68,81,72,78,70,79,76,63,95,75,80,77,85,80,94,73,79,90,85,83,76,93,71,82,44,73,65,58,56,49,51,55,51,47,51,52,51,52,68,72,65,62,71,82,76,79,84,77,78,84,82,79,88,133

pLDDT: mean 78.26, std 17.93, range [28.78, 98.19]

Sequence (371 aa):
MPFSAEVIKPPLHDQITELQRKIQLLEGDRSAYYDISQSSIKKNRDSILQLRQENKRLHKKLADALAAALKVLDQKVCDKMKKLNALKHTTQTYRRRLEDLQTHEGKAAEEHPQKAQRAAMQPDELSSEAQRSATGLGEEERAISTFEEAFRRIKEATGVTDTQKENHRTLLQLKEDRDRLHKHFQDIKYSGEAKLSSGQQMLEDCKHHLQAEQGRRDAAKERLDWLTRTLNTVRAGVEHLSDKLQHIKLGEGPAPQLPPGSEEYVVELLSQSEQKLLLLQEELQGNDLAAIMKEMEEEEFHASIEGKLPHYNTRIKLPEAQRQDPYDEEEESGDDEGDIITRAILKHQSQLIIDSKTKRKTRTKKKKGKL